Protein AF-A0A7S1G1E9-F1 (afdb_monomer)

Secondary structure (DSSP, 8-state):
-HHHHHHHHHHHHHHHHHHHHHHHHHHHHHHHHHHHHHHHHHHHGGG---------PPPPPPSS--SS--SS--SS-----SPPSSPPSS--SS--SS------EEEEEEEPPPEEEEEEEE--SS-HHHHHHHHHHHHHHHHHHHIIIIIS---TTEEEEEEEEEEEEEEEGGGGTSTT---S-----------EEEEEEEEEEEEEEEE--TT-HHHHHHHHHHHHHHHHHHHHHHH-HHHHHHHHHHHHHH-GGGTT--EEEEEEE--------------------SHHHHHHHHHHHHHHHHHHHHHHHHHHHHHHHHHHHHHHHHHTTTTSPPPHHHHHHHHHHTT-TT-SBTTBSS--HHHHHHHHHHTTS-HHHHTT-HHHHHHHHHTT-----------------------PPPPP-------------HHHHHHHHHHHHHHHHHHHHHHHHHHHHHHHHHHH-HHHHHHHHHHHHHHTT--------------------------------

Structure (mmCIF, N/CA/C/O backbone):
data_AF-A0A7S1G1E9-F1
#
_entry.id   AF-A0A7S1G1E9-F1
#
loop_
_atom_site.group_PDB
_atom_site.id
_atom_site.type_symbol
_atom_site.label_atom_id
_atom_site.label_alt_id
_atom_site.label_comp_id
_atom_site.label_asym_id
_atom_site.label_entity_id
_atom_site.label_seq_id
_atom_site.pdbx_PDB_ins_code
_atom_site.Cartn_x
_atom_site.Cartn_y
_atom_site.Cartn_z
_atom_site.occupancy
_atom_site.B_iso_or_equiv
_atom_site.auth_seq_id
_atom_site.auth_comp_id
_atom_site.auth_asym_id
_atom_site.auth_atom_id
_atom_site.pdbx_PDB_model_num
ATOM 1 N N . MET A 1 1 ? 23.364 53.054 -0.190 1.00 58.62 1 MET A N 1
ATOM 2 C CA . MET A 1 1 ? 22.207 52.315 0.372 1.00 58.62 1 MET A CA 1
ATOM 3 C C . MET A 1 1 ? 22.176 50.849 -0.074 1.00 58.62 1 MET A C 1
ATOM 5 O O . MET A 1 1 ? 22.145 49.985 0.789 1.00 58.62 1 MET A O 1
ATOM 9 N N . ILE A 1 2 ? 22.291 50.548 -1.376 1.00 57.31 2 ILE A N 1
ATOM 10 C CA . ILE A 1 2 ? 22.281 49.167 -1.913 1.00 57.31 2 ILE A CA 1
ATOM 11 C C . ILE A 1 2 ? 23.395 48.285 -1.312 1.00 57.31 2 ILE A C 1
ATOM 13 O O . ILE A 1 2 ? 23.113 47.183 -0.857 1.00 57.31 2 ILE A O 1
ATOM 17 N N . MET A 1 3 ? 24.626 48.797 -1.171 1.00 53.72 3 MET A N 1
ATOM 18 C CA . MET A 1 3 ? 25.727 48.034 -0.549 1.00 53.72 3 MET A CA 1
ATOM 19 C C . MET A 1 3 ? 25.544 47.724 0.946 1.00 53.72 3 MET A C 1
ATOM 21 O O . MET A 1 3 ? 26.109 46.757 1.453 1.00 53.72 3 MET A O 1
ATOM 25 N N . HIS A 1 4 ? 24.773 48.535 1.676 1.00 66.94 4 HIS A N 1
ATOM 26 C CA . HIS A 1 4 ? 24.465 48.237 3.079 1.00 66.94 4 HIS A CA 1
ATOM 27 C C . HIS A 1 4 ? 23.389 47.155 3.188 1.00 66.94 4 HIS A C 1
ATOM 29 O O . HIS A 1 4 ? 23.437 46.337 4.104 1.00 66.94 4 HIS A O 1
ATOM 35 N N . TYR A 1 5 ? 22.468 47.109 2.224 1.00 71.19 5 TYR A N 1
ATOM 36 C CA . TYR A 1 5 ? 21.409 46.107 2.176 1.00 71.19 5 TYR A CA 1
ATOM 37 C C . TYR A 1 5 ? 21.945 44.724 1.777 1.00 71.19 5 TYR A C 1
ATOM 39 O O . TYR A 1 5 ? 21.591 43.725 2.400 1.00 71.19 5 TYR A O 1
ATOM 47 N N . THR A 1 6 ? 22.876 44.655 0.818 1.00 79.88 6 THR A N 1
ATOM 48 C CA . THR A 1 6 ? 23.520 43.387 0.428 1.00 79.88 6 THR A CA 1
ATOM 49 C C . THR A 1 6 ? 24.360 42.801 1.562 1.00 79.88 6 THR A C 1
ATOM 51 O O . THR A 1 6 ? 24.247 41.614 1.857 1.00 79.88 6 THR A O 1
ATOM 54 N N . ASN A 1 7 ? 25.122 43.632 2.279 1.00 72.00 7 ASN A N 1
ATOM 55 C CA . ASN A 1 7 ? 25.879 43.189 3.454 1.00 72.00 7 ASN A CA 1
ATOM 56 C C . ASN A 1 7 ? 24.981 42.685 4.594 1.00 72.00 7 ASN A C 1
ATOM 58 O O . ASN A 1 7 ? 25.356 41.765 5.319 1.00 72.00 7 ASN A O 1
ATOM 62 N N . PHE A 1 8 ? 23.795 43.271 4.765 1.00 85.31 8 PHE A N 1
ATOM 63 C CA . PHE A 1 8 ? 22.830 42.819 5.764 1.00 85.31 8 PHE A CA 1
ATOM 64 C C . PHE A 1 8 ? 22.222 41.456 5.397 1.00 85.31 8 PHE A C 1
ATOM 66 O O . PHE A 1 8 ? 22.170 40.562 6.241 1.00 85.31 8 PHE A O 1
ATOM 73 N N . LEU A 1 9 ? 21.852 41.255 4.128 1.00 84.00 9 LEU A N 1
ATOM 74 C CA . LEU A 1 9 ? 21.311 39.981 3.642 1.00 84.00 9 LEU A CA 1
ATOM 75 C C . LEU A 1 9 ? 22.338 38.841 3.696 1.00 84.00 9 LEU A C 1
ATOM 77 O O . LEU A 1 9 ? 21.990 37.735 4.103 1.00 84.00 9 LEU A O 1
ATOM 81 N N . ILE A 1 10 ? 23.608 39.111 3.377 1.00 87.00 10 ILE A N 1
ATOM 82 C CA . ILE A 1 10 ? 24.689 38.117 3.490 1.00 87.00 10 ILE A CA 1
ATOM 83 C C . ILE A 1 10 ? 24.874 37.679 4.949 1.00 87.00 10 ILE A C 1
ATOM 85 O O . ILE A 1 10 ? 25.005 36.488 5.225 1.00 87.00 10 ILE A O 1
ATOM 89 N N . LYS A 1 11 ? 24.817 38.614 5.906 1.00 86.44 11 LYS A N 1
ATOM 90 C CA . LYS A 1 11 ? 24.911 38.284 7.338 1.00 86.44 11 LYS A CA 1
ATOM 91 C C . LYS A 1 11 ? 23.741 37.426 7.818 1.00 86.44 11 LYS A C 1
ATOM 93 O O . LYS A 1 11 ? 23.955 36.514 8.611 1.00 86.44 11 LYS A O 1
ATOM 98 N N . ILE A 1 12 ? 22.531 37.680 7.320 1.00 86.00 12 ILE A N 1
ATOM 99 C CA . ILE A 1 12 ? 21.357 36.852 7.622 1.00 86.00 12 ILE A CA 1
ATOM 100 C C . ILE A 1 12 ? 21.523 35.448 7.031 1.00 86.00 12 ILE A C 1
ATOM 102 O O . ILE A 1 12 ? 21.325 34.468 7.746 1.00 86.00 12 ILE A O 1
ATOM 106 N N . ALA A 1 13 ? 21.938 35.335 5.767 1.00 81.81 13 ALA A N 1
ATOM 107 C CA . ALA A 1 13 ? 22.146 34.044 5.115 1.00 81.81 13 ALA A CA 1
ATOM 108 C C . ALA A 1 13 ? 23.195 33.189 5.848 1.00 81.81 13 ALA A C 1
ATOM 110 O O . ALA A 1 13 ? 22.950 32.013 6.113 1.00 81.81 13 ALA A O 1
ATOM 111 N N . LEU A 1 14 ? 24.312 33.798 6.264 1.00 83.31 14 LEU A N 1
ATOM 112 C CA . LEU A 1 14 ? 25.355 33.125 7.044 1.00 83.31 14 LEU A CA 1
ATOM 113 C C . LEU A 1 14 ? 24.872 32.708 8.443 1.00 83.31 14 LEU A C 1
ATOM 115 O O . LEU A 1 14 ? 25.243 31.648 8.941 1.00 83.31 14 LEU A O 1
ATOM 119 N N . PHE A 1 15 ? 24.017 33.508 9.082 1.00 85.50 15 PHE A N 1
ATOM 120 C CA . PHE A 1 15 ? 23.448 33.155 10.383 1.00 85.50 15 PHE A CA 1
ATOM 121 C C . PHE A 1 15 ? 22.500 31.948 10.287 1.00 85.50 15 PHE A C 1
ATOM 123 O O . PHE A 1 15 ? 22.544 31.042 11.127 1.00 85.50 15 PHE A O 1
ATOM 130 N N . TYR A 1 16 ? 21.676 31.892 9.236 1.00 80.25 16 TYR A N 1
ATOM 131 C CA . TYR A 1 16 ? 20.784 30.758 8.996 1.00 80.25 16 TYR A CA 1
ATOM 132 C C . TYR A 1 16 ? 21.536 29.497 8.565 1.00 80.25 16 TYR A C 1
ATOM 134 O O . TYR A 1 16 ? 21.176 28.418 9.028 1.00 80.25 16 TYR A O 1
ATOM 142 N N . SER A 1 17 ? 22.606 29.601 7.768 1.00 70.94 17 SER A N 1
ATOM 143 C CA . SER A 1 17 ? 23.393 28.423 7.372 1.00 70.94 17 SER A CA 1
ATOM 144 C C . SER A 1 17 ? 24.101 27.767 8.561 1.00 70.94 17 SER A C 1
ATOM 146 O O . SER A 1 17 ? 24.146 26.542 8.640 1.00 70.94 17 SER A O 1
ATOM 148 N N . VAL A 1 18 ? 24.601 28.562 9.516 1.00 75.75 18 VAL A N 1
ATOM 149 C CA . VAL A 1 18 ? 25.216 28.056 10.761 1.00 75.75 18 VAL A CA 1
ATOM 150 C C . VAL A 1 18 ? 24.169 27.457 11.708 1.00 75.75 18 VAL A C 1
ATOM 152 O O . VAL A 1 18 ? 24.418 26.452 12.368 1.00 75.75 18 VAL A O 1
ATOM 155 N N . SER A 1 19 ? 22.972 28.041 11.763 1.00 75.44 19 SER A N 1
ATOM 156 C CA . SER A 1 19 ? 21.883 27.506 12.590 1.00 75.44 19 SER A CA 1
ATOM 157 C C . SER A 1 19 ? 21.343 26.184 12.033 1.00 75.44 19 SER A C 1
ATOM 159 O O . SER A 1 19 ? 21.053 25.262 12.796 1.00 75.44 19 SER A O 1
ATOM 161 N N . LEU A 1 20 ? 21.251 26.072 10.703 1.00 69.19 20 LEU A N 1
ATOM 162 C CA . LEU A 1 20 ? 20.772 24.873 10.023 1.00 69.19 20 LEU A CA 1
ATOM 163 C C . LEU A 1 20 ? 21.758 23.707 10.175 1.00 69.19 20 LEU A C 1
ATOM 165 O O . LEU A 1 20 ? 21.330 22.601 10.488 1.00 69.19 20 LEU A O 1
ATOM 169 N N . SER A 1 21 ? 23.067 23.963 10.060 1.00 63.56 21 SER A N 1
ATOM 170 C CA . SER A 1 21 ? 24.098 22.935 10.263 1.00 63.56 21 SER A CA 1
ATOM 171 C C . SER A 1 21 ? 24.173 22.433 11.712 1.00 63.56 21 SER A C 1
ATOM 173 O O . SER A 1 21 ? 24.444 21.255 11.953 1.00 63.56 21 SER A O 1
ATOM 175 N N . CYS A 1 22 ? 23.860 23.290 12.689 1.00 63.00 22 CYS A N 1
ATOM 176 C CA . CYS A 1 22 ? 23.781 22.900 14.097 1.00 63.00 22 CYS A CA 1
ATOM 177 C C . CYS A 1 22 ? 22.556 22.005 14.383 1.00 63.00 22 CYS A C 1
ATOM 179 O O . CYS A 1 22 ? 22.661 21.020 15.118 1.00 63.00 22 CYS A O 1
ATOM 181 N N . LEU A 1 23 ? 21.411 22.289 13.744 1.00 61.41 23 LEU A N 1
ATOM 182 C CA . LEU A 1 23 ? 20.214 21.445 13.839 1.00 61.41 23 LEU A CA 1
ATOM 183 C C . LEU A 1 23 ? 20.416 20.071 13.185 1.00 61.41 23 LEU A C 1
ATOM 185 O O . LEU A 1 23 ? 20.037 19.056 13.770 1.00 61.41 23 LEU A O 1
ATOM 189 N N . THR A 1 24 ? 21.044 20.017 12.006 1.00 63.88 24 THR A N 1
ATOM 190 C CA . THR A 1 24 ? 21.320 18.743 11.323 1.00 63.88 24 THR A CA 1
ATOM 191 C C . THR A 1 24 ? 22.338 17.897 12.089 1.00 63.88 24 THR A C 1
ATOM 193 O O . THR A 1 24 ? 22.188 16.680 12.166 1.00 63.88 24 THR A O 1
ATOM 196 N N . GLY A 1 25 ? 23.326 18.527 12.738 1.00 63.38 25 GLY A N 1
ATOM 197 C CA . GLY A 1 25 ? 24.287 17.832 13.601 1.00 63.38 25 GLY A CA 1
ATOM 198 C C . GLY A 1 25 ? 23.644 17.190 14.838 1.00 63.38 25 GLY A C 1
ATOM 199 O O . GLY A 1 25 ? 23.972 16.056 15.188 1.00 63.38 25 GLY A O 1
ATOM 200 N N . GLN A 1 26 ? 22.680 17.865 15.477 1.00 61.09 26 GLN A N 1
ATOM 201 C CA . GLN A 1 26 ? 21.952 17.289 16.616 1.00 61.09 26 GLN A CA 1
ATOM 202 C C . GLN A 1 26 ? 21.038 16.130 16.202 1.00 61.09 26 GLN A C 1
ATOM 204 O O . GLN A 1 26 ? 20.994 15.120 16.910 1.00 61.09 26 GLN A O 1
ATOM 209 N N . ALA A 1 27 ? 20.366 16.236 15.050 1.00 56.25 27 ALA A N 1
ATOM 210 C CA . ALA A 1 27 ? 19.516 15.172 14.516 1.00 56.25 27 ALA A CA 1
ATOM 211 C C . ALA A 1 27 ? 20.317 13.891 14.213 1.00 56.25 27 ALA A C 1
ATOM 213 O O . ALA A 1 27 ? 19.923 12.808 14.643 1.00 56.25 27 ALA A O 1
ATOM 214 N N . LEU A 1 28 ? 21.491 14.018 13.584 1.00 59.66 28 LEU A N 1
ATOM 215 C CA . LEU A 1 28 ? 22.371 12.879 13.294 1.00 59.66 28 LEU A CA 1
ATOM 216 C C . LEU A 1 28 ? 22.933 12.221 14.566 1.00 59.66 28 LEU A C 1
ATOM 218 O O . LEU A 1 28 ? 23.049 10.997 14.632 1.00 59.66 28 LEU A O 1
ATOM 222 N N . SER A 1 29 ? 23.208 13.003 15.618 1.00 59.69 29 SER A N 1
ATOM 223 C CA . SER A 1 29 ? 23.663 12.450 16.905 1.00 59.69 29 SER A CA 1
ATOM 224 C C . SER A 1 29 ? 22.587 11.618 17.618 1.00 59.69 29 SER A C 1
ATOM 226 O O . SER A 1 29 ? 22.907 10.652 18.314 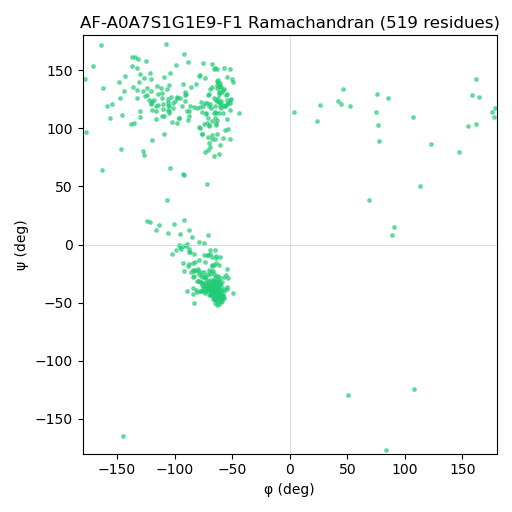1.00 59.69 29 SER A O 1
ATOM 228 N N . ASN A 1 30 ? 21.308 11.956 17.416 1.00 55.91 30 ASN A N 1
ATOM 229 C CA . ASN A 1 30 ? 20.187 11.224 18.000 1.00 55.91 30 ASN A CA 1
ATOM 230 C C . ASN A 1 30 ? 19.922 9.914 17.244 1.00 55.91 30 ASN A C 1
ATOM 232 O O . ASN A 1 30 ? 19.733 8.885 17.887 1.00 55.91 30 ASN A O 1
ATOM 236 N N . VAL A 1 31 ? 20.026 9.919 15.909 1.00 63.69 31 VAL A N 1
ATOM 237 C CA . VAL A 1 31 ? 19.919 8.699 15.084 1.00 63.69 31 VAL A CA 1
ATOM 238 C C . VAL A 1 31 ? 21.043 7.704 15.412 1.00 63.69 31 VAL A C 1
ATOM 240 O O . VAL A 1 31 ? 20.795 6.514 15.592 1.00 63.69 31 VAL A O 1
ATOM 243 N N . SER A 1 32 ? 22.277 8.185 15.608 1.00 57.69 32 SER A N 1
ATOM 244 C CA . SER A 1 32 ? 23.403 7.328 16.012 1.00 57.69 32 SER A CA 1
ATOM 245 C C . SER A 1 32 ? 23.207 6.684 17.396 1.00 57.69 32 SER A C 1
ATOM 247 O O . SER A 1 32 ? 23.655 5.556 17.621 1.00 57.69 32 SER A O 1
ATOM 249 N N . ARG A 1 33 ? 22.535 7.367 18.334 1.00 55.66 33 ARG A N 1
ATOM 250 C CA . ARG A 1 33 ? 22.232 6.820 19.668 1.00 55.66 33 ARG A CA 1
ATOM 251 C C . ARG A 1 33 ? 21.157 5.737 19.630 1.00 55.66 33 ARG A C 1
ATOM 253 O O . ARG A 1 33 ? 21.290 4.755 20.358 1.00 55.66 33 ARG A O 1
ATOM 260 N N . GLU A 1 34 ? 20.145 5.868 18.775 1.00 57.50 34 GLU A N 1
ATOM 261 C CA . GLU A 1 34 ? 19.116 4.830 18.629 1.00 57.50 34 GLU A CA 1
ATOM 262 C C . GLU A 1 34 ? 19.658 3.553 17.976 1.00 57.50 34 GLU A C 1
ATOM 264 O O . GLU A 1 34 ? 19.373 2.456 18.458 1.00 57.50 34 GLU A O 1
ATOM 269 N N . LEU A 1 35 ? 20.549 3.674 16.985 1.00 58.31 35 LEU A N 1
ATOM 270 C CA . LEU A 1 35 ? 21.230 2.520 16.380 1.00 58.31 35 LEU A CA 1
ATOM 271 C C . LEU A 1 35 ? 22.104 1.748 17.384 1.00 58.31 35 LEU A C 1
ATOM 273 O O . LEU A 1 35 ? 22.200 0.523 17.323 1.00 58.31 35 LEU A O 1
ATOM 277 N N . THR A 1 36 ? 22.693 2.441 18.363 1.00 58.31 36 THR A N 1
ATOM 278 C CA . THR A 1 36 ? 23.519 1.792 19.396 1.00 58.31 36 THR A CA 1
ATOM 279 C C . THR A 1 36 ? 22.653 1.034 20.410 1.00 58.31 36 THR A C 1
ATOM 281 O O . THR A 1 36 ? 23.017 -0.057 20.846 1.00 58.31 36 THR A O 1
ATOM 284 N N . LEU A 1 37 ? 21.473 1.565 20.753 1.00 54.38 37 LEU A N 1
ATOM 285 C CA . LEU A 1 37 ? 20.518 0.891 21.639 1.00 54.38 37 LEU A CA 1
ATOM 286 C C . LEU A 1 37 ? 19.873 -0.331 20.977 1.00 54.38 37 LEU A C 1
ATOM 288 O O . LEU A 1 37 ? 19.649 -1.337 21.651 1.00 54.38 37 LEU A O 1
ATOM 292 N N . HIS A 1 38 ? 19.631 -0.283 19.665 1.00 53.56 38 HIS A N 1
ATOM 293 C CA . HIS A 1 38 ? 19.064 -1.419 18.945 1.00 53.56 38 HIS A CA 1
ATOM 294 C C . HIS A 1 38 ? 20.022 -2.625 18.902 1.00 53.56 38 HIS A C 1
ATOM 296 O O . HIS A 1 38 ? 19.571 -3.767 19.040 1.00 53.56 38 HIS A O 1
ATOM 302 N N . ASN A 1 39 ? 21.334 -2.385 18.803 1.00 50.78 39 ASN A N 1
ATOM 303 C CA . ASN A 1 39 ? 22.345 -3.448 18.825 1.00 50.78 39 ASN A CA 1
ATOM 304 C C . ASN A 1 39 ? 22.512 -4.075 20.221 1.00 50.78 39 ASN A C 1
ATOM 306 O O . ASN A 1 39 ? 22.600 -5.294 20.334 1.00 50.78 39 ASN A O 1
ATOM 310 N N . ILE A 1 40 ? 22.415 -3.280 21.294 1.00 57.75 40 ILE A N 1
ATOM 311 C CA . ILE A 1 40 ? 22.459 -3.789 22.679 1.00 57.75 40 ILE A CA 1
ATOM 312 C C . ILE A 1 40 ? 21.263 -4.714 22.986 1.00 57.75 40 ILE A C 1
ATOM 314 O O . ILE A 1 40 ? 21.402 -5.689 23.725 1.00 57.75 40 ILE A O 1
ATOM 318 N N . PHE A 1 41 ? 20.090 -4.459 22.394 1.00 48.31 41 PHE A N 1
ATOM 319 C CA . PHE A 1 41 ? 18.918 -5.330 22.551 1.00 48.31 41 PHE A CA 1
ATOM 320 C C . PHE A 1 41 ? 19.016 -6.649 21.770 1.00 48.31 41 PHE A C 1
ATOM 322 O O . PHE A 1 41 ? 18.450 -7.649 22.212 1.00 48.31 41 PHE A O 1
ATOM 329 N N . LYS A 1 42 ? 19.744 -6.683 20.645 1.00 46.38 42 LYS A N 1
ATOM 330 C CA . LYS A 1 42 ? 19.989 -7.924 19.890 1.00 46.38 42 LYS A CA 1
ATOM 331 C C . LYS A 1 42 ? 20.925 -8.873 20.645 1.00 46.38 42 LYS A C 1
ATOM 333 O O . LYS A 1 42 ? 20.654 -10.070 20.688 1.00 46.38 42 LYS A O 1
ATOM 338 N N . ASP A 1 43 ? 21.939 -8.342 21.324 1.00 43.59 43 ASP A N 1
ATOM 339 C CA . ASP A 1 43 ? 22.897 -9.162 22.079 1.00 43.59 43 ASP A CA 1
ATOM 340 C C . ASP A 1 43 ? 22.318 -9.715 23.395 1.00 43.59 43 ASP A C 1
ATOM 342 O O . ASP A 1 43 ? 22.694 -10.802 23.838 1.00 43.59 43 ASP A O 1
ATOM 346 N N . ALA A 1 44 ? 21.340 -9.030 23.998 1.00 49.28 44 ALA A N 1
ATOM 347 C CA . ALA A 1 44 ? 20.671 -9.500 25.215 1.00 49.28 44 ALA A CA 1
ATOM 348 C C . ALA A 1 44 ? 19.769 -10.734 24.993 1.00 49.28 44 ALA A C 1
ATOM 350 O O . ALA A 1 44 ? 19.516 -11.481 25.940 1.00 49.28 44 ALA A O 1
ATOM 351 N N . ASN A 1 45 ? 19.318 -10.985 23.758 1.00 45.84 45 ASN A N 1
ATOM 352 C CA . ASN A 1 45 ? 18.459 -12.130 23.434 1.00 45.84 45 ASN A CA 1
ATOM 353 C C . ASN A 1 45 ? 19.231 -13.436 23.185 1.00 45.84 45 ASN A C 1
ATOM 355 O O . ASN A 1 45 ? 18.633 -14.507 23.256 1.00 45.84 45 ASN A O 1
ATOM 359 N N . ASN A 1 46 ? 20.547 -13.376 22.964 1.00 46.09 46 ASN A N 1
ATOM 360 C CA . ASN A 1 46 ? 21.361 -14.562 22.671 1.00 46.09 46 ASN A CA 1
ATOM 361 C C . ASN A 1 46 ? 21.950 -15.246 23.923 1.00 46.09 46 ASN A C 1
ATOM 363 O O . ASN A 1 46 ? 22.597 -16.278 23.799 1.00 46.09 46 ASN A O 1
ATOM 367 N N . ASN A 1 47 ? 21.713 -14.715 25.130 1.00 43.53 47 ASN A N 1
ATOM 368 C CA . ASN A 1 47 ? 22.310 -15.216 26.381 1.00 43.53 47 ASN A CA 1
ATOM 369 C C . ASN A 1 47 ? 21.310 -15.836 27.380 1.00 43.53 47 ASN A C 1
ATOM 371 O O . ASN A 1 47 ? 21.641 -16.015 28.552 1.00 43.53 47 ASN A O 1
ATOM 375 N N . PHE A 1 48 ? 20.096 -16.196 26.947 1.00 42.88 48 PHE A N 1
ATOM 376 C CA . PHE A 1 48 ? 19.066 -16.790 27.821 1.00 42.88 48 PHE A CA 1
ATOM 377 C C . PHE A 1 48 ? 18.922 -18.324 27.731 1.00 42.88 48 PHE A C 1
ATOM 379 O O . PHE A 1 48 ? 17.942 -18.879 28.227 1.00 42.88 48 PHE A O 1
ATOM 386 N N . GLU A 1 49 ? 19.914 -19.035 27.187 1.00 43.75 49 GLU A N 1
ATOM 387 C CA . GLU A 1 49 ? 20.002 -20.505 27.240 1.00 43.75 49 GLU A CA 1
ATOM 388 C C . GLU A 1 49 ? 21.040 -20.987 28.267 1.00 43.75 49 GLU A C 1
ATOM 390 O O . GLU A 1 49 ? 22.052 -21.585 27.924 1.00 43.75 49 GLU A O 1
ATOM 395 N N . ALA A 1 50 ? 20.802 -20.743 29.558 1.00 47.88 50 ALA A N 1
ATOM 396 C CA . ALA A 1 50 ? 21.502 -21.464 30.630 1.00 47.88 50 ALA A CA 1
ATOM 397 C C . ALA A 1 50 ? 20.777 -21.322 31.979 1.00 47.88 50 ALA A C 1
ATOM 399 O O . ALA A 1 50 ? 21.312 -20.759 32.931 1.00 47.88 50 ALA A O 1
ATOM 400 N N . ILE A 1 51 ? 19.551 -21.844 32.099 1.00 42.69 51 ILE A N 1
ATOM 401 C CA . ILE A 1 51 ? 18.962 -22.106 33.421 1.00 42.69 51 ILE A CA 1
ATOM 402 C C . ILE A 1 51 ? 18.752 -23.610 33.568 1.00 42.69 51 ILE A C 1
ATOM 404 O O . ILE A 1 51 ? 17.906 -24.230 32.925 1.00 42.69 51 ILE A O 1
ATOM 408 N N . SER A 1 52 ? 19.602 -24.170 34.424 1.00 40.47 52 SER A N 1
ATOM 409 C CA . SER A 1 52 ? 19.680 -25.565 34.835 1.00 40.47 52 SER A CA 1
ATOM 410 C C . SER A 1 52 ? 18.316 -26.091 35.305 1.00 40.47 52 SER A C 1
ATOM 412 O O . SER A 1 52 ? 17.763 -25.619 36.300 1.00 40.47 52 SER A O 1
ATOM 414 N N . ARG A 1 53 ? 17.763 -27.068 34.575 1.00 35.25 53 ARG A N 1
ATOM 415 C CA . ARG A 1 53 ? 16.566 -27.823 34.972 1.00 35.25 53 ARG A CA 1
ATOM 416 C C . ARG A 1 53 ? 16.952 -28.817 36.067 1.00 35.25 53 ARG A C 1
ATOM 418 O O . ARG A 1 53 ? 17.763 -29.712 35.843 1.00 35.25 53 ARG A O 1
ATOM 425 N N . THR A 1 54 ? 16.349 -28.690 37.242 1.00 36.66 54 THR A N 1
ATOM 426 C CA . THR A 1 54 ? 16.404 -29.713 38.287 1.00 36.66 54 THR A CA 1
ATOM 427 C C . THR A 1 54 ? 15.562 -30.919 37.863 1.00 36.66 54 THR A C 1
ATOM 429 O O . THR A 1 54 ? 14.335 -30.872 37.803 1.00 36.66 54 THR A O 1
ATOM 432 N N . ASN A 1 55 ? 16.245 -32.015 37.538 1.00 41.84 55 ASN A N 1
ATOM 433 C CA . ASN A 1 55 ? 15.650 -33.306 37.216 1.00 41.84 55 ASN A CA 1
ATOM 434 C C . ASN A 1 55 ? 15.180 -34.016 38.496 1.00 41.84 55 ASN A C 1
ATOM 436 O O . ASN A 1 55 ? 15.949 -34.741 39.120 1.00 41.84 55 ASN A O 1
ATOM 440 N N . HIS A 1 56 ? 13.906 -33.866 38.852 1.00 42.78 56 HIS A N 1
ATOM 441 C CA . HIS A 1 56 ? 13.190 -34.891 39.613 1.00 42.78 56 HIS A CA 1
ATOM 442 C C . HIS A 1 56 ? 11.857 -35.173 38.911 1.00 42.78 56 HIS A C 1
ATOM 444 O O . HIS A 1 56 ? 10.984 -34.305 38.911 1.00 42.78 56 HIS A O 1
ATOM 450 N N . PRO A 1 57 ? 11.679 -36.350 38.285 1.00 43.31 57 PRO A N 1
ATOM 451 C CA . PRO A 1 57 ? 10.402 -36.705 37.692 1.00 43.31 57 PRO A CA 1
ATOM 452 C C . PRO A 1 57 ? 9.410 -37.007 38.817 1.00 43.31 57 PRO A C 1
ATOM 454 O O . PRO A 1 57 ? 9.635 -37.895 39.642 1.00 43.31 57 PRO A O 1
ATOM 457 N N . SER A 1 58 ? 8.300 -36.273 38.861 1.00 52.06 58 SER A N 1
ATOM 458 C CA . SER A 1 58 ? 7.113 -36.735 39.571 1.00 52.06 58 SER A CA 1
ATOM 459 C C . SER A 1 58 ? 6.613 -38.019 38.903 1.00 52.06 58 SER A C 1
ATOM 461 O O . SER A 1 58 ? 6.618 -38.139 37.677 1.00 52.06 58 SER A O 1
ATOM 463 N N . LEU A 1 59 ? 6.230 -38.997 39.728 1.00 49.06 59 LEU A N 1
ATOM 464 C CA . LEU A 1 59 ? 5.736 -40.305 39.297 1.00 49.06 59 LEU A CA 1
ATOM 465 C C . LEU A 1 59 ? 4.627 -40.167 38.233 1.00 49.06 59 LEU A C 1
ATOM 467 O O . LEU A 1 59 ? 3.794 -39.262 38.344 1.00 49.06 59 LEU A O 1
ATOM 471 N N . PRO A 1 60 ? 4.588 -41.057 37.223 1.00 62.03 60 PRO A N 1
ATOM 472 C CA . PRO A 1 60 ? 3.554 -41.033 36.198 1.00 62.03 60 PRO A CA 1
ATOM 473 C C . PRO A 1 60 ? 2.163 -41.227 36.828 1.00 62.03 60 PRO A C 1
ATOM 475 O O . PRO A 1 60 ? 2.012 -42.054 37.734 1.00 62.03 60 PRO A O 1
ATOM 478 N N . PRO A 1 61 ? 1.136 -40.488 36.372 1.00 55.44 61 PRO A N 1
ATOM 479 C CA . PRO A 1 61 ? -0.227 -40.706 36.832 1.00 55.44 61 PRO A CA 1
ATOM 480 C C . PRO A 1 61 ? -0.696 -42.115 36.444 1.00 55.44 61 PRO A C 1
ATOM 482 O O . PRO A 1 61 ? -0.371 -42.627 35.375 1.00 55.44 61 PRO A O 1
ATOM 485 N N . SER A 1 62 ? -1.453 -42.746 37.342 1.00 59.66 62 SER A N 1
ATOM 486 C CA . SER A 1 62 ? -2.060 -44.067 37.145 1.00 59.66 62 SER A CA 1
ATOM 487 C C . SER A 1 62 ? -2.833 -44.144 35.821 1.00 59.66 62 SER A C 1
ATOM 489 O O . SER A 1 62 ? -3.766 -43.373 35.608 1.00 59.66 62 SER A O 1
ATOM 491 N N . ASN A 1 63 ? -2.499 -45.129 34.979 1.00 56.81 63 ASN A N 1
ATOM 492 C CA . ASN A 1 63 ? -3.209 -45.446 33.729 1.00 56.81 63 ASN A CA 1
ATOM 493 C C . ASN A 1 63 ? -4.563 -46.150 33.943 1.00 56.81 63 ASN A C 1
ATOM 495 O O . ASN A 1 63 ? -5.237 -46.493 32.974 1.00 56.81 63 ASN A O 1
ATOM 499 N N . TYR A 1 64 ? -4.975 -46.370 35.193 1.00 60.28 64 TYR A N 1
ATOM 500 C CA . TYR A 1 64 ? -6.283 -46.927 35.515 1.00 60.28 64 TYR A CA 1
ATOM 501 C C . TYR A 1 64 ? -7.162 -45.848 36.152 1.00 60.28 64 TYR A C 1
ATOM 503 O O . TYR A 1 64 ? -6.818 -45.364 37.239 1.00 60.28 64 TYR A O 1
ATOM 511 N N . PRO A 1 65 ? -8.290 -45.461 35.521 1.00 54.84 65 PRO A N 1
ATOM 512 C CA . PRO A 1 65 ? -9.296 -44.662 36.199 1.00 54.84 65 PRO A CA 1
ATOM 513 C C . PRO A 1 65 ? -9.820 -45.479 37.381 1.00 54.84 65 PRO A C 1
ATOM 515 O O . PRO A 1 65 ? -10.164 -46.655 37.237 1.00 54.84 65 PRO A O 1
ATOM 518 N N . SER A 1 66 ? -9.842 -44.885 38.573 1.00 55.44 66 SER A N 1
ATOM 519 C CA . SER A 1 66 ? -10.378 -45.553 39.756 1.00 55.44 66 SER A CA 1
ATOM 520 C C . SER A 1 66 ? -11.833 -45.952 39.494 1.00 55.44 66 SER A C 1
ATOM 522 O O . SER A 1 66 ? -12.674 -45.089 39.254 1.00 55.44 66 SER A O 1
ATOM 524 N N . GLN A 1 67 ? -12.144 -47.249 39.572 1.00 60.66 67 GLN A N 1
ATOM 525 C CA . GLN A 1 67 ? -13.498 -47.791 39.360 1.00 60.66 67 GLN A CA 1
ATOM 526 C C . GLN A 1 67 ? -14.525 -47.336 40.414 1.00 60.66 67 GLN A C 1
ATOM 528 O O . GLN A 1 67 ? -15.710 -47.631 40.292 1.00 60.66 67 GLN A O 1
ATOM 533 N N . TYR A 1 68 ? -14.087 -46.595 41.433 1.00 61.88 68 TYR A N 1
ATOM 534 C CA . TYR A 1 68 ? -14.940 -46.017 42.459 1.00 61.88 68 TYR A CA 1
ATOM 535 C C . TYR A 1 68 ? -14.755 -44.496 42.475 1.00 61.88 68 TYR A C 1
ATOM 537 O O . TYR A 1 68 ? -13.623 -44.035 42.649 1.00 61.88 68 TYR A O 1
ATOM 545 N N . PRO A 1 69 ? -15.832 -43.703 42.320 1.00 58.16 69 PRO A N 1
ATOM 546 C CA . PRO A 1 69 ? -15.785 -42.270 42.579 1.00 58.16 69 PRO A CA 1
ATOM 547 C C . PRO A 1 69 ? -15.329 -42.050 44.024 1.00 58.16 69 PRO A C 1
ATOM 549 O O . PRO A 1 69 ? -15.830 -42.720 44.936 1.00 58.16 69 PRO A O 1
ATOM 552 N N . SER A 1 70 ? -14.385 -41.138 44.268 1.00 60.44 70 SER A N 1
ATOM 553 C CA . SER A 1 70 ? -14.002 -40.826 45.644 1.00 60.44 70 SER A CA 1
ATOM 554 C C . SER A 1 70 ? -15.228 -40.281 46.385 1.00 60.44 70 SER A C 1
ATOM 556 O O . SER A 1 70 ? -15.831 -39.289 45.985 1.00 60.44 70 SER A O 1
ATOM 558 N N . LYS A 1 71 ? -15.616 -40.933 47.489 1.00 59.47 71 LYS A N 1
ATOM 559 C CA . LYS A 1 71 ? -16.723 -40.476 48.357 1.00 59.47 71 LYS A CA 1
ATOM 560 C C . LYS A 1 71 ? -16.448 -39.131 49.036 1.00 59.47 71 LYS A C 1
ATOM 562 O O . LYS A 1 71 ? -17.349 -38.553 49.634 1.00 59.47 71 LYS A O 1
ATOM 567 N N . TYR A 1 72 ? -15.215 -38.647 48.944 1.00 65.38 72 TYR A N 1
ATOM 568 C CA . TYR A 1 72 ? -14.789 -37.364 49.468 1.00 65.38 72 TYR A CA 1
ATOM 569 C C . TYR A 1 72 ? -14.369 -36.482 48.289 1.00 65.38 72 TYR A C 1
ATOM 571 O O . TYR A 1 72 ? -13.450 -36.871 47.557 1.00 65.38 72 TYR A O 1
ATOM 579 N N . PRO A 1 73 ? -15.028 -35.332 48.065 1.00 54.31 73 PRO A N 1
ATOM 580 C CA . PRO A 1 73 ? -14.520 -34.339 47.135 1.00 54.31 73 PRO A CA 1
ATOM 581 C C . PRO A 1 73 ? -13.172 -33.835 47.656 1.00 54.31 73 PRO A C 1
ATOM 583 O O . PRO A 1 73 ? -13.018 -33.563 48.848 1.00 54.31 73 PRO A O 1
ATOM 586 N N . SER A 1 74 ? -12.186 -33.741 46.767 1.00 58.69 74 SER A N 1
ATOM 587 C CA . SER A 1 74 ? -10.876 -33.173 47.075 1.00 58.69 74 SER A CA 1
ATOM 588 C C . SER A 1 74 ? -11.065 -31.792 47.725 1.00 58.69 74 SER A C 1
ATOM 590 O O . SER A 1 74 ? -11.721 -30.939 47.125 1.00 58.69 74 SER A O 1
ATOM 592 N N . PRO A 1 75 ? -10.514 -31.531 48.926 1.00 54.25 75 PRO A N 1
ATOM 593 C CA . PRO A 1 75 ? -10.729 -30.270 49.643 1.00 54.25 75 PRO A CA 1
ATOM 594 C C . PRO A 1 75 ? -10.061 -29.058 48.974 1.00 54.25 75 PRO A C 1
ATOM 596 O O . PRO A 1 75 ? -10.261 -27.926 49.408 1.00 54.25 75 PRO A O 1
ATOM 599 N N . SER A 1 76 ? -9.291 -29.267 47.904 1.00 51.22 76 SER A N 1
ATOM 600 C CA . SER A 1 76 ? -8.807 -28.198 47.044 1.00 51.22 76 SER A CA 1
ATOM 601 C C . SER A 1 76 ? -9.042 -28.553 45.572 1.00 51.22 76 SER A C 1
ATOM 603 O O . SER A 1 76 ? -8.607 -29.614 45.115 1.00 51.22 76 SER A O 1
ATOM 605 N N . PRO A 1 77 ? -9.713 -27.689 44.788 1.00 52.31 77 PRO A N 1
ATOM 606 C CA . PRO A 1 77 ? -9.599 -27.773 43.345 1.00 52.31 77 PRO A CA 1
ATOM 607 C C . PRO A 1 77 ? -8.132 -27.518 42.998 1.00 52.31 77 PRO A C 1
ATOM 609 O O . PRO A 1 77 ? -7.544 -26.520 43.429 1.00 52.31 77 PRO A O 1
ATOM 612 N N . SER A 1 78 ? -7.524 -28.434 42.251 1.00 48.50 78 SER A N 1
ATOM 613 C CA . SER A 1 78 ? -6.177 -28.272 41.722 1.00 48.50 78 SER A CA 1
ATOM 614 C C . SER A 1 78 ? -6.138 -26.957 40.941 1.00 48.50 78 SER A C 1
ATOM 616 O O . SER A 1 78 ? -6.728 -26.846 39.869 1.00 48.50 78 SER A O 1
ATOM 618 N N . ARG A 1 79 ? -5.461 -25.933 41.474 1.00 45.62 79 ARG A N 1
ATOM 619 C CA . ARG A 1 79 ? -5.179 -24.672 40.769 1.00 45.62 79 ARG A CA 1
ATOM 620 C C . ARG A 1 79 ? -4.118 -24.890 39.683 1.00 45.62 79 ARG A C 1
ATOM 622 O O . ARG A 1 79 ? -3.100 -24.201 39.653 1.00 45.62 79 ARG A O 1
ATOM 629 N N . SER A 1 80 ? -4.301 -25.869 38.800 1.00 48.31 80 SER A N 1
ATOM 630 C CA . SER A 1 80 ? -3.457 -25.962 37.616 1.00 48.31 80 SER A CA 1
ATOM 631 C C . SER A 1 80 ? -3.921 -24.891 36.633 1.00 48.31 80 SER A C 1
ATOM 633 O O . SER A 1 80 ? -4.852 -25.090 35.861 1.00 48.31 80 SER A O 1
ATOM 635 N N . HIS A 1 81 ? -3.263 -23.734 36.672 1.00 51.38 81 HIS A N 1
ATOM 636 C CA . HIS A 1 81 ? -3.416 -22.657 35.688 1.00 51.38 81 HIS A CA 1
ATOM 637 C C . HIS A 1 81 ? -2.801 -23.002 34.317 1.00 51.38 81 HIS A C 1
ATOM 639 O O . HIS A 1 81 ? -2.700 -22.137 33.451 1.00 51.38 81 HIS A O 1
ATOM 645 N N . LEU A 1 82 ? -2.371 -24.250 34.120 1.00 59.00 82 LEU A N 1
ATOM 646 C CA . LEU A 1 82 ? -1.806 -24.735 32.871 1.00 59.00 82 LEU A CA 1
ATOM 647 C C . LEU A 1 82 ? -2.878 -25.531 32.120 1.00 59.00 82 LEU A C 1
ATOM 649 O O . LEU A 1 82 ? -3.390 -26.508 32.674 1.00 59.00 82 LEU A O 1
ATOM 653 N N . PRO A 1 83 ? -3.231 -25.137 30.885 1.00 54.41 83 PRO A N 1
ATOM 654 C CA . PRO A 1 83 ? -4.120 -25.934 30.054 1.00 54.41 83 PRO A CA 1
ATOM 655 C C . PRO A 1 83 ? -3.479 -27.305 29.809 1.00 54.41 83 PRO A C 1
ATOM 657 O O . PRO A 1 83 ? -2.275 -27.399 29.555 1.00 54.41 83 PRO A O 1
ATOM 660 N N . SER A 1 84 ? -4.263 -28.380 29.908 1.00 63.06 84 SER A N 1
ATOM 661 C CA . SER A 1 84 ? -3.766 -29.713 29.579 1.00 63.06 84 SER A CA 1
ATOM 662 C C . SER A 1 84 ? -3.415 -29.761 28.093 1.00 63.06 84 SER A C 1
ATOM 664 O O . SER A 1 84 ? -4.261 -29.500 27.242 1.00 63.06 84 SER A O 1
ATOM 666 N N . TRP A 1 85 ? -2.177 -30.133 27.774 1.00 59.88 85 TRP A N 1
ATOM 667 C CA . TRP A 1 85 ? -1.729 -30.335 26.390 1.00 59.88 85 TRP A CA 1
ATOM 668 C C . TRP A 1 85 ? -2.329 -31.592 25.742 1.00 59.88 85 TRP A C 1
ATOM 670 O O . TRP A 1 85 ? -2.180 -31.803 24.544 1.00 59.88 85 TRP A O 1
ATOM 680 N N . VAL A 1 86 ? -3.014 -32.427 26.529 1.00 70.81 86 VAL A N 1
ATOM 681 C CA . VAL A 1 86 ? -3.722 -33.611 26.046 1.00 70.81 86 VAL A CA 1
ATOM 682 C C . VAL A 1 86 ? -5.179 -33.227 25.768 1.00 70.81 86 VAL A C 1
ATOM 684 O O . VAL A 1 86 ? -5.871 -32.804 26.701 1.00 70.81 86 VAL A O 1
ATOM 687 N N . PRO A 1 87 ? -5.665 -33.359 24.520 1.00 59.91 87 PRO A N 1
ATOM 688 C CA . PRO A 1 87 ? -7.074 -33.172 24.203 1.00 59.91 87 PRO A CA 1
ATOM 689 C C . PRO A 1 87 ? -7.914 -34.184 24.984 1.00 59.91 87 PRO A C 1
ATOM 691 O O . PRO A 1 87 ? -7.613 -35.378 24.985 1.00 59.91 87 PRO A O 1
ATOM 694 N N . SER A 1 88 ? -8.974 -33.725 25.650 1.00 67.31 88 SER A N 1
ATOM 695 C CA . SER A 1 88 ? -9.930 -34.645 26.268 1.00 67.31 88 SER A CA 1
ATOM 696 C C . SER A 1 88 ? -10.593 -35.485 25.177 1.00 67.31 88 SER A C 1
ATOM 698 O O . SER A 1 88 ? -11.206 -34.941 24.261 1.00 67.31 88 SER A O 1
ATOM 700 N N . VAL A 1 89 ? -10.502 -36.810 25.295 1.00 74.75 89 VAL A N 1
ATOM 701 C CA . VAL A 1 89 ? -11.189 -37.765 24.405 1.00 74.75 89 VAL A CA 1
ATOM 702 C C . VAL A 1 89 ? -12.712 -37.703 24.602 1.00 74.75 89 VAL A C 1
ATOM 704 O O . VAL A 1 89 ? -13.475 -38.109 23.731 1.00 74.75 89 VAL A O 1
ATOM 707 N N . VAL A 1 90 ? -13.167 -37.151 25.732 1.00 76.25 90 VAL A N 1
ATOM 708 C CA . VAL A 1 90 ? -14.586 -36.955 26.032 1.00 76.25 90 VAL A CA 1
ATOM 709 C C . VAL A 1 90 ? -14.931 -35.471 25.868 1.00 76.25 90 VAL A C 1
ATOM 711 O O . VAL A 1 90 ? -14.347 -34.639 26.574 1.00 76.25 90 VAL A O 1
ATOM 714 N N . PRO A 1 91 ? -15.858 -35.105 24.965 1.00 67.38 91 PRO A N 1
ATOM 715 C CA . PRO A 1 91 ? -16.315 -33.728 24.845 1.00 67.38 91 PRO A CA 1
ATOM 716 C C . PRO A 1 91 ? -16.933 -33.266 26.169 1.00 67.38 91 PRO A C 1
ATOM 718 O O . PRO A 1 91 ? -17.696 -33.995 26.805 1.00 67.38 91 PRO A O 1
ATOM 721 N N . SER A 1 92 ? -16.585 -32.051 26.598 1.00 69.94 92 SER A N 1
ATOM 722 C CA . SER A 1 92 ? -17.165 -31.441 27.796 1.00 69.94 92 SER A CA 1
ATOM 723 C C . SER A 1 92 ? -18.686 -31.387 27.660 1.00 69.94 92 SER A C 1
ATOM 725 O O . SER A 1 92 ? -19.203 -30.716 26.771 1.00 69.94 92 SER A O 1
ATOM 727 N N . GLN A 1 93 ? -19.405 -32.057 28.562 1.00 73.69 93 GLN A N 1
ATOM 728 C CA . GLN A 1 93 ? -20.861 -31.914 28.680 1.00 73.69 93 GLN A CA 1
ATOM 729 C C . GLN A 1 93 ? -21.264 -30.586 29.337 1.00 73.69 93 GLN A C 1
ATOM 731 O O . GLN A 1 93 ? -22.440 -30.232 29.353 1.00 73.69 93 GLN A O 1
ATOM 736 N N . ILE A 1 94 ? -20.293 -29.842 29.877 1.00 74.50 94 ILE A N 1
ATOM 737 C CA . ILE A 1 94 ? -20.512 -28.509 30.427 1.00 74.50 94 ILE A CA 1
ATOM 738 C C . ILE A 1 94 ? -20.313 -27.510 29.282 1.00 74.50 94 ILE A C 1
ATOM 740 O O . ILE A 1 94 ? -19.191 -27.411 28.764 1.00 74.50 94 ILE A O 1
ATOM 744 N N . PRO A 1 95 ? -21.363 -26.781 28.862 1.00 62.28 95 PRO A N 1
ATOM 745 C CA . PRO A 1 95 ? -21.214 -25.730 27.871 1.00 62.28 95 PRO A CA 1
ATOM 746 C C . PRO A 1 95 ? -20.219 -24.693 28.393 1.00 62.28 95 PRO A C 1
ATOM 748 O O . PRO A 1 95 ? -20.301 -24.250 29.540 1.00 62.28 95 PRO A O 1
ATOM 751 N N . SER A 1 96 ? -19.251 -24.332 27.551 1.00 67.19 96 SER A N 1
ATOM 752 C CA . SER A 1 96 ? -18.284 -23.284 27.864 1.00 67.19 96 SER A CA 1
ATOM 753 C C . SER A 1 96 ? -19.026 -22.009 28.266 1.00 67.19 96 SER A C 1
ATOM 755 O O . SER A 1 96 ? -19.797 -21.458 27.484 1.00 67.19 96 SER A O 1
ATOM 757 N N . SER A 1 97 ? -18.760 -21.503 29.471 1.00 66.06 97 SER A N 1
ATOM 758 C CA . SER A 1 97 ? -19.238 -20.186 29.906 1.00 66.06 97 SER A CA 1
ATOM 759 C C . SER A 1 97 ? -18.545 -19.037 29.167 1.00 66.06 97 SER A C 1
ATOM 761 O O . SER A 1 97 ? -18.934 -17.881 29.325 1.00 66.06 97 SER A O 1
ATOM 763 N N . TYR A 1 98 ? -17.509 -19.337 28.377 1.00 63.59 98 TYR A N 1
ATOM 764 C CA . TYR A 1 98 ? -16.905 -18.390 27.455 1.00 63.59 98 TYR A CA 1
ATOM 765 C C . TYR A 1 98 ? -17.660 -18.445 26.129 1.00 63.59 98 TYR A C 1
ATOM 767 O O . TYR A 1 98 ? -17.548 -19.455 25.425 1.00 63.59 98 TYR A O 1
ATOM 775 N N . PRO A 1 99 ? -18.415 -17.390 25.771 1.00 57.62 99 PRO A N 1
ATOM 776 C CA . PRO A 1 99 ? -19.008 -17.295 24.451 1.00 57.62 99 PRO A CA 1
ATOM 777 C C . PRO A 1 99 ? -17.878 -17.275 23.425 1.00 57.62 99 PRO A C 1
ATOM 779 O O . PRO A 1 99 ? -17.076 -16.340 23.369 1.00 57.62 99 PRO A O 1
ATOM 782 N N . THR A 1 100 ? -17.798 -18.325 22.615 1.00 60.09 100 THR A N 1
ATOM 783 C CA . THR A 1 100 ? -17.016 -18.297 21.386 1.00 60.09 100 THR A CA 1
ATOM 784 C C . THR A 1 100 ? -17.786 -17.390 20.439 1.00 60.09 100 THR A C 1
ATOM 786 O O . THR A 1 100 ? -18.744 -17.820 19.804 1.00 60.09 100 THR A O 1
ATOM 789 N N . PHE A 1 101 ? -17.459 -16.097 20.427 1.00 62.09 101 PHE A N 1
ATOM 790 C CA . PHE A 1 101 ? -18.062 -15.187 19.462 1.00 62.09 101 PHE A CA 1
ATOM 791 C C . PHE A 1 101 ? -17.682 -15.694 18.067 1.00 62.09 101 PHE A C 1
ATOM 793 O O . PHE A 1 101 ? -16.481 -15.789 17.791 1.00 62.09 101 PHE A O 1
ATOM 800 N N . PRO A 1 102 ? -18.649 -16.060 17.204 1.00 70.94 102 PRO A N 1
ATOM 801 C CA . PRO A 1 102 ? -18.338 -16.345 15.816 1.00 70.94 102 PRO A CA 1
ATOM 802 C C . PRO A 1 102 ? -17.702 -15.074 15.263 1.00 70.94 102 PRO A C 1
ATOM 804 O O . PRO A 1 102 ? -18.332 -14.018 15.246 1.00 70.94 102 PRO A O 1
ATOM 807 N N . GLY A 1 103 ? -16.414 -15.144 14.929 1.00 73.94 103 GLY A N 1
ATOM 808 C CA . GLY A 1 103 ? -15.691 -13.982 14.442 1.00 73.94 103 GLY A CA 1
ATOM 809 C C . GLY A 1 103 ? -16.423 -13.426 13.227 1.00 73.94 103 GLY A C 1
ATOM 810 O O . GLY A 1 103 ? -16.617 -14.141 12.241 1.00 73.94 103 GLY A O 1
ATOM 811 N N . HIS A 1 104 ? -16.880 -12.177 13.311 1.00 81.38 104 HIS A N 1
ATOM 812 C CA . HIS A 1 104 ? -17.528 -11.527 12.183 1.00 81.38 104 HIS A CA 1
ATOM 813 C C . HIS A 1 104 ? -16.487 -11.369 11.076 1.00 81.38 104 HIS A C 1
ATOM 815 O O . HIS A 1 104 ? -15.488 -10.663 11.240 1.00 81.38 104 HIS A O 1
ATOM 821 N N . LYS A 1 105 ? -16.702 -12.075 9.966 1.00 87.00 105 LYS A N 1
ATOM 822 C CA . LYS A 1 105 ? -15.921 -11.881 8.749 1.00 87.00 105 LYS A CA 1
ATOM 823 C C . LYS A 1 105 ? -16.370 -10.573 8.119 1.00 87.00 105 LYS A C 1
ATOM 825 O O . LYS A 1 105 ? -17.551 -10.411 7.826 1.00 87.00 105 LYS A O 1
ATOM 830 N N . ILE A 1 106 ? -15.430 -9.662 7.938 1.00 87.12 106 ILE A N 1
ATOM 831 C CA . ILE A 1 106 ? -15.641 -8.390 7.261 1.00 87.12 106 ILE A CA 1
ATOM 832 C C . ILE A 1 106 ? -14.859 -8.447 5.958 1.00 87.12 106 ILE A C 1
ATOM 834 O O . ILE A 1 106 ? -13.713 -8.902 5.933 1.00 87.12 106 ILE A O 1
ATOM 838 N N . SER A 1 107 ? -15.496 -8.013 4.876 1.00 88.38 107 SER A N 1
ATOM 839 C CA . SER A 1 107 ? -14.860 -7.863 3.575 1.00 88.38 107 SER A CA 1
ATOM 840 C C . SER A 1 107 ? -15.066 -6.445 3.075 1.00 88.38 107 SER A C 1
ATOM 842 O O . SER A 1 107 ? -16.209 -5.998 2.991 1.00 88.38 107 SER A O 1
ATOM 844 N N . PHE A 1 108 ? -13.985 -5.781 2.694 1.00 88.62 108 PHE A N 1
ATOM 845 C CA . PHE A 1 108 ? -14.036 -4.482 2.037 1.00 88.62 108 PHE A CA 1
ATOM 846 C C . PHE A 1 108 ? -13.093 -4.466 0.832 1.00 88.62 108 PHE A C 1
ATOM 848 O O . PHE A 1 108 ? -12.210 -5.319 0.685 1.00 88.62 108 PHE A O 1
ATOM 855 N N . GLN A 1 109 ? -13.321 -3.511 -0.063 1.00 91.81 109 GLN A N 1
ATOM 856 C CA . GLN A 1 109 ? -12.560 -3.349 -1.293 1.00 91.81 109 GLN A CA 1
ATOM 857 C C . GLN A 1 109 ? -11.981 -1.939 -1.337 1.00 91.81 109 GLN A C 1
ATOM 859 O O . GLN A 1 109 ? -12.706 -0.964 -1.160 1.00 91.81 109 GLN A O 1
ATOM 864 N N . ILE A 1 110 ? -10.679 -1.852 -1.586 1.00 88.88 110 ILE A N 1
ATOM 865 C CA . ILE A 1 110 ? -9.950 -0.604 -1.785 1.00 88.88 110 ILE A CA 1
ATOM 866 C C . ILE A 1 110 ? -9.434 -0.584 -3.217 1.00 88.88 110 ILE A C 1
ATOM 868 O O . ILE A 1 110 ? -8.906 -1.575 -3.713 1.00 88.88 110 ILE A O 1
ATOM 872 N N . GLU A 1 111 ? -9.564 0.554 -3.879 1.00 91.81 111 GLU A N 1
ATOM 873 C CA . GLU A 1 111 ? -9.003 0.782 -5.203 1.00 91.81 111 GLU A CA 1
ATOM 874 C C . GLU A 1 111 ? -7.915 1.853 -5.112 1.00 91.81 111 GLU A C 1
ATOM 876 O O . GLU A 1 111 ? -8.144 2.905 -4.519 1.00 91.81 111 GLU A O 1
ATOM 881 N N . SER A 1 112 ? -6.735 1.571 -5.667 1.00 89.31 112 SER A N 1
ATOM 882 C CA . SER A 1 112 ? -5.639 2.534 -5.752 1.00 89.31 112 SER A CA 1
ATOM 883 C C . SER A 1 112 ? -5.920 3.553 -6.846 1.00 89.31 112 SER A C 1
ATOM 885 O O . SER A 1 112 ? -6.605 3.276 -7.843 1.00 89.31 112 SER A O 1
ATOM 887 N N . SER A 1 113 ? -5.298 4.717 -6.721 1.00 89.12 113 SER A N 1
ATOM 888 C CA . SER A 1 113 ? -5.117 5.583 -7.872 1.00 89.12 113 SER A CA 1
ATOM 889 C C . SER A 1 113 ? -4.234 4.876 -8.919 1.00 89.12 113 SER A C 1
ATOM 891 O O . SER A 1 113 ? -3.409 4.027 -8.560 1.00 89.12 113 SER A O 1
ATOM 893 N N . PRO A 1 114 ? -4.393 5.172 -10.222 1.00 87.94 114 PRO A N 1
ATOM 894 C CA . PRO A 1 114 ? -3.497 4.638 -11.240 1.00 87.94 114 PRO A CA 1
ATOM 895 C C . PRO A 1 114 ? -2.065 5.126 -11.003 1.00 87.94 114 PRO A C 1
ATOM 897 O O . PRO A 1 114 ? -1.866 6.301 -10.701 1.00 87.94 114 PRO A O 1
ATOM 900 N N . PHE A 1 115 ? -1.076 4.261 -11.174 1.00 88.88 115 PHE A N 1
ATOM 901 C CA . PHE A 1 115 ? 0.341 4.587 -11.029 1.00 88.88 115 PHE A CA 1
ATOM 902 C C . PHE A 1 115 ? 1.170 3.965 -12.151 1.00 88.88 115 PHE A C 1
ATOM 904 O O . PHE A 1 115 ? 0.703 3.062 -12.840 1.00 88.88 115 PHE A O 1
ATOM 911 N N . GLU A 1 116 ? 2.381 4.469 -12.367 1.00 91.31 116 GLU A N 1
ATOM 912 C CA . GLU A 1 116 ? 3.259 4.026 -13.454 1.00 91.31 116 GLU A CA 1
ATOM 913 C C . GLU A 1 116 ? 4.580 3.481 -12.909 1.00 91.31 116 GLU A C 1
ATOM 915 O O . GLU A 1 116 ? 5.230 4.118 -12.077 1.00 91.31 116 GLU A O 1
ATOM 920 N N . ILE A 1 117 ? 4.972 2.310 -13.411 1.00 90.75 117 ILE A N 1
ATOM 921 C CA . ILE A 1 117 ? 6.288 1.706 -13.206 1.00 90.75 117 ILE A CA 1
ATOM 922 C C . ILE A 1 117 ? 7.029 1.743 -14.532 1.00 90.75 117 ILE A C 1
ATOM 924 O O . ILE A 1 117 ? 6.504 1.312 -15.558 1.00 90.75 117 ILE A O 1
ATOM 928 N N . TYR A 1 118 ? 8.257 2.234 -14.504 1.00 91.88 118 TYR A N 1
ATOM 929 C CA . TYR A 1 118 ? 9.127 2.301 -15.661 1.00 91.88 118 TYR A CA 1
ATOM 930 C C . TYR A 1 118 ? 10.284 1.312 -15.504 1.00 91.88 118 TYR A C 1
ATOM 932 O O . TYR A 1 118 ? 11.053 1.393 -14.547 1.00 91.88 118 TYR A O 1
ATOM 940 N N . LEU A 1 119 ? 10.402 0.378 -16.446 1.00 89.81 119 LEU A N 1
ATOM 941 C CA . LEU A 1 119 ? 11.524 -0.548 -16.562 1.00 89.81 119 LEU A CA 1
ATOM 942 C C . LEU A 1 119 ? 12.431 -0.073 -17.691 1.00 89.81 119 LEU A C 1
ATOM 944 O O . LEU A 1 119 ? 11.977 0.125 -18.822 1.00 89.81 119 LEU A O 1
ATOM 948 N N . ARG A 1 120 ? 13.717 0.082 -17.393 1.00 89.00 120 ARG A N 1
ATOM 949 C CA . ARG A 1 120 ? 14.711 0.538 -18.366 1.00 89.00 120 ARG A CA 1
ATOM 950 C C . ARG A 1 120 ? 15.585 -0.614 -18.855 1.00 89.00 120 ARG A C 1
ATOM 952 O O . ARG A 1 120 ? 15.942 -1.476 -18.055 1.00 89.00 120 ARG A O 1
ATOM 959 N N . SER A 1 121 ? 16.026 -0.541 -20.116 1.00 81.88 121 SER A N 1
ATOM 960 C CA . SER A 1 121 ? 17.105 -1.390 -20.650 1.00 81.88 121 SER A CA 1
ATOM 961 C C . SER A 1 121 ? 16.733 -2.876 -20.792 1.00 81.88 121 SER A C 1
ATOM 963 O O . SER A 1 121 ? 17.548 -3.758 -20.548 1.00 81.88 121 SER A O 1
ATOM 965 N N . LEU A 1 122 ? 15.502 -3.188 -21.205 1.00 82.94 122 LEU A N 1
ATOM 966 C CA . LEU A 1 122 ? 15.111 -4.571 -21.489 1.00 82.94 122 LEU A CA 1
ATOM 967 C C . LEU A 1 122 ? 15.791 -5.057 -22.773 1.00 82.94 122 LEU A C 1
ATOM 969 O O . LEU A 1 122 ? 15.714 -4.407 -23.820 1.00 82.94 122 LEU A O 1
ATOM 973 N N . SER A 1 123 ? 16.436 -6.216 -22.682 1.00 83.31 123 SER A N 1
ATOM 974 C CA . SER A 1 123 ? 17.093 -6.884 -23.804 1.00 83.31 123 SER A CA 1
ATOM 975 C C . SER A 1 123 ? 16.144 -7.863 -24.464 1.00 83.31 123 SER A C 1
ATOM 977 O O . SER A 1 123 ? 15.380 -8.571 -23.806 1.00 83.31 123 SER A O 1
ATOM 979 N N . SER A 1 124 ? 16.157 -7.879 -25.789 1.00 77.00 124 SER A N 1
ATOM 980 C CA . SER A 1 124 ? 15.137 -8.559 -26.569 1.00 77.00 124 SER A CA 1
ATOM 981 C C . SER A 1 124 ? 15.777 -9.356 -27.694 1.00 77.00 124 SER A C 1
ATOM 983 O O . SER A 1 124 ? 16.127 -8.794 -28.727 1.00 77.00 124 SER A O 1
ATOM 985 N N . ASN A 1 125 ? 15.829 -10.680 -27.516 1.00 82.50 125 ASN A N 1
ATOM 986 C CA . ASN A 1 125 ? 16.113 -11.658 -28.576 1.00 82.50 125 ASN A CA 1
ATOM 987 C C . ASN A 1 125 ? 14.855 -12.108 -29.336 1.00 82.50 125 ASN A C 1
ATOM 989 O O . ASN A 1 125 ? 14.901 -13.081 -30.085 1.00 82.50 125 ASN A O 1
ATOM 993 N N . GLY A 1 126 ? 13.730 -11.414 -29.147 1.00 83.50 126 GLY A N 1
ATOM 994 C CA . GLY A 1 126 ? 12.429 -11.797 -29.685 1.00 83.50 126 GLY A CA 1
ATOM 995 C C . GLY A 1 126 ? 11.575 -10.604 -30.099 1.00 83.50 126 GLY A C 1
ATOM 996 O O . GLY A 1 126 ? 12.056 -9.486 -30.263 1.00 83.50 126 GLY A O 1
ATOM 997 N N . ASN A 1 127 ? 10.286 -10.858 -30.300 1.00 88.00 127 ASN A N 1
ATOM 998 C CA . ASN A 1 127 ? 9.316 -9.810 -30.580 1.00 88.00 127 ASN A CA 1
ATOM 999 C C . ASN A 1 127 ? 9.124 -8.942 -29.326 1.00 88.00 127 ASN A C 1
ATOM 1001 O O . ASN A 1 127 ? 8.666 -9.434 -28.296 1.00 88.00 127 ASN A O 1
ATOM 1005 N N . ILE A 1 128 ? 9.458 -7.653 -29.426 1.00 85.25 128 ILE A N 1
ATOM 1006 C CA . ILE A 1 128 ? 9.387 -6.693 -28.313 1.00 85.25 128 ILE A CA 1
ATOM 1007 C C . ILE A 1 128 ? 7.988 -6.670 -27.688 1.00 85.25 128 ILE A C 1
ATOM 1009 O O . ILE A 1 128 ? 7.881 -6.575 -26.471 1.00 85.25 128 ILE A O 1
ATOM 1013 N N . SER A 1 129 ? 6.925 -6.811 -28.490 1.00 86.56 129 SER A N 1
ATOM 1014 C CA . SER A 1 129 ? 5.548 -6.833 -27.981 1.00 86.56 129 SER A CA 1
ATOM 1015 C C . SER A 1 129 ? 5.309 -8.002 -27.024 1.00 86.56 129 SER A C 1
ATOM 1017 O O . SER A 1 129 ? 4.766 -7.804 -25.941 1.00 86.56 129 SER A O 1
ATOM 1019 N N . ASP A 1 130 ? 5.756 -9.203 -27.397 1.00 87.69 130 ASP A N 1
ATOM 1020 C CA . ASP A 1 130 ? 5.550 -10.418 -26.601 1.00 87.69 130 ASP A CA 1
ATOM 1021 C C . ASP A 1 130 ? 6.380 -10.358 -25.307 1.00 87.69 130 ASP A C 1
ATOM 1023 O O . ASP A 1 130 ? 5.925 -10.757 -24.235 1.00 87.69 130 ASP A O 1
ATOM 1027 N N . ILE A 1 131 ? 7.593 -9.798 -25.393 1.00 87.00 131 ILE A N 1
ATOM 1028 C CA . ILE A 1 131 ? 8.483 -9.595 -24.244 1.00 87.00 131 ILE A CA 1
ATOM 1029 C C . ILE A 1 131 ? 7.918 -8.528 -23.301 1.00 87.00 131 ILE A C 1
ATOM 1031 O O . ILE A 1 131 ? 7.944 -8.721 -22.089 1.00 87.00 131 ILE A O 1
ATOM 1035 N N . ALA A 1 132 ? 7.387 -7.425 -23.832 1.00 86.88 132 ALA A N 1
ATOM 1036 C CA . ALA A 1 132 ? 6.751 -6.366 -23.055 1.00 86.88 132 ALA A CA 1
ATOM 1037 C C . ALA A 1 132 ? 5.505 -6.873 -22.318 1.00 86.88 132 ALA A C 1
ATOM 1039 O O . ALA A 1 132 ? 5.347 -6.600 -21.129 1.00 86.88 132 ALA A O 1
ATOM 1040 N N . GLU A 1 133 ? 4.653 -7.644 -23.000 1.00 90.62 133 GLU A N 1
ATOM 1041 C CA . GLU A 1 133 ? 3.468 -8.255 -22.400 1.00 90.62 133 GLU A CA 1
ATOM 1042 C C . GLU A 1 133 ? 3.860 -9.221 -21.276 1.00 90.62 133 GLU A C 1
ATOM 1044 O O . GLU A 1 133 ? 3.385 -9.082 -20.145 1.00 90.62 133 GLU A O 1
ATOM 1049 N N . TYR A 1 134 ? 4.790 -10.143 -21.551 1.00 91.31 134 TYR A N 1
ATOM 1050 C CA . TYR A 1 134 ? 5.316 -11.065 -20.546 1.00 91.31 134 TYR A CA 1
ATOM 1051 C C . TYR A 1 134 ? 5.922 -10.319 -19.350 1.00 91.31 134 TYR A C 1
ATOM 1053 O O . TYR A 1 134 ? 5.613 -10.635 -18.199 1.00 91.31 134 TYR A O 1
ATOM 1061 N N . ALA A 1 135 ? 6.737 -9.294 -19.614 1.00 88.12 135 ALA A N 1
ATOM 1062 C CA . ALA A 1 135 ? 7.391 -8.511 -18.579 1.00 88.12 135 ALA A CA 1
ATOM 1063 C C . ALA A 1 135 ? 6.381 -7.805 -17.669 1.00 88.12 135 ALA A C 1
ATOM 1065 O O . ALA A 1 135 ? 6.509 -7.827 -16.445 1.00 88.12 135 ALA A O 1
ATOM 1066 N N . ALA A 1 136 ? 5.341 -7.225 -18.264 1.00 90.25 136 ALA A N 1
ATOM 1067 C CA . ALA A 1 136 ? 4.294 -6.532 -17.539 1.00 90.25 136 ALA A CA 1
ATOM 1068 C C . ALA A 1 136 ? 3.478 -7.502 -16.655 1.00 90.25 136 ALA A C 1
ATOM 1070 O O . ALA A 1 136 ? 3.268 -7.223 -15.472 1.00 90.25 136 ALA A O 1
ATOM 1071 N N . PHE A 1 137 ? 3.099 -8.681 -17.170 1.00 92.38 137 PHE A N 1
ATOM 1072 C CA . PHE A 1 137 ? 2.425 -9.721 -16.375 1.00 92.38 137 PHE A CA 1
ATOM 1073 C C . PHE A 1 137 ? 3.277 -10.227 -15.210 1.00 92.38 137 PHE A C 1
ATOM 1075 O O . PHE A 1 137 ? 2.775 -10.423 -14.097 1.00 92.38 137 PHE A O 1
ATOM 1082 N N . PHE A 1 138 ? 4.566 -10.424 -15.462 1.00 91.69 138 PHE A N 1
ATOM 1083 C CA . PHE A 1 138 ? 5.511 -10.905 -14.469 1.00 91.69 138 PHE A CA 1
ATOM 1084 C C . PHE A 1 138 ? 5.695 -9.890 -13.326 1.00 91.69 138 PHE A C 1
ATOM 1086 O O . PHE A 1 138 ? 5.584 -10.254 -12.153 1.00 91.69 138 PHE A O 1
ATOM 1093 N N . VAL A 1 139 ? 5.890 -8.605 -13.651 1.00 89.44 139 VAL A N 1
ATOM 1094 C CA . VAL A 1 139 ? 6.000 -7.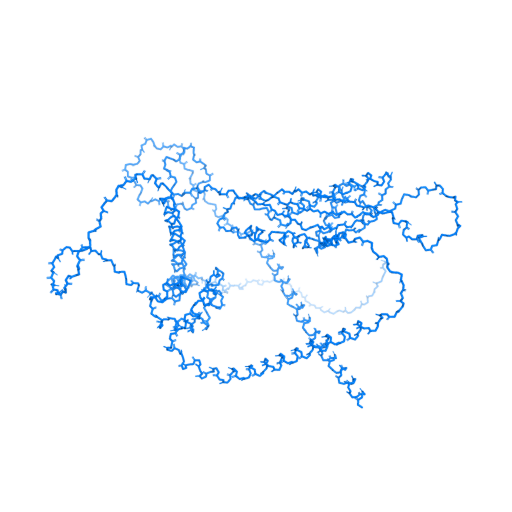523 -12.654 1.00 89.44 139 VAL A CA 1
ATOM 1095 C C . VAL A 1 139 ? 4.728 -7.413 -11.821 1.00 89.44 139 VAL A C 1
ATOM 1097 O O . VAL A 1 139 ? 4.790 -7.290 -10.600 1.00 89.44 139 VAL A O 1
ATOM 1100 N N . VAL A 1 140 ? 3.558 -7.500 -12.458 1.00 90.44 140 VAL A N 1
ATOM 1101 C CA . VAL A 1 140 ? 2.273 -7.425 -11.754 1.00 90.44 140 VAL A CA 1
ATOM 1102 C C . VAL A 1 140 ? 2.100 -8.546 -10.738 1.00 90.44 140 VAL A C 1
ATOM 1104 O O . VAL A 1 140 ? 1.625 -8.267 -9.634 1.00 90.44 140 VAL A O 1
ATOM 1107 N N . SER A 1 141 ? 2.479 -9.770 -11.108 1.00 90.44 141 SER A N 1
ATOM 1108 C CA . SER A 1 141 ? 2.324 -10.958 -10.263 1.00 90.44 141 SER A CA 1
ATOM 1109 C C . SER A 1 141 ? 3.222 -10.876 -9.028 1.00 90.44 141 SER A C 1
ATOM 1111 O O . SER A 1 141 ? 2.741 -11.033 -7.908 1.00 90.44 141 SER A O 1
ATOM 1113 N N . ASN A 1 142 ? 4.491 -10.511 -9.220 1.00 90.88 142 ASN A N 1
ATOM 1114 C CA . ASN A 1 142 ? 5.450 -10.371 -8.124 1.00 90.88 142 ASN A CA 1
ATOM 1115 C C . ASN A 1 142 ? 5.122 -9.197 -7.191 1.00 90.88 142 ASN A C 1
ATOM 1117 O O . ASN A 1 142 ? 5.242 -9.318 -5.973 1.00 90.88 142 ASN A O 1
ATOM 1121 N N . LEU A 1 143 ? 4.609 -8.086 -7.729 1.00 89.38 143 LEU A N 1
ATOM 1122 C CA . LEU A 1 143 ? 4.114 -6.978 -6.907 1.00 89.38 143 LEU A CA 1
ATOM 1123 C C . LEU A 1 143 ? 2.929 -7.374 -6.027 1.00 89.38 143 LEU A C 1
ATOM 1125 O O . LEU A 1 143 ? 2.818 -6.883 -4.907 1.00 89.38 143 LEU A O 1
ATOM 1129 N N . ASP A 1 144 ? 2.030 -8.234 -6.514 1.00 91.00 144 ASP A N 1
ATOM 1130 C CA . ASP A 1 144 ? 0.897 -8.687 -5.704 1.00 91.00 144 ASP A CA 1
ATOM 1131 C C . ASP A 1 144 ? 1.366 -9.501 -4.496 1.00 91.00 144 ASP A C 1
ATOM 1133 O O . ASP A 1 144 ? 0.818 -9.339 -3.405 1.00 91.00 144 ASP A O 1
ATOM 1137 N N . ASP A 1 145 ? 2.385 -10.340 -4.658 1.00 90.00 145 ASP A N 1
ATOM 1138 C CA . ASP A 1 145 ? 2.922 -11.140 -3.558 1.00 90.00 145 ASP A CA 1
ATOM 1139 C C . ASP A 1 145 ? 3.756 -10.301 -2.583 1.00 90.00 145 ASP A C 1
ATOM 1141 O O . ASP A 1 145 ? 3.560 -10.410 -1.368 1.00 90.00 145 ASP A O 1
ATOM 1145 N N . LEU A 1 146 ? 4.563 -9.365 -3.089 1.00 88.56 146 LEU A N 1
ATOM 1146 C CA . LEU A 1 146 ? 5.301 -8.416 -2.252 1.00 88.56 146 LEU A CA 1
ATOM 1147 C C . LEU A 1 146 ? 4.368 -7.485 -1.471 1.00 88.56 146 LEU A C 1
ATOM 1149 O O . LEU A 1 146 ? 4.573 -7.279 -0.275 1.00 88.56 146 LEU A O 1
ATOM 1153 N N . PHE A 1 147 ? 3.285 -6.977 -2.069 1.00 88.56 147 PHE A N 1
ATOM 1154 C CA . PHE A 1 147 ? 2.303 -6.182 -1.324 1.00 88.56 147 PHE A CA 1
ATOM 1155 C C . PHE A 1 147 ? 1.586 -7.004 -0.252 1.00 88.56 147 PHE A C 1
ATOM 1157 O O . PHE A 1 147 ? 1.388 -6.508 0.861 1.00 88.56 147 PHE A O 1
ATOM 1164 N N . LYS A 1 148 ? 1.230 -8.266 -0.532 1.00 89.31 148 LYS A N 1
ATOM 1165 C CA . LYS A 1 148 ? 0.668 -9.160 0.497 1.00 89.31 148 LYS A CA 1
ATOM 1166 C C . LYS A 1 148 ? 1.633 -9.381 1.654 1.00 89.31 148 LYS A C 1
ATOM 1168 O O . LYS A 1 148 ? 1.166 -9.580 2.767 1.00 89.31 148 LYS A O 1
ATOM 1173 N N . GLU A 1 149 ? 2.937 -9.407 1.403 1.00 89.38 149 GLU A N 1
ATOM 1174 C CA . GLU A 1 149 ? 3.937 -9.658 2.438 1.00 89.38 149 GLU A CA 1
ATOM 1175 C C . GLU A 1 149 ? 4.300 -8.403 3.236 1.00 89.38 149 GLU A C 1
ATOM 1177 O O . GLU A 1 149 ? 4.269 -8.427 4.468 1.00 89.38 149 GLU A O 1
ATOM 1182 N N . LYS A 1 150 ? 4.630 -7.312 2.539 1.00 87.56 150 LYS A N 1
ATOM 1183 C CA . LYS A 1 150 ? 5.234 -6.111 3.129 1.00 87.56 150 LYS A CA 1
ATOM 1184 C C . LYS A 1 150 ? 4.200 -5.107 3.618 1.00 87.56 150 LYS A C 1
ATOM 1186 O O . LYS A 1 150 ? 4.374 -4.510 4.676 1.00 87.56 150 LYS A O 1
ATOM 1191 N N . VAL A 1 151 ? 3.112 -4.919 2.869 1.00 82.25 151 VAL A N 1
ATOM 1192 C CA . VAL A 1 151 ? 2.091 -3.919 3.216 1.00 82.25 151 VAL A CA 1
ATOM 1193 C C . VAL A 1 151 ? 1.100 -4.489 4.221 1.00 82.25 151 VAL A C 1
ATOM 1195 O O . VAL A 1 151 ? 0.737 -3.807 5.180 1.00 82.25 151 VAL A O 1
ATOM 1198 N N . PHE A 1 152 ? 0.676 -5.739 4.024 1.00 79.75 152 PHE A N 1
ATOM 1199 C CA . PHE A 1 152 ? -0.361 -6.375 4.832 1.00 79.75 152 PHE A CA 1
ATOM 1200 C C . PHE A 1 152 ? 0.249 -7.447 5.727 1.00 79.75 152 PHE A C 1
ATOM 1202 O O . PHE A 1 152 ? 0.389 -8.589 5.294 1.00 79.75 152 PHE A O 1
ATOM 1209 N N . PRO A 1 153 ? 0.592 -7.134 6.991 1.00 73.06 153 PRO A N 1
ATOM 1210 C CA . PRO A 1 153 ? 1.201 -8.121 7.867 1.00 73.06 153 PRO A CA 1
ATOM 1211 C C . PRO A 1 153 ? 0.308 -9.361 7.925 1.00 73.06 153 PRO A C 1
ATOM 1213 O O . PRO A 1 153 ? -0.898 -9.238 8.166 1.00 73.06 153 PRO A O 1
ATOM 1216 N N . ARG A 1 154 ? 0.902 -10.545 7.708 1.00 72.88 154 ARG A N 1
ATOM 1217 C CA . ARG A 1 154 ? 0.234 -11.853 7.802 1.00 72.88 154 ARG A CA 1
ATOM 1218 C C . ARG A 1 154 ? -0.283 -12.068 9.227 1.00 72.88 154 ARG A C 1
ATOM 1220 O O . ARG A 1 154 ? 0.322 -12.761 10.039 1.00 72.88 154 ARG A O 1
ATOM 1227 N N . LYS A 1 155 ? -1.402 -11.435 9.565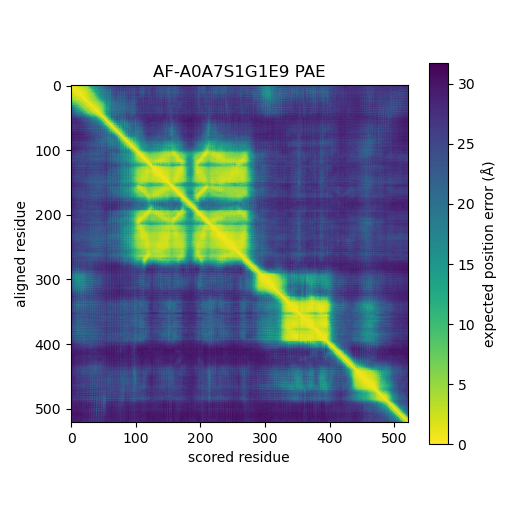 1.00 76.19 155 LYS A N 1
ATOM 1228 C CA . LYS A 1 155 ? -2.144 -11.690 10.793 1.00 76.19 155 LYS A CA 1
ATOM 1229 C C . LYS A 1 155 ? -3.084 -12.858 10.539 1.00 76.19 155 LYS A C 1
ATOM 1231 O O . LYS A 1 155 ? -3.751 -12.929 9.507 1.00 76.19 155 LYS A O 1
ATOM 1236 N N . ASN A 1 156 ? -3.135 -13.777 11.498 1.00 74.31 156 ASN A N 1
ATOM 1237 C CA . ASN A 1 156 ? -3.979 -14.965 11.423 1.00 74.31 156 ASN A CA 1
ATOM 1238 C C . ASN A 1 156 ? -5.430 -14.583 11.091 1.00 74.31 156 ASN A C 1
ATOM 1240 O O . ASN A 1 156 ? -6.059 -13.826 11.827 1.00 74.31 156 ASN A O 1
ATOM 1244 N N . GLY A 1 157 ? -5.957 -15.128 9.991 1.00 80.06 157 GLY A N 1
ATOM 1245 C CA . GLY A 1 157 ? -7.344 -14.916 9.568 1.00 80.06 157 GLY A CA 1
ATOM 1246 C C . GLY A 1 157 ? -7.585 -13.705 8.662 1.00 80.06 157 GLY A C 1
ATOM 1247 O O . GLY A 1 157 ? -8.750 -13.402 8.395 1.00 80.06 157 GLY A O 1
ATOM 1248 N N . VAL A 1 158 ? -6.528 -13.039 8.187 1.00 83.25 158 VAL A N 1
ATOM 1249 C CA . VAL A 1 158 ? -6.594 -12.032 7.118 1.00 83.25 158 VAL A CA 1
ATOM 1250 C C . VAL A 1 158 ? -6.267 -12.705 5.789 1.00 83.25 158 VAL A C 1
ATOM 1252 O O . VAL A 1 158 ? -5.227 -13.341 5.643 1.00 83.25 158 VAL A O 1
ATOM 1255 N N . VAL A 1 159 ? -7.1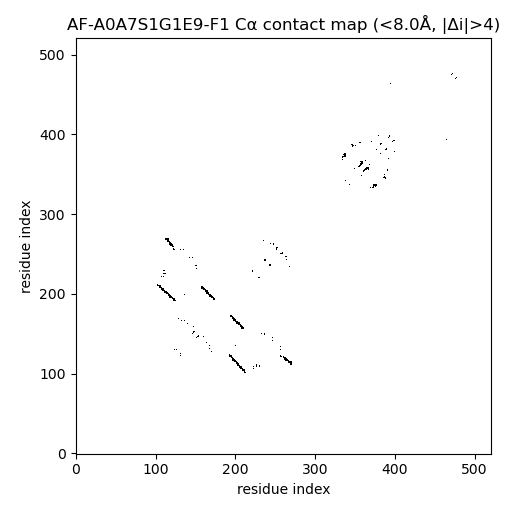59 -12.557 4.818 1.00 86.06 159 VAL A N 1
ATOM 1256 C CA . VAL A 1 159 ? -6.972 -12.990 3.435 1.00 86.06 159 VAL A CA 1
ATOM 1257 C C . VAL A 1 159 ? -7.078 -11.753 2.554 1.00 86.06 159 VAL A C 1
ATOM 1259 O O . VAL A 1 159 ? -8.132 -11.119 2.481 1.00 86.06 159 VAL A O 1
ATOM 1262 N N . THR A 1 160 ? -5.983 -11.403 1.891 1.00 86.69 160 THR A N 1
ATOM 1263 C CA . THR A 1 160 ? -5.932 -10.317 0.912 1.00 86.69 160 THR A CA 1
ATOM 1264 C C . THR A 1 160 ? -5.831 -10.900 -0.490 1.00 86.69 160 THR A C 1
ATOM 1266 O O . THR A 1 160 ? -5.062 -11.822 -0.762 1.00 86.69 160 THR A O 1
ATOM 1269 N N . THR A 1 161 ? -6.645 -10.370 -1.395 1.00 88.62 161 THR A N 1
ATOM 1270 C CA . THR A 1 161 ? -6.610 -10.715 -2.818 1.00 88.62 161 THR A CA 1
ATOM 1271 C C . THR A 1 161 ? -6.500 -9.434 -3.621 1.00 88.62 161 THR A C 1
ATOM 1273 O O . THR A 1 161 ? -7.235 -8.481 -3.369 1.00 88.62 161 THR A O 1
ATOM 1276 N N . PHE A 1 162 ? -5.580 -9.406 -4.576 1.00 87.25 162 PHE A N 1
ATOM 1277 C CA . PHE A 1 162 ? -5.398 -8.276 -5.474 1.00 87.25 162 PHE A CA 1
ATOM 1278 C C . PHE A 1 162 ? -5.974 -8.623 -6.843 1.00 87.25 162 PHE A C 1
ATOM 1280 O O . PHE A 1 162 ? -5.814 -9.731 -7.350 1.00 87.25 162 PHE A O 1
ATOM 1287 N N . LYS A 1 163 ? -6.685 -7.664 -7.426 1.00 90.19 163 LYS A N 1
ATOM 1288 C CA . LYS A 1 163 ? -7.079 -7.635 -8.828 1.00 90.19 163 LYS A CA 1
ATOM 1289 C C . LYS A 1 163 ? -6.361 -6.455 -9.453 1.00 90.19 163 LYS A C 1
ATOM 1291 O O . LYS A 1 163 ? -6.556 -5.318 -9.034 1.00 90.19 163 LYS A O 1
ATOM 1296 N N . THR A 1 164 ? -5.543 -6.716 -10.457 1.00 88.50 164 THR A N 1
ATOM 1297 C CA . THR A 1 164 ? -4.760 -5.671 -11.115 1.00 88.50 164 THR A CA 1
ATOM 1298 C C . THR A 1 164 ? -5.361 -5.365 -12.474 1.00 88.50 164 THR A C 1
ATOM 1300 O O . THR A 1 164 ? -5.491 -6.259 -13.305 1.00 88.50 164 THR A O 1
ATOM 1303 N N . GLN A 1 165 ? -5.728 -4.108 -12.710 1.00 89.00 165 GLN A N 1
ATOM 1304 C CA . GLN A 1 165 ? -5.940 -3.594 -14.058 1.00 89.00 165 GLN A CA 1
ATOM 1305 C C . GLN A 1 165 ? -4.612 -3.018 -14.548 1.00 89.00 165 GLN A C 1
ATOM 1307 O O . GLN A 1 165 ? -3.982 -2.226 -13.849 1.00 89.00 165 GLN A O 1
ATOM 1312 N N . MET A 1 166 ? -4.176 -3.436 -15.730 1.00 91.50 166 MET A N 1
ATOM 1313 C CA . MET A 1 166 ? -2.889 -3.051 -16.297 1.00 91.50 166 MET A CA 1
ATOM 1314 C C . MET A 1 166 ? -3.068 -2.579 -17.734 1.00 91.50 166 MET A C 1
ATOM 1316 O O . MET A 1 166 ? -3.805 -3.183 -18.510 1.00 91.50 166 MET A O 1
ATOM 1320 N N . THR A 1 167 ? -2.347 -1.521 -18.081 1.00 87.88 167 THR A N 1
ATOM 1321 C CA . THR A 1 167 ? -2.108 -1.069 -19.453 1.00 87.88 167 THR A CA 1
ATOM 1322 C C . THR A 1 167 ? -0.619 -0.788 -19.579 1.00 87.88 167 THR A C 1
ATOM 1324 O O . THR A 1 167 ? -0.063 -0.137 -18.698 1.00 87.88 167 THR A O 1
ATOM 1327 N N . PHE A 1 168 ? 0.038 -1.260 -20.630 1.00 88.25 168 PHE A N 1
ATOM 1328 C CA . PHE A 1 168 ? 1.475 -1.070 -20.809 1.00 88.25 168 PHE A CA 1
ATOM 1329 C C . PHE A 1 168 ? 1.770 -0.456 -22.175 1.00 88.25 168 PHE A C 1
ATOM 1331 O O . PHE A 1 168 ? 1.112 -0.780 -23.161 1.00 88.25 168 PHE A O 1
ATOM 1338 N N . ASP A 1 169 ? 2.764 0.424 -22.200 1.00 86.50 169 ASP A N 1
ATOM 1339 C CA . ASP A 1 169 ? 3.303 1.080 -23.383 1.00 86.50 169 ASP A CA 1
ATOM 1340 C C . ASP A 1 169 ? 4.812 0.785 -23.424 1.00 86.50 169 ASP A C 1
ATOM 1342 O O . ASP A 1 169 ? 5.494 0.894 -22.403 1.00 86.50 169 ASP A O 1
ATOM 1346 N N . TYR A 1 170 ? 5.366 0.420 -24.579 1.00 87.44 170 TYR A N 1
ATOM 1347 C CA . TYR A 1 170 ? 6.809 0.204 -24.735 1.00 87.44 170 TYR A CA 1
ATOM 1348 C C . TYR A 1 170 ? 7.383 1.118 -25.814 1.00 87.44 170 TYR A C 1
ATOM 1350 O O . TYR A 1 170 ? 6.716 1.445 -26.796 1.00 87.44 170 TYR A O 1
ATOM 1358 N N . PHE A 1 171 ? 8.639 1.528 -25.634 1.00 85.12 171 PHE A N 1
ATOM 1359 C CA . PHE A 1 171 ? 9.330 2.434 -26.548 1.00 85.12 171 PHE A CA 1
ATOM 1360 C C . PHE A 1 171 ? 10.752 1.936 -26.798 1.00 85.12 171 PHE A C 1
ATOM 1362 O O . PHE A 1 171 ? 11.463 1.547 -25.869 1.00 85.12 171 PHE A O 1
ATOM 1369 N N . ASN A 1 172 ? 11.175 1.957 -28.060 1.00 81.94 172 ASN A N 1
ATOM 1370 C CA . ASN A 1 172 ? 12.535 1.599 -28.435 1.00 81.94 172 ASN A CA 1
ATOM 1371 C C . ASN A 1 172 ? 13.479 2.764 -28.090 1.00 81.94 172 ASN A C 1
ATOM 1373 O O . ASN A 1 172 ? 13.292 3.885 -28.563 1.00 81.94 172 ASN A O 1
ATOM 1377 N N . GLU A 1 173 ? 14.500 2.521 -27.263 1.00 79.00 173 GLU A N 1
ATOM 1378 C CA . GLU A 1 173 ? 15.404 3.589 -26.808 1.00 79.00 173 GLU A CA 1
ATOM 1379 C C . GLU A 1 173 ? 16.248 4.165 -27.955 1.00 79.00 173 GLU A C 1
ATOM 1381 O O . GLU A 1 173 ? 16.712 5.308 -27.887 1.00 79.00 173 GLU A O 1
ATOM 1386 N N . THR A 1 174 ? 16.427 3.394 -29.031 1.00 74.19 174 THR A N 1
ATOM 1387 C CA . THR A 1 174 ? 17.211 3.815 -30.200 1.00 74.19 174 THR A CA 1
ATOM 1388 C C . THR A 1 174 ? 16.539 4.928 -31.011 1.00 74.19 174 THR A C 1
ATOM 1390 O O . THR A 1 174 ? 17.242 5.747 -31.607 1.00 74.19 174 THR A O 1
ATOM 1393 N N . ASP A 1 175 ? 15.211 5.053 -30.950 1.00 65.69 175 ASP A N 1
ATOM 1394 C CA . ASP A 1 175 ? 14.467 6.051 -31.728 1.00 65.69 175 ASP A CA 1
ATOM 1395 C C . ASP A 1 175 ? 14.630 7.478 -31.174 1.00 65.69 175 ASP A C 1
ATOM 1397 O O . ASP A 1 175 ? 14.541 8.458 -31.918 1.00 65.69 175 ASP A O 1
ATOM 1401 N N . HIS A 1 176 ? 14.954 7.629 -29.885 1.00 57.81 176 HIS A N 1
ATOM 1402 C CA . HIS A 1 176 ? 15.074 8.949 -29.260 1.00 57.81 176 HIS A CA 1
ATOM 1403 C C . HIS A 1 176 ? 16.395 9.672 -29.543 1.00 57.81 176 HIS A C 1
ATOM 1405 O O . HIS A 1 176 ? 16.434 10.900 -29.458 1.00 57.81 176 HIS A O 1
ATOM 1411 N N . LYS A 1 177 ? 17.471 8.957 -29.900 1.00 58.78 177 LYS A N 1
ATOM 1412 C CA . LYS A 1 177 ? 18.780 9.587 -30.166 1.00 58.78 177 LYS A CA 1
ATOM 1413 C C . LYS A 1 177 ? 18.927 10.127 -31.589 1.00 58.78 177 LYS A C 1
ATOM 1415 O O . LYS A 1 177 ? 19.725 11.033 -31.797 1.00 58.78 177 LYS A O 1
ATOM 1420 N N . ASN A 1 178 ? 18.143 9.629 -32.544 1.00 54.50 178 ASN A N 1
ATOM 1421 C CA . ASN A 1 178 ? 18.319 9.972 -33.958 1.00 54.50 178 ASN A CA 1
ATOM 1422 C C . ASN A 1 178 ? 17.360 11.060 -34.466 1.00 54.50 178 ASN A C 1
ATOM 1424 O O . ASN A 1 178 ? 17.519 11.521 -35.591 1.00 54.50 178 ASN A O 1
ATOM 1428 N N . ALA A 1 179 ? 16.405 11.538 -33.660 1.00 53.41 179 ALA A N 1
ATOM 1429 C CA . ALA A 1 179 ? 15.474 12.592 -34.083 1.00 53.41 179 ALA A CA 1
ATOM 1430 C C . ALA A 1 179 ? 16.135 13.972 -34.307 1.00 53.41 179 ALA A C 1
ATOM 1432 O O . ALA A 1 179 ? 15.502 14.861 -34.874 1.00 53.41 179 ALA A O 1
ATOM 1433 N N . THR A 1 180 ? 17.395 14.163 -33.899 1.00 54.66 180 THR A N 1
ATOM 1434 C CA . THR A 1 180 ? 18.148 15.411 -34.122 1.00 54.66 180 THR A CA 1
ATOM 1435 C C . THR A 1 180 ? 19.165 15.357 -35.262 1.00 54.66 180 THR A C 1
ATOM 1437 O O . THR A 1 180 ? 19.655 16.414 -35.636 1.00 54.66 180 THR A O 1
ATOM 1440 N N . ASP A 1 181 ? 19.438 14.193 -35.863 1.00 53.75 181 ASP A N 1
ATOM 1441 C CA . ASP A 1 181 ? 20.417 14.057 -36.955 1.00 53.75 181 ASP A CA 1
ATOM 1442 C C . ASP A 1 181 ? 19.978 12.977 -37.961 1.00 53.75 181 ASP A C 1
ATOM 1444 O O . ASP A 1 181 ? 20.422 11.831 -37.921 1.00 53.75 181 ASP A O 1
ATOM 1448 N N . VAL A 1 182 ? 19.095 13.330 -38.903 1.00 47.88 182 VAL A N 1
ATOM 1449 C CA . VAL A 1 182 ? 18.789 12.470 -40.060 1.00 47.88 182 VAL A CA 1
ATOM 1450 C C . VAL A 1 182 ? 19.136 13.196 -41.352 1.00 47.88 182 VAL A C 1
ATOM 1452 O O . VAL A 1 182 ? 18.303 13.858 -41.963 1.00 47.88 182 VAL A O 1
ATOM 1455 N N . ASN A 1 183 ? 20.377 13.010 -41.799 1.00 49.00 183 ASN A N 1
ATOM 1456 C CA . ASN A 1 183 ? 20.711 12.921 -43.216 1.00 49.00 183 ASN A CA 1
ATOM 1457 C C . ASN A 1 183 ? 21.895 11.956 -43.392 1.00 49.00 183 ASN A C 1
ATOM 1459 O O . ASN A 1 183 ? 22.943 12.141 -42.791 1.00 49.00 183 ASN A O 1
ATOM 1463 N N . HIS A 1 184 ? 21.703 10.960 -44.264 1.00 50.50 184 HIS A N 1
ATOM 1464 C CA . HIS A 1 184 ? 22.687 9.980 -44.760 1.00 50.50 184 HIS A CA 1
ATOM 1465 C C . HIS A 1 184 ? 23.075 8.799 -43.851 1.00 50.50 184 HIS A C 1
ATOM 1467 O O . HIS A 1 184 ? 24.111 8.805 -43.208 1.00 50.50 184 HIS A O 1
ATOM 1473 N N . HIS A 1 185 ? 22.338 7.689 -43.945 1.00 46.47 185 HIS A N 1
ATOM 1474 C CA . HIS A 1 185 ? 22.755 6.537 -44.765 1.00 46.47 185 HIS A CA 1
ATOM 1475 C C . HIS A 1 185 ? 21.735 5.395 -44.637 1.00 46.47 185 HIS A C 1
ATOM 1477 O O . HIS A 1 185 ? 21.534 4.824 -43.572 1.00 46.47 185 HIS A O 1
ATOM 1483 N N . LYS A 1 186 ? 21.097 5.041 -45.758 1.00 55.03 186 LYS A N 1
ATOM 1484 C CA . LYS A 1 186 ? 20.380 3.772 -45.918 1.00 55.03 186 LYS A CA 1
ATOM 1485 C C . LYS A 1 186 ? 21.411 2.711 -46.289 1.00 55.03 186 LYS A C 1
ATOM 1487 O O . LYS A 1 186 ? 22.053 2.886 -47.322 1.00 55.03 186 LYS A O 1
ATOM 1492 N N . ASN A 1 187 ? 21.566 1.693 -45.442 1.00 57.00 187 ASN A N 1
ATOM 1493 C CA . ASN A 1 187 ? 21.974 0.306 -45.735 1.00 57.00 187 ASN A CA 1
ATOM 1494 C C . ASN A 1 187 ? 22.794 -0.267 -44.568 1.00 57.00 187 ASN A C 1
ATOM 1496 O O . ASN A 1 187 ? 24.015 -0.346 -44.640 1.00 57.00 187 ASN A O 1
ATOM 1500 N N . ALA A 1 188 ? 22.113 -0.694 -43.507 1.00 47.31 188 ALA A N 1
ATOM 1501 C CA . ALA A 1 188 ? 22.656 -1.663 -42.561 1.00 47.31 188 ALA A CA 1
ATOM 1502 C C . ALA A 1 188 ? 21.496 -2.540 -42.074 1.00 47.31 188 ALA A C 1
ATOM 1504 O O . ALA A 1 188 ? 20.572 -2.058 -41.427 1.00 47.31 188 ALA A O 1
ATOM 1505 N N . THR A 1 189 ? 21.516 -3.811 -42.471 1.00 50.34 189 THR A N 1
ATOM 1506 C CA . THR A 1 189 ? 20.557 -4.863 -42.093 1.00 50.34 189 THR A CA 1
ATOM 1507 C C . THR A 1 189 ? 21.011 -5.640 -40.857 1.00 50.34 189 THR A C 1
ATOM 1509 O O . THR A 1 189 ? 20.553 -6.758 -40.639 1.00 50.34 189 THR A O 1
ATOM 1512 N N . ASP A 1 190 ? 21.890 -5.065 -40.038 1.00 47.72 190 ASP A N 1
ATOM 1513 C CA . ASP A 1 190 ? 22.185 -5.627 -38.727 1.00 47.72 190 ASP A CA 1
ATOM 1514 C C . ASP A 1 190 ? 21.048 -5.237 -37.791 1.00 47.72 190 ASP A C 1
ATOM 1516 O O . ASP A 1 190 ? 20.943 -4.098 -37.330 1.00 47.72 190 ASP A O 1
ATOM 1520 N N . VAL A 1 191 ? 20.154 -6.201 -37.569 1.00 56.25 191 VAL A N 1
ATOM 1521 C CA . VAL A 1 191 ? 19.104 -6.164 -36.551 1.00 56.25 191 VAL A CA 1
ATOM 1522 C C . VAL A 1 191 ? 19.808 -6.182 -35.197 1.00 56.25 191 VAL A C 1
ATOM 1524 O O . VAL A 1 191 ? 19.929 -7.215 -34.545 1.00 56.25 191 VAL A O 1
ATOM 1527 N N . ASN A 1 192 ? 20.361 -5.034 -34.811 1.00 57.16 192 ASN A N 1
ATOM 1528 C CA . ASN A 1 192 ? 20.840 -4.821 -33.462 1.00 57.16 192 ASN A CA 1
ATOM 1529 C C . ASN A 1 192 ? 19.636 -5.012 -32.549 1.00 57.16 192 ASN A C 1
ATOM 1531 O O . ASN A 1 192 ? 18.633 -4.306 -32.671 1.00 57.16 192 ASN A O 1
ATOM 1535 N N . LEU A 1 193 ? 19.750 -6.018 -31.690 1.00 60.59 193 LEU A N 1
ATOM 1536 C CA . LEU A 1 193 ? 18.809 -6.382 -30.645 1.00 60.59 193 LEU A CA 1
ATOM 1537 C C . LEU A 1 193 ? 18.649 -5.158 -29.741 1.00 60.59 193 LEU A C 1
ATOM 1539 O O . LEU A 1 193 ? 19.488 -4.870 -28.889 1.00 60.59 193 LEU A O 1
ATOM 1543 N N . GLY A 1 194 ? 17.653 -4.338 -30.063 1.00 75.44 194 GLY A N 1
ATOM 1544 C CA . GLY A 1 194 ? 17.498 -3.017 -29.483 1.00 75.44 194 GLY A CA 1
ATOM 1545 C C . GLY A 1 194 ? 17.092 -3.132 -28.025 1.00 75.44 194 GLY A C 1
ATOM 1546 O O . GLY A 1 194 ? 16.120 -3.815 -27.703 1.00 75.44 194 GLY A O 1
ATOM 1547 N N . LYS A 1 195 ? 17.814 -2.430 -27.151 1.00 83.94 195 LYS A N 1
ATOM 1548 C CA . LYS A 1 195 ? 17.334 -2.151 -25.800 1.00 83.94 195 LYS A CA 1
ATOM 1549 C C . LYS A 1 195 ? 16.046 -1.340 -25.897 1.00 83.94 195 LYS A C 1
ATOM 1551 O O . LYS A 1 195 ? 15.988 -0.343 -26.625 1.00 83.94 195 LYS A O 1
ATOM 1556 N N . PHE A 1 196 ? 15.023 -1.753 -25.165 1.00 85.94 196 PHE A N 1
ATOM 1557 C CA . PHE A 1 196 ? 13.768 -1.017 -25.081 1.00 85.94 196 PHE A CA 1
ATOM 1558 C C . PHE A 1 196 ? 13.422 -0.702 -23.629 1.00 85.94 196 PHE A C 1
ATOM 1560 O O . PHE A 1 196 ? 13.895 -1.340 -22.690 1.00 85.94 196 PHE A O 1
ATOM 1567 N N . SER A 1 197 ? 12.594 0.316 -23.453 1.00 88.38 197 SER A N 1
ATOM 1568 C CA . SER A 1 197 ? 12.038 0.693 -22.163 1.00 88.38 197 SER A CA 1
ATOM 1569 C C . SER A 1 197 ? 10.550 0.352 -22.131 1.00 88.38 197 SER A C 1
ATOM 1571 O O . SER A 1 197 ? 9.849 0.486 -23.139 1.00 88.38 197 SER A O 1
ATOM 1573 N N . LEU A 1 198 ? 10.062 -0.065 -20.966 1.00 90.06 198 LEU A N 1
ATOM 1574 C CA . LEU A 1 198 ? 8.670 -0.443 -20.740 1.00 90.06 198 LEU A CA 1
ATOM 1575 C C . LEU A 1 198 ? 8.053 0.463 -19.675 1.00 90.06 198 LEU A C 1
ATOM 1577 O O . LEU A 1 198 ? 8.545 0.539 -18.554 1.00 90.06 198 LEU A O 1
ATOM 1581 N N . SER A 1 199 ? 6.953 1.122 -20.019 1.00 90.31 199 SER A N 1
ATOM 1582 C CA . SER A 1 199 ? 6.091 1.837 -19.083 1.00 90.31 199 SER A CA 1
ATOM 1583 C C . SER A 1 199 ? 4.861 0.980 -18.801 1.00 90.31 199 SER A C 1
ATOM 1585 O O . SER A 1 199 ? 4.078 0.668 -19.697 1.00 90.31 199 SER A O 1
ATOM 1587 N N . VAL A 1 200 ? 4.682 0.579 -17.547 1.00 87.19 200 VAL A N 1
ATOM 1588 C CA . VAL A 1 200 ? 3.537 -0.211 -17.098 1.00 87.19 200 VAL A CA 1
ATOM 1589 C C . VAL A 1 200 ? 2.669 0.666 -16.208 1.00 87.19 200 VAL A C 1
ATOM 1591 O O . VAL A 1 200 ? 3.041 1.003 -15.085 1.00 87.19 200 VAL A O 1
ATOM 1594 N N . LYS A 1 201 ? 1.486 1.030 -16.700 1.00 88.31 201 LYS A N 1
ATOM 1595 C CA . LYS A 1 201 ? 0.470 1.747 -15.929 1.00 88.31 201 LYS A CA 1
ATOM 1596 C C . LYS A 1 201 ? -0.445 0.736 -15.255 1.00 88.31 201 LYS A C 1
ATOM 1598 O O . LYS A 1 201 ? -1.065 -0.110 -15.902 1.00 88.31 201 LYS A O 1
ATOM 1603 N N . LEU A 1 202 ? -0.536 0.838 -13.941 1.00 85.06 202 LEU A N 1
ATOM 1604 C CA . LEU A 1 202 ? -1.227 -0.098 -13.075 1.00 85.06 202 LEU A CA 1
ATOM 1605 C C . LEU A 1 202 ? -2.330 0.613 -12.305 1.00 85.06 202 LEU A C 1
ATOM 1607 O O . LEU A 1 202 ? -2.171 1.740 -11.849 1.00 85.06 202 LEU A O 1
ATOM 1611 N N . LYS A 1 203 ? -3.447 -0.080 -12.116 1.00 88.12 203 LYS A N 1
ATOM 1612 C CA . LYS A 1 203 ? -4.491 0.277 -11.161 1.00 88.12 203 LYS A CA 1
ATOM 1613 C C . LYS A 1 203 ? -4.803 -0.969 -10.340 1.00 88.12 203 LYS A C 1
ATOM 1615 O O . LYS A 1 203 ? -5.241 -1.986 -10.882 1.00 88.12 203 LYS A O 1
ATOM 1620 N N . LYS A 1 204 ? -4.524 -0.922 -9.038 1.00 85.69 204 LYS A N 1
ATOM 1621 C CA . LYS A 1 204 ? -4.662 -2.073 -8.140 1.00 85.69 204 LYS A CA 1
ATOM 1622 C C . LYS A 1 204 ? -5.988 -1.977 -7.399 1.00 85.69 204 LYS A C 1
ATOM 1624 O O . LYS A 1 204 ? -6.291 -0.980 -6.754 1.00 85.69 204 LYS A O 1
ATOM 1629 N N . ILE A 1 205 ? -6.775 -3.037 -7.471 1.00 85.50 205 ILE A N 1
ATOM 1630 C CA . ILE A 1 205 ? -7.994 -3.214 -6.693 1.00 85.50 205 ILE A CA 1
ATOM 1631 C C . ILE A 1 205 ? -7.711 -4.304 -5.672 1.00 85.50 205 ILE A C 1
ATOM 1633 O O . ILE A 1 205 ? -7.566 -5.474 -6.014 1.00 85.50 205 ILE A O 1
ATOM 1637 N N . MET A 1 206 ? -7.642 -3.931 -4.407 1.00 85.94 206 MET A N 1
ATOM 1638 C CA . MET A 1 206 ? -7.438 -4.864 -3.318 1.00 85.94 206 MET A CA 1
ATOM 1639 C C . MET A 1 206 ? -8.771 -5.214 -2.665 1.00 85.94 206 MET A C 1
ATOM 1641 O O . MET A 1 206 ? -9.501 -4.344 -2.200 1.00 85.94 206 MET A O 1
ATOM 1645 N N . GLN A 1 207 ? -9.062 -6.505 -2.570 1.00 88.69 207 GLN A N 1
ATOM 1646 C CA . GLN A 1 207 ? -10.154 -7.033 -1.769 1.00 88.69 207 GLN A CA 1
ATOM 1647 C C . GLN A 1 207 ? -9.572 -7.684 -0.510 1.00 88.69 207 GLN A C 1
ATOM 1649 O O . GLN A 1 207 ? -8.842 -8.678 -0.587 1.00 88.69 207 GLN A O 1
ATOM 1654 N N . VAL A 1 208 ? -9.898 -7.113 0.649 1.00 83.69 208 VAL A N 1
ATOM 1655 C CA . VAL A 1 208 ? -9.443 -7.573 1.966 1.00 83.69 208 VAL A CA 1
ATOM 1656 C C . VAL A 1 208 ? -10.603 -8.267 2.655 1.00 83.69 208 VAL A C 1
ATOM 1658 O O . VAL A 1 208 ? -11.677 -7.690 2.807 1.00 83.69 208 VAL A O 1
ATOM 1661 N N . THR A 1 209 ? -10.395 -9.508 3.084 1.00 85.00 209 THR A N 1
ATOM 1662 C CA . THR A 1 209 ? -11.334 -10.240 3.936 1.00 85.00 209 THR A CA 1
ATOM 1663 C C . THR A 1 209 ? -10.629 -10.612 5.227 1.00 85.00 209 THR A C 1
ATOM 1665 O O . THR A 1 209 ? -9.626 -11.318 5.200 1.00 85.00 209 THR A O 1
ATOM 1668 N N . TYR A 1 210 ? -11.142 -10.168 6.370 1.00 84.38 210 TYR A N 1
ATOM 1669 C CA . TYR A 1 210 ? -10.546 -10.486 7.663 1.00 84.38 210 TYR A CA 1
ATOM 1670 C C . TYR A 1 210 ? -11.601 -10.843 8.703 1.00 84.38 210 TYR A C 1
ATOM 1672 O O . TYR A 1 210 ? -12.763 -10.444 8.625 1.00 84.38 210 TYR A O 1
ATOM 1680 N N . THR A 1 211 ? -11.194 -11.636 9.688 1.00 82.06 211 THR A N 1
ATOM 1681 C CA . THR A 1 211 ? -12.031 -11.920 10.854 1.00 82.06 211 THR A CA 1
ATOM 1682 C C . THR A 1 211 ? -11.761 -10.846 11.897 1.00 82.06 211 THR A C 1
ATOM 1684 O O . THR A 1 211 ? -10.686 -10.846 12.492 1.00 82.06 211 THR A O 1
ATOM 1687 N N . LYS A 1 212 ? -12.707 -9.923 12.110 1.00 79.00 212 LYS A N 1
ATOM 1688 C CA . LYS A 1 212 ? -12.499 -8.789 13.019 1.00 79.00 212 LYS A CA 1
ATOM 1689 C C . LYS A 1 212 ? -12.301 -9.285 14.446 1.00 79.00 212 LYS A C 1
ATOM 1691 O O . LYS A 1 212 ? -13.233 -9.797 15.071 1.00 79.00 212 LYS A O 1
ATOM 1696 N N . THR A 1 213 ? -11.098 -9.105 14.979 1.00 78.88 213 THR A N 1
ATOM 1697 C CA . THR A 1 213 ? -10.843 -9.258 16.409 1.00 78.88 213 THR A CA 1
ATOM 1698 C C . THR A 1 213 ? -11.010 -7.910 17.110 1.00 78.88 213 THR A C 1
ATOM 1700 O O . THR A 1 213 ? -11.050 -6.848 16.489 1.00 78.88 213 THR A O 1
ATOM 1703 N N . ARG A 1 214 ? -11.146 -7.925 18.440 1.00 71.88 214 ARG A N 1
ATOM 1704 C CA . ARG A 1 214 ? -11.466 -6.728 19.240 1.00 71.88 214 ARG A CA 1
ATOM 1705 C C . ARG A 1 214 ? -10.382 -5.630 19.192 1.00 71.88 214 ARG A C 1
ATOM 1707 O O . ARG A 1 214 ? -10.661 -4.524 19.639 1.00 71.88 214 ARG A O 1
ATOM 1714 N N . ASN A 1 215 ? -9.195 -5.928 18.655 1.00 71.38 215 ASN A N 1
ATOM 1715 C CA . ASN A 1 215 ? -8.020 -5.049 18.659 1.00 71.38 215 ASN A CA 1
ATOM 1716 C C . ASN A 1 215 ? -7.492 -4.707 17.249 1.00 71.38 215 ASN A C 1
ATOM 1718 O O . ASN A 1 215 ? -6.340 -4.299 17.110 1.00 71.38 215 ASN A O 1
ATOM 1722 N N . ASP A 1 216 ? -8.299 -4.867 16.200 1.00 76.31 216 ASP A N 1
ATOM 1723 C CA . ASP A 1 216 ? -7.848 -4.675 14.816 1.00 76.31 216 ASP A CA 1
ATOM 1724 C C . ASP A 1 216 ? -8.076 -3.247 14.288 1.00 76.31 216 ASP A C 1
ATOM 1726 O O . ASP A 1 216 ? -8.763 -3.056 13.287 1.00 76.31 216 ASP A O 1
ATOM 1730 N N . SER A 1 217 ? -7.469 -2.240 14.934 1.00 84.56 217 SER A N 1
ATOM 1731 C CA . SER A 1 217 ? -7.558 -0.833 14.483 1.00 84.56 217 SER A CA 1
ATOM 1732 C C . SER A 1 217 ? -6.950 -0.610 13.095 1.00 84.56 217 SER A C 1
ATOM 1734 O O . SER A 1 217 ? -7.439 0.208 12.333 1.00 84.56 217 SER A O 1
ATOM 1736 N N . TYR A 1 218 ? -5.931 -1.392 12.727 1.00 86.50 218 TYR A N 1
ATOM 1737 C CA . TYR A 1 218 ? -5.255 -1.286 11.429 1.00 86.50 218 TYR A CA 1
ATOM 1738 C C . TYR A 1 218 ? -6.207 -1.454 10.233 1.00 86.50 218 TYR A C 1
ATOM 1740 O O . TYR A 1 218 ? -6.083 -0.745 9.241 1.00 86.50 218 TYR A O 1
ATOM 1748 N N . PHE A 1 219 ? -7.161 -2.388 10.313 1.00 85.00 219 PHE A N 1
ATOM 1749 C CA . PHE A 1 219 ? -8.107 -2.608 9.215 1.00 85.00 219 PHE A CA 1
ATOM 1750 C C . PHE A 1 219 ? -9.223 -1.564 9.191 1.00 85.00 219 PHE A C 1
ATOM 1752 O O . PHE A 1 219 ? -9.758 -1.304 8.121 1.00 85.00 219 PHE A O 1
ATOM 1759 N N . GLU A 1 220 ? -9.535 -0.950 10.336 1.00 86.38 220 GLU A N 1
ATOM 1760 C CA . GLU A 1 220 ? -10.431 0.210 10.386 1.00 86.38 220 GLU A CA 1
ATOM 1761 C C . GLU A 1 220 ? -9.766 1.420 9.717 1.00 86.38 220 GLU A C 1
ATOM 1763 O O . GLU A 1 220 ? -10.392 2.059 8.880 1.00 86.38 220 GLU A O 1
ATOM 1768 N N . ASP A 1 221 ? -8.477 1.662 9.987 1.00 86.50 221 ASP A N 1
ATOM 1769 C CA . ASP A 1 221 ? -7.703 2.722 9.327 1.00 86.50 221 ASP A CA 1
ATOM 1770 C C . ASP A 1 221 ? -7.572 2.472 7.812 1.00 86.50 221 ASP A C 1
ATOM 1772 O O . ASP A 1 221 ? -7.644 3.408 7.015 1.00 86.50 221 ASP A O 1
ATOM 1776 N N . ALA A 1 222 ? -7.404 1.211 7.395 1.00 86.50 222 ALA A N 1
ATOM 1777 C CA . ALA A 1 222 ? -7.364 0.844 5.980 1.00 86.50 222 ALA A CA 1
ATOM 1778 C C . ALA A 1 222 ? -8.717 1.078 5.289 1.00 86.50 222 ALA A C 1
ATOM 1780 O O . ALA A 1 222 ? -8.763 1.661 4.205 1.00 86.50 222 ALA A O 1
ATOM 1781 N N . GLU A 1 223 ? -9.816 0.656 5.920 1.00 88.06 223 GLU A N 1
ATOM 1782 C CA . GLU A 1 223 ? -11.178 0.857 5.415 1.00 88.06 223 GLU A CA 1
ATOM 1783 C C . GLU A 1 223 ? -11.542 2.351 5.344 1.00 88.06 223 GLU A C 1
ATOM 1785 O O . GLU A 1 223 ? -12.047 2.807 4.318 1.00 88.06 223 GLU A O 1
ATOM 1790 N N . GLU A 1 224 ? -11.231 3.131 6.386 1.00 90.50 224 GLU A N 1
ATOM 1791 C CA . GLU A 1 224 ? -11.485 4.578 6.437 1.00 90.50 224 GLU A CA 1
ATOM 1792 C C . GLU A 1 224 ? -10.586 5.356 5.461 1.00 90.50 224 GLU A C 1
ATOM 1794 O O . GLU A 1 224 ? -11.037 6.300 4.808 1.00 90.50 224 GLU A O 1
ATOM 1799 N N . GLY A 1 225 ? -9.322 4.947 5.319 1.00 87.50 225 GLY A N 1
ATOM 1800 C CA . GLY A 1 225 ? -8.360 5.576 4.417 1.00 87.50 225 GLY A CA 1
ATOM 1801 C C . GLY A 1 225 ? -8.640 5.313 2.936 1.00 87.50 225 GLY A C 1
ATOM 1802 O O . GLY A 1 225 ? -8.250 6.123 2.085 1.00 87.50 225 GLY A O 1
ATOM 1803 N N . GLY A 1 226 ? -9.320 4.210 2.607 1.00 90.62 226 GLY A N 1
ATOM 1804 C CA . GLY A 1 226 ? -9.699 3.857 1.240 1.00 90.62 226 GLY A CA 1
ATOM 1805 C C . GLY A 1 226 ? -8.509 3.926 0.277 1.00 90.62 226 GLY A C 1
ATOM 1806 O O . GLY A 1 226 ? -7.438 3.388 0.552 1.00 90.62 226 GLY A O 1
ATOM 1807 N N . ALA A 1 227 ? -8.672 4.628 -0.8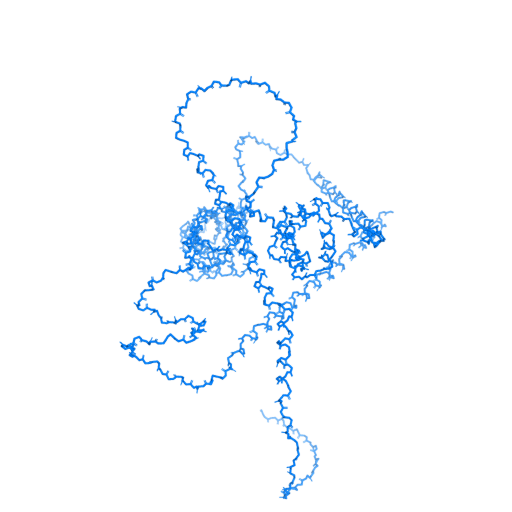49 1.00 86.62 227 ALA A N 1
ATOM 1808 C CA . ALA A 1 227 ? -7.618 4.784 -1.857 1.00 86.62 227 ALA A CA 1
ATOM 1809 C C . ALA A 1 227 ? -6.323 5.394 -1.292 1.00 86.62 227 ALA A C 1
ATOM 1811 O O . ALA A 1 227 ? -5.235 4.940 -1.629 1.00 86.62 227 ALA A O 1
ATOM 1812 N N . SER A 1 228 ? -6.428 6.368 -0.380 1.00 88.44 228 SER A N 1
ATOM 1813 C CA . SER A 1 228 ? -5.252 7.048 0.183 1.00 88.44 228 SER A CA 1
ATOM 1814 C C . SER A 1 228 ? -4.364 6.114 1.002 1.00 88.44 228 SER A C 1
ATOM 1816 O O . SER A 1 228 ? -3.144 6.273 1.005 1.00 88.44 228 SER A O 1
ATOM 1818 N N . PHE A 1 229 ? -4.963 5.110 1.649 1.00 90.31 229 PHE A N 1
ATOM 1819 C CA . PHE A 1 229 ? -4.228 4.083 2.371 1.00 90.31 229 PHE A CA 1
ATOM 1820 C C . PHE A 1 229 ? -3.387 3.242 1.404 1.00 90.31 229 PHE A C 1
ATOM 1822 O O . PHE A 1 229 ? -2.182 3.090 1.603 1.00 90.31 229 PHE A O 1
ATOM 1829 N N . LEU A 1 230 ? -4.005 2.748 0.325 1.00 87.88 230 LEU A N 1
ATOM 1830 C CA . LEU A 1 230 ? -3.315 1.912 -0.657 1.00 87.88 230 LEU A CA 1
ATOM 1831 C C . LEU A 1 230 ? -2.276 2.712 -1.458 1.00 87.88 230 LEU A C 1
ATOM 1833 O O . LEU A 1 230 ? -1.180 2.214 -1.681 1.00 87.88 230 LEU A O 1
ATOM 1837 N N . ASP A 1 231 ? -2.565 3.965 -1.808 1.00 89.25 231 ASP A N 1
ATOM 1838 C CA . ASP A 1 231 ? -1.618 4.858 -2.486 1.00 89.25 231 ASP A CA 1
ATOM 1839 C C . ASP A 1 231 ? -0.397 5.165 -1.606 1.00 89.25 231 ASP A C 1
ATOM 1841 O O . ASP A 1 231 ? 0.738 5.164 -2.088 1.00 89.25 231 ASP A O 1
ATOM 1845 N N . THR A 1 232 ? -0.611 5.388 -0.303 1.00 91.56 232 THR A N 1
ATOM 1846 C CA . THR A 1 232 ? 0.480 5.597 0.663 1.00 91.56 232 THR A CA 1
ATOM 1847 C C . THR A 1 232 ? 1.327 4.339 0.796 1.00 91.56 232 THR A C 1
ATOM 1849 O O . THR A 1 232 ? 2.550 4.433 0.800 1.00 91.56 232 THR A O 1
ATOM 1852 N N . ALA A 1 233 ? 0.696 3.166 0.862 1.00 89.25 233 ALA A N 1
ATOM 1853 C CA . ALA A 1 233 ? 1.398 1.892 0.926 1.00 89.25 233 ALA A CA 1
ATOM 1854 C C . ALA A 1 233 ? 2.226 1.605 -0.334 1.00 89.25 233 ALA A C 1
ATOM 1856 O O . ALA A 1 233 ? 3.385 1.219 -0.217 1.00 89.25 233 ALA A O 1
ATOM 1857 N N . ILE A 1 234 ? 1.661 1.836 -1.524 1.00 89.88 234 ILE A N 1
ATOM 1858 C CA . ILE A 1 234 ? 2.372 1.699 -2.803 1.00 89.88 234 ILE A CA 1
ATOM 1859 C C . ILE A 1 234 ? 3.567 2.653 -2.838 1.00 89.88 234 ILE A C 1
ATOM 1861 O O . ILE A 1 234 ? 4.673 2.245 -3.167 1.00 89.88 234 ILE A O 1
ATOM 1865 N N . THR A 1 235 ? 3.358 3.911 -2.452 1.00 91.00 235 THR A N 1
ATOM 1866 C CA . THR A 1 235 ? 4.426 4.917 -2.444 1.00 91.00 235 THR A CA 1
ATOM 1867 C C . THR A 1 235 ? 5.517 4.550 -1.440 1.00 91.00 235 THR A C 1
ATOM 1869 O O . THR A 1 235 ? 6.681 4.536 -1.797 1.00 91.00 235 THR A O 1
ATOM 1872 N N . THR A 1 236 ? 5.147 4.130 -0.227 1.00 92.12 236 THR A N 1
ATOM 1873 C CA . THR A 1 236 ? 6.108 3.702 0.804 1.00 92.12 236 THR A CA 1
ATOM 1874 C C . THR A 1 236 ? 6.905 2.475 0.362 1.00 92.12 236 THR A C 1
ATOM 1876 O O . THR A 1 236 ? 8.087 2.381 0.661 1.00 92.12 236 THR A O 1
ATOM 1879 N N . PHE A 1 237 ? 6.281 1.545 -0.368 1.00 92.81 237 PHE A N 1
ATOM 1880 C CA . PHE A 1 237 ? 6.972 0.387 -0.930 1.00 92.81 237 PHE A CA 1
ATOM 1881 C C . PHE A 1 237 ? 8.045 0.801 -1.945 1.00 92.81 237 PHE A C 1
ATOM 1883 O O . PHE A 1 237 ? 9.154 0.287 -1.882 1.00 92.81 237 PHE A O 1
ATOM 1890 N N . PHE A 1 238 ? 7.732 1.733 -2.852 1.00 92.69 238 PHE A N 1
ATOM 1891 C CA . PHE A 1 238 ? 8.681 2.217 -3.862 1.00 92.69 238 PHE A CA 1
ATOM 1892 C C . PHE A 1 238 ? 9.651 3.297 -3.352 1.00 92.69 238 PHE A C 1
ATOM 1894 O O . PHE A 1 238 ? 10.649 3.561 -4.009 1.00 92.69 238 PHE A O 1
ATOM 1901 N N . ASP A 1 239 ? 9.391 3.917 -2.204 1.00 92.56 239 ASP A N 1
ATOM 1902 C CA . ASP A 1 239 ? 10.342 4.825 -1.548 1.00 92.56 239 ASP A CA 1
ATOM 1903 C C . ASP A 1 239 ? 11.438 4.057 -0.781 1.00 92.56 239 ASP A C 1
ATOM 1905 O O . ASP A 1 239 ? 12.437 4.645 -0.364 1.00 92.56 239 ASP A O 1
ATOM 1909 N N . ASP A 1 240 ? 11.252 2.751 -0.576 1.00 94.12 240 ASP A N 1
ATOM 1910 C CA . ASP A 1 240 ? 12.180 1.870 0.126 1.00 94.12 240 ASP A CA 1
ATOM 1911 C C . ASP A 1 240 ? 13.089 1.132 -0.873 1.00 94.12 240 ASP A C 1
ATOM 1913 O O . ASP A 1 240 ? 12.651 0.246 -1.615 1.00 94.12 240 ASP A O 1
ATOM 1917 N N . GLU A 1 241 ? 14.371 1.511 -0.891 1.00 93.31 241 GLU A N 1
ATOM 1918 C CA . GLU A 1 241 ? 15.384 0.944 -1.790 1.00 93.31 241 GLU A CA 1
ATOM 1919 C C . GLU A 1 241 ? 15.540 -0.575 -1.617 1.00 93.31 241 GLU A C 1
ATOM 1921 O O . GLU A 1 241 ? 15.772 -1.269 -2.609 1.00 93.31 241 GLU A O 1
ATOM 1926 N N . ASP A 1 242 ? 15.345 -1.108 -0.403 1.00 94.00 242 ASP A N 1
ATOM 1927 C CA . ASP A 1 242 ? 15.467 -2.546 -0.135 1.00 94.00 242 ASP A CA 1
ATOM 1928 C C . ASP A 1 242 ? 14.336 -3.330 -0.821 1.00 94.00 242 ASP A C 1
ATOM 1930 O O . ASP A 1 242 ? 14.571 -4.388 -1.404 1.00 94.00 242 ASP A O 1
ATOM 1934 N N . ASN A 1 243 ? 13.112 -2.788 -0.829 1.00 92.19 243 ASN A N 1
ATOM 1935 C CA . ASN A 1 243 ? 11.974 -3.414 -1.512 1.00 92.19 243 ASN A CA 1
ATOM 1936 C C . ASN A 1 243 ? 12.132 -3.370 -3.040 1.00 92.19 243 ASN A C 1
ATOM 1938 O O . ASN A 1 243 ? 11.742 -4.316 -3.729 1.00 92.19 243 ASN A O 1
ATOM 1942 N N . ILE A 1 244 ? 12.705 -2.289 -3.586 1.00 92.62 244 ILE A N 1
ATOM 1943 C CA . ILE A 1 244 ? 13.017 -2.204 -5.022 1.00 92.62 244 ILE A CA 1
ATOM 1944 C C . ILE A 1 244 ? 14.115 -3.204 -5.391 1.00 92.62 244 ILE A C 1
ATOM 1946 O O . ILE A 1 244 ? 14.000 -3.875 -6.419 1.00 92.62 244 ILE A O 1
ATOM 1950 N N . ALA A 1 245 ? 15.160 -3.318 -4.569 1.00 92.94 245 ALA A N 1
ATOM 1951 C CA . ALA A 1 245 ? 16.236 -4.278 -4.777 1.00 92.94 245 ALA A CA 1
ATOM 1952 C C . ALA A 1 245 ? 15.715 -5.723 -4.735 1.00 92.94 245 ALA A C 1
ATOM 1954 O O . ALA A 1 245 ? 16.050 -6.507 -5.617 1.00 92.94 245 ALA A O 1
ATOM 1955 N N . GLU A 1 246 ? 14.835 -6.048 -3.783 1.00 94.00 246 GLU A N 1
ATOM 1956 C CA . GLU A 1 246 ? 14.178 -7.358 -3.689 1.00 94.00 246 GLU A CA 1
ATOM 1957 C C . GLU A 1 246 ? 13.307 -7.645 -4.923 1.00 94.00 246 GLU A C 1
ATOM 1959 O O . GLU A 1 246 ? 13.394 -8.724 -5.507 1.00 94.00 246 GLU A O 1
ATOM 1964 N N . LEU A 1 247 ? 12.517 -6.669 -5.387 1.00 92.31 247 LEU A N 1
ATOM 1965 C CA . LEU A 1 247 ? 11.729 -6.812 -6.614 1.00 92.31 247 LEU A CA 1
ATOM 1966 C C . LEU A 1 247 ? 12.626 -7.066 -7.838 1.00 92.31 247 LEU A C 1
ATOM 1968 O O . LEU A 1 247 ? 12.324 -7.944 -8.647 1.00 92.31 247 LEU A O 1
ATOM 1972 N N . LEU A 1 248 ? 13.728 -6.324 -7.969 1.00 92.81 248 LEU A N 1
ATOM 1973 C CA . LEU A 1 248 ? 14.721 -6.517 -9.029 1.00 92.81 248 LEU A CA 1
ATOM 1974 C C . LEU A 1 248 ? 15.370 -7.903 -8.960 1.00 92.81 248 LEU A C 1
ATOM 1976 O O . LEU A 1 248 ? 15.487 -8.566 -9.989 1.00 92.81 248 LEU A O 1
ATOM 1980 N N . GLU A 1 249 ? 15.760 -8.354 -7.768 1.00 94.00 249 GLU A N 1
ATOM 1981 C CA . GLU A 1 249 ? 16.376 -9.665 -7.550 1.00 94.00 249 GLU A CA 1
ATOM 1982 C C . GLU A 1 249 ? 15.421 -10.798 -7.938 1.00 94.00 249 GLU A C 1
ATOM 1984 O O . GLU A 1 249 ? 15.813 -11.711 -8.670 1.00 94.00 249 GLU A O 1
ATOM 1989 N N . VAL A 1 250 ? 14.152 -10.717 -7.524 1.00 92.50 250 VAL A N 1
ATOM 1990 C CA . VAL A 1 250 ? 13.116 -11.688 -7.905 1.00 92.50 250 VAL A CA 1
ATOM 1991 C C . VAL A 1 250 ? 12.922 -11.697 -9.423 1.00 92.50 250 VAL A C 1
ATOM 1993 O O . VAL A 1 250 ? 12.937 -12.763 -10.040 1.00 92.50 250 VAL A O 1
ATOM 1996 N N . MET A 1 251 ? 12.831 -10.521 -10.054 1.00 90.56 251 MET A N 1
ATOM 1997 C CA . MET A 1 251 ? 12.715 -10.412 -11.511 1.00 90.56 251 MET A CA 1
ATOM 1998 C C . MET A 1 251 ? 13.891 -11.060 -12.243 1.00 90.56 251 MET A C 1
ATOM 2000 O O . MET A 1 251 ? 13.682 -11.859 -13.155 1.00 90.56 251 MET A O 1
ATOM 2004 N N . GLN A 1 252 ? 15.119 -10.753 -11.831 1.00 92.62 252 GLN A N 1
ATOM 2005 C CA . GLN A 1 252 ? 16.335 -11.282 -12.448 1.00 92.62 252 GLN A CA 1
ATOM 2006 C C . GLN A 1 252 ? 16.509 -12.787 -12.209 1.00 92.62 252 GLN A C 1
ATOM 2008 O O . GLN A 1 252 ? 17.044 -13.490 -13.064 1.00 92.62 252 GLN A O 1
ATOM 2013 N N . THR A 1 253 ? 16.054 -13.301 -11.066 1.00 93.56 253 THR A N 1
ATOM 2014 C CA . THR A 1 253 ? 16.213 -14.717 -10.709 1.00 93.56 253 THR A CA 1
ATOM 2015 C C . THR A 1 253 ? 15.216 -15.612 -11.439 1.00 93.56 253 THR A C 1
ATOM 2017 O O . THR A 1 253 ? 15.575 -16.708 -11.873 1.00 93.56 253 THR A O 1
ATOM 2020 N N . GLU A 1 254 ? 13.969 -15.169 -11.592 1.00 92.31 254 GLU A N 1
ATOM 2021 C CA . GLU A 1 254 ? 12.903 -16.009 -12.146 1.00 92.31 254 GLU A CA 1
ATOM 2022 C C . GLU A 1 254 ? 12.832 -15.993 -13.677 1.00 92.31 254 GLU A C 1
ATOM 2024 O O . GLU A 1 254 ? 12.315 -16.946 -14.267 1.00 92.31 254 GLU A O 1
ATOM 2029 N N . SER A 1 255 ? 13.334 -14.946 -14.346 1.00 88.75 255 SER A N 1
ATOM 2030 C CA . SER A 1 255 ? 13.296 -14.881 -15.808 1.00 88.75 255 SER A CA 1
ATOM 2031 C C . SER A 1 255 ? 14.530 -14.216 -16.432 1.00 88.75 255 SER A C 1
ATOM 2033 O O . SER A 1 255 ? 14.889 -13.089 -16.083 1.00 88.75 255 SER A O 1
ATOM 2035 N N . PRO A 1 256 ? 15.131 -14.851 -17.460 1.00 87.69 256 PRO A N 1
ATOM 2036 C CA . PRO A 1 256 ? 16.337 -14.349 -18.106 1.00 87.69 256 PRO A CA 1
ATOM 2037 C C . PRO A 1 256 ? 16.132 -13.050 -18.893 1.00 87.69 256 PRO A C 1
ATOM 2039 O O . PRO A 1 256 ? 17.099 -12.350 -19.179 1.00 87.69 256 PRO A O 1
ATOM 2042 N N . ILE A 1 257 ? 14.886 -12.703 -19.228 1.00 86.50 257 ILE A N 1
ATOM 2043 C CA . ILE A 1 257 ? 14.541 -11.443 -19.906 1.00 86.50 257 ILE A CA 1
ATOM 2044 C C . ILE A 1 257 ? 14.915 -10.234 -19.034 1.00 86.50 257 ILE A C 1
ATOM 2046 O O . ILE A 1 257 ? 15.202 -9.155 -19.552 1.00 86.50 257 ILE A O 1
ATOM 2050 N N . PHE A 1 258 ? 14.938 -10.411 -17.710 1.00 88.69 258 PHE A N 1
ATOM 2051 C CA . PHE A 1 258 ? 15.165 -9.322 -16.770 1.00 88.69 258 PHE A CA 1
ATOM 2052 C C . PHE A 1 258 ? 16.619 -9.145 -16.339 1.00 88.69 258 PHE A C 1
ATOM 2054 O O . PHE A 1 258 ? 16.899 -8.177 -15.639 1.00 88.69 258 PHE A O 1
ATOM 2061 N N . TYR A 1 259 ? 17.551 -10.006 -16.770 1.00 89.00 259 TYR A N 1
ATOM 2062 C CA . TYR A 1 259 ? 18.967 -9.890 -16.385 1.00 89.00 259 TYR A CA 1
ATOM 2063 C C . TYR A 1 259 ? 19.588 -8.536 -16.742 1.00 89.00 259 TYR A C 1
ATOM 2065 O O . TYR A 1 259 ? 20.518 -8.096 -16.074 1.00 89.00 259 TYR A O 1
ATOM 2073 N N . GLU A 1 260 ? 19.077 -7.877 -17.783 1.00 86.88 260 GLU A N 1
ATOM 2074 C CA . GLU A 1 260 ? 19.563 -6.569 -18.229 1.00 86.88 260 GLU A CA 1
ATOM 2075 C C . GLU A 1 260 ? 18.750 -5.382 -17.691 1.00 86.88 260 GLU A C 1
ATOM 2077 O O . GLU A 1 260 ? 19.099 -4.240 -17.983 1.00 86.88 260 GLU A O 1
ATOM 2082 N N . VAL A 1 261 ? 17.698 -5.608 -16.890 1.00 89.06 261 VAL A N 1
ATOM 2083 C CA . VAL A 1 261 ? 16.947 -4.495 -16.293 1.00 89.06 261 VAL A CA 1
ATOM 2084 C C . VAL A 1 261 ? 17.847 -3.750 -15.317 1.00 89.06 261 VAL A C 1
ATOM 2086 O O . VAL A 1 261 ? 18.225 -4.271 -14.269 1.00 89.06 261 VAL A O 1
ATOM 2089 N N . GLU A 1 262 ? 18.168 -2.509 -15.675 1.00 87.56 262 GLU A N 1
ATOM 2090 C CA . GLU A 1 262 ? 19.064 -1.648 -14.900 1.00 87.56 262 GLU A CA 1
ATOM 2091 C C . GLU A 1 262 ? 18.339 -0.993 -13.724 1.00 87.56 262 GLU A C 1
ATOM 2093 O O . GLU A 1 262 ? 18.896 -0.863 -12.637 1.00 87.56 262 GLU A O 1
ATOM 2098 N N . THR A 1 263 ? 17.102 -0.541 -13.948 1.00 88.88 263 THR A N 1
ATOM 2099 C CA . THR A 1 263 ? 16.350 0.247 -12.968 1.00 88.88 263 THR A CA 1
ATOM 2100 C C . THR A 1 263 ? 14.853 -0.011 -13.071 1.00 88.88 263 THR A C 1
ATOM 2102 O O . THR A 1 263 ? 14.301 -0.026 -14.177 1.00 88.88 263 THR A O 1
ATOM 2105 N N . VAL A 1 264 ? 14.203 -0.101 -11.911 1.00 90.69 264 VAL A N 1
ATOM 2106 C CA . VAL A 1 264 ? 12.750 0.008 -11.744 1.00 90.69 264 VAL A CA 1
ATOM 2107 C C . VAL A 1 264 ? 12.467 1.383 -11.145 1.00 90.69 264 VAL A C 1
ATOM 2109 O O . VAL A 1 264 ? 12.888 1.667 -10.028 1.00 90.69 264 VAL A O 1
ATOM 2112 N N . GLU A 1 265 ? 11.790 2.254 -11.888 1.00 91.12 265 GLU A N 1
ATOM 2113 C CA . GLU A 1 265 ? 11.441 3.606 -11.437 1.00 91.12 265 GLU A CA 1
ATOM 2114 C C . GLU A 1 265 ? 9.927 3.715 -11.221 1.00 91.12 265 GLU A C 1
ATOM 2116 O O . GLU A 1 265 ? 9.130 3.448 -12.122 1.00 91.12 265 GLU A O 1
ATOM 2121 N N . TYR A 1 266 ? 9.519 4.152 -10.031 1.00 91.81 266 TYR A N 1
ATOM 2122 C CA . TYR A 1 266 ? 8.136 4.523 -9.744 1.00 91.81 266 TYR A CA 1
ATOM 2123 C C . TYR A 1 266 ? 7.897 5.987 -10.120 1.00 91.81 266 TYR A C 1
ATOM 2125 O O . TYR A 1 266 ? 8.506 6.893 -9.556 1.00 91.81 266 TYR A O 1
ATOM 2133 N N . ARG A 1 267 ? 6.980 6.239 -11.060 1.00 88.88 267 ARG A N 1
ATOM 2134 C CA . ARG A 1 267 ? 6.669 7.598 -11.551 1.00 88.88 267 ARG A CA 1
ATOM 2135 C C . ARG A 1 267 ? 5.479 8.256 -10.855 1.00 88.88 267 ARG A C 1
ATOM 2137 O O . ARG A 1 267 ? 5.042 9.339 -11.248 1.00 88.88 267 ARG A O 1
ATOM 2144 N N . GLY A 1 268 ? 4.979 7.636 -9.790 1.00 86.31 268 GLY A N 1
ATOM 2145 C CA . GLY A 1 268 ? 3.920 8.192 -8.962 1.00 86.31 268 GLY A CA 1
ATOM 2146 C C . GLY A 1 268 ? 2.508 7.945 -9.486 1.00 86.31 268 GLY A C 1
ATOM 2147 O O . GLY A 1 268 ? 2.271 7.277 -10.496 1.00 86.31 268 GLY A O 1
ATOM 2148 N N . VAL A 1 269 ? 1.551 8.520 -8.757 1.00 81.69 269 VAL A N 1
ATOM 2149 C CA . VAL A 1 269 ? 0.128 8.476 -9.087 1.00 81.69 269 VAL A CA 1
ATOM 2150 C C . VAL A 1 269 ? -0.152 9.338 -10.318 1.00 81.69 269 VAL A C 1
ATOM 2152 O O . VAL A 1 269 ? 0.015 10.564 -10.303 1.00 81.69 269 VAL A O 1
ATOM 2155 N N . ILE A 1 270 ? -0.651 8.704 -11.375 1.00 82.00 270 ILE A N 1
ATOM 2156 C CA . ILE A 1 270 ? -1.110 9.371 -12.586 1.00 82.00 270 ILE A CA 1
ATOM 2157 C C . ILE A 1 270 ? -2.392 10.115 -12.227 1.00 82.00 270 ILE A C 1
ATOM 2159 O O . ILE A 1 270 ? -3.478 9.539 -12.131 1.00 82.00 270 ILE A O 1
ATOM 2163 N N . LYS A 1 271 ? -2.289 11.435 -12.060 1.00 77.06 271 LYS A N 1
ATOM 2164 C CA . LYS A 1 271 ? -3.478 12.286 -12.022 1.00 77.06 271 LYS A CA 1
ATOM 2165 C C . LYS A 1 271 ? -4.130 12.176 -13.390 1.00 77.06 271 LYS A C 1
ATOM 2167 O O . LYS A 1 271 ? -3.626 12.756 -14.350 1.00 77.06 271 LYS A O 1
ATOM 2172 N N . SER A 1 272 ? -5.230 11.429 -13.482 1.00 58.44 272 SER A N 1
ATOM 2173 C CA . SER A 1 272 ? -6.058 11.391 -14.681 1.00 58.44 272 SER A CA 1
ATOM 2174 C C . SER A 1 272 ? -6.473 12.825 -14.977 1.00 58.44 272 SER A C 1
ATOM 2176 O O . SER A 1 272 ? -7.368 13.381 -14.333 1.00 58.44 272 SER A O 1
ATOM 2178 N N . ARG A 1 273 ? -5.767 13.477 -15.901 1.00 47.97 273 ARG A N 1
ATOM 2179 C CA . ARG A 1 273 ? -6.172 14.776 -16.407 1.00 47.97 273 ARG A CA 1
ATOM 2180 C C . ARG A 1 273 ? -7.487 14.490 -17.107 1.00 47.97 273 ARG A C 1
ATOM 2182 O O . ARG A 1 273 ? -7.472 13.871 -18.161 1.00 47.97 273 ARG A O 1
ATOM 2189 N N . SER A 1 274 ? -8.603 14.833 -16.465 1.00 43.44 274 SER A N 1
ATOM 2190 C CA . SER A 1 274 ? -9.932 14.729 -17.058 1.00 43.44 274 SER A CA 1
ATOM 2191 C C . SER A 1 274 ? -9.873 15.485 -18.375 1.00 43.44 274 SER A C 1
ATOM 2193 O O . SER A 1 274 ? -9.869 16.718 -18.381 1.00 43.44 274 SER A O 1
ATOM 2195 N N . VAL A 1 275 ? -9.713 14.757 -19.481 1.00 44.12 275 VAL A N 1
ATOM 2196 C CA . VAL A 1 275 ? -9.775 15.319 -20.824 1.00 44.12 275 VAL A CA 1
ATOM 2197 C C . VAL A 1 275 ? -11.249 15.604 -21.047 1.00 44.12 275 VAL A C 1
ATOM 2199 O O . VAL A 1 275 ? -11.991 14.816 -21.623 1.00 44.12 275 VAL A O 1
ATOM 2202 N N . ASN A 1 276 ? -11.704 16.724 -20.492 1.00 40.69 276 ASN A N 1
ATOM 2203 C CA . ASN A 1 276 ? -12.953 17.317 -20.911 1.00 40.69 276 ASN A CA 1
ATOM 2204 C C . ASN A 1 276 ? -12.713 17.726 -22.359 1.00 40.69 276 ASN A C 1
ATOM 2206 O O . ASN A 1 276 ? -11.912 18.624 -22.618 1.00 40.69 276 ASN A O 1
ATOM 2210 N N . ASN A 1 277 ? -13.350 17.005 -23.278 1.00 45.94 277 ASN A N 1
ATOM 2211 C CA . ASN A 1 277 ? -13.381 17.294 -24.703 1.00 45.94 277 ASN A CA 1
ATOM 2212 C C . ASN A 1 277 ? -13.825 18.749 -24.925 1.00 45.94 277 ASN A C 1
ATOM 2214 O O . ASN A 1 277 ? -15.015 19.039 -25.027 1.00 45.94 277 ASN A O 1
ATOM 2218 N N . ALA A 1 278 ? -12.866 19.667 -24.979 1.00 42.22 278 ALA A N 1
ATOM 2219 C CA . ALA A 1 278 ? -13.034 20.986 -25.552 1.00 42.22 278 ALA A CA 1
ATOM 2220 C C . ALA A 1 278 ? -12.375 20.929 -26.929 1.00 42.22 278 ALA A C 1
ATOM 2222 O O . ALA A 1 278 ? -11.154 20.835 -27.049 1.00 42.22 278 ALA A O 1
ATOM 2223 N N . SER A 1 279 ? -13.232 20.891 -27.944 1.00 48.88 279 SER A N 1
ATOM 2224 C CA . SER A 1 279 ? -12.887 20.960 -29.356 1.00 48.88 279 SER A CA 1
ATOM 2225 C C . SER A 1 279 ? -11.946 22.124 -29.654 1.00 48.88 279 SER A C 1
ATOM 2227 O O . SER A 1 279 ? -12.157 23.222 -29.139 1.00 48.88 279 SER A O 1
ATOM 2229 N N . ASP A 1 280 ? -10.978 21.860 -30.531 1.00 51.69 280 ASP A N 1
ATOM 2230 C CA . ASP A 1 280 ? -10.393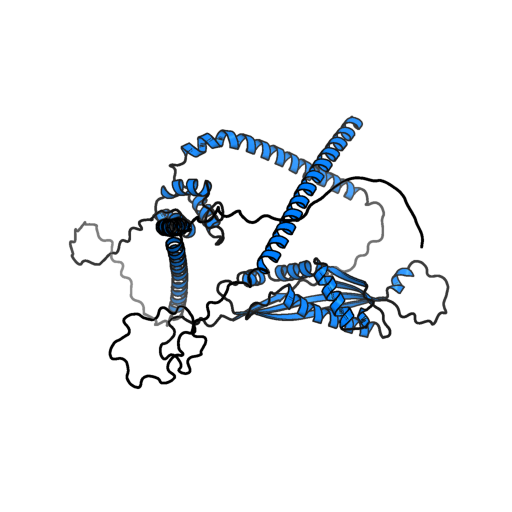 22.775 -31.512 1.00 51.69 280 ASP A CA 1
ATOM 2231 C C . ASP A 1 280 ? -10.500 24.269 -31.204 1.00 51.69 280 ASP A C 1
ATOM 2233 O O . ASP A 1 280 ? -11.540 24.865 -31.460 1.00 51.69 280 ASP A O 1
ATOM 2237 N N . GLN A 1 281 ? -9.385 24.891 -30.808 1.00 37.09 281 GLN A N 1
ATOM 2238 C CA . GLN A 1 281 ? -8.808 26.010 -31.563 1.00 37.09 281 GLN A CA 1
ATOM 2239 C C . GLN A 1 281 ? -7.302 26.099 -31.296 1.00 37.09 281 GLN A C 1
ATOM 2241 O O . GLN A 1 281 ? -6.847 26.278 -30.169 1.00 37.09 281 GLN A O 1
ATOM 2246 N N . VAL A 1 282 ? -6.533 25.998 -32.378 1.00 55.09 282 VAL A N 1
ATOM 2247 C CA . VAL A 1 282 ? -5.114 26.352 -32.460 1.00 55.09 282 VAL A CA 1
ATOM 2248 C C . VAL A 1 282 ? -4.970 27.874 -32.359 1.00 55.09 282 VAL A C 1
ATOM 2250 O O . VAL A 1 282 ? -5.612 28.576 -33.143 1.00 55.09 282 VAL A O 1
ATOM 2253 N N . PRO A 1 283 ? -4.037 28.405 -31.546 1.00 47.69 283 PRO A N 1
ATOM 2254 C CA . PRO A 1 283 ? -3.419 29.676 -31.872 1.00 47.69 283 PRO A CA 1
ATOM 2255 C C . PRO A 1 283 ? -1.914 29.522 -32.086 1.00 47.69 283 PRO A C 1
ATOM 2257 O O . PRO A 1 283 ? -1.152 29.067 -31.234 1.00 47.69 283 PRO A O 1
ATOM 2260 N N . ARG A 1 284 ? -1.509 29.966 -33.275 1.00 46.12 284 ARG A N 1
ATOM 2261 C CA . ARG A 1 284 ? -0.138 30.280 -33.663 1.00 46.12 284 ARG A CA 1
ATOM 2262 C C . ARG A 1 284 ? 0.466 31.349 -32.741 1.00 46.12 284 ARG A C 1
ATOM 2264 O O . ARG A 1 284 ? -0.146 32.389 -32.522 1.00 46.12 284 ARG A O 1
ATOM 2271 N N . THR A 1 285 ? 1.689 31.065 -32.293 1.00 60.12 285 THR A N 1
ATOM 2272 C CA . THR A 1 285 ? 2.846 31.958 -32.071 1.00 60.12 285 THR A CA 1
ATOM 2273 C C . THR A 1 285 ? 2.587 33.443 -31.782 1.00 60.12 285 THR A C 1
ATOM 2275 O O . THR A 1 285 ? 2.186 34.180 -32.686 1.00 60.12 285 THR A O 1
ATOM 2278 N N . ARG A 1 286 ? 3.038 33.930 -30.614 1.00 38.56 286 ARG A N 1
ATOM 2279 C CA . ARG A 1 286 ? 3.791 35.196 -30.547 1.00 38.56 286 ARG A CA 1
ATOM 2280 C C . ARG A 1 286 ? 4.575 35.363 -29.243 1.00 38.56 286 ARG A C 1
ATOM 2282 O O . ARG A 1 286 ? 4.052 35.118 -28.162 1.00 38.56 286 ARG A O 1
ATOM 2289 N N . ASP A 1 287 ? 5.815 35.800 -29.419 1.00 50.47 287 ASP A N 1
ATOM 2290 C CA . ASP A 1 287 ? 6.845 36.099 -28.428 1.00 50.47 287 ASP A CA 1
ATOM 2291 C C . ASP A 1 287 ? 6.409 37.037 -27.290 1.00 50.47 287 ASP A C 1
ATOM 2293 O O . ASP A 1 287 ? 5.608 37.953 -27.490 1.00 50.47 287 ASP A O 1
ATOM 2297 N N . GLY A 1 288 ? 7.040 36.860 -26.120 1.00 55.66 288 GLY A N 1
ATOM 2298 C CA . GLY A 1 288 ? 7.164 37.904 -25.093 1.00 55.66 288 GLY A CA 1
ATOM 2299 C C . GLY A 1 288 ? 6.419 37.672 -23.775 1.00 55.66 288 GLY A C 1
ATOM 2300 O O . GLY A 1 288 ? 5.708 38.568 -23.322 1.00 55.66 288 GLY A O 1
ATOM 2301 N N . PHE A 1 289 ? 6.572 36.504 -23.135 1.00 47.41 289 PHE A N 1
ATOM 2302 C CA . PHE A 1 289 ? 5.876 36.190 -21.872 1.00 47.41 289 PHE A CA 1
ATOM 2303 C C . PHE A 1 289 ? 6.775 35.794 -20.684 1.00 47.41 289 PHE A C 1
ATOM 2305 O O . PHE A 1 289 ? 6.277 35.217 -19.720 1.00 47.41 289 PHE A O 1
ATOM 2312 N N . GLU A 1 290 ? 8.071 36.124 -20.692 1.00 54.66 290 GLU A N 1
ATOM 2313 C CA . GLU A 1 290 ? 8.987 35.663 -19.629 1.00 54.66 290 GLU A CA 1
ATOM 2314 C C . GLU A 1 290 ? 9.071 36.555 -18.371 1.00 54.66 290 GLU A C 1
ATOM 2316 O O . GLU A 1 290 ? 9.422 36.054 -17.307 1.00 54.66 290 GLU A O 1
ATOM 2321 N N . ASP A 1 291 ? 8.634 37.821 -18.381 1.00 56.97 291 ASP A N 1
ATOM 2322 C CA . ASP A 1 291 ? 8.877 38.702 -17.214 1.00 56.97 291 ASP A CA 1
ATOM 2323 C C . ASP A 1 291 ? 7.762 38.750 -16.152 1.00 56.97 291 ASP A C 1
ATOM 2325 O O . ASP A 1 291 ? 7.983 39.188 -15.019 1.00 56.97 291 ASP A O 1
ATOM 2329 N N . LYS A 1 292 ? 6.545 38.283 -16.453 1.00 64.75 292 LYS A N 1
ATOM 2330 C CA . LYS A 1 292 ? 5.416 38.416 -15.507 1.00 64.75 292 LYS A CA 1
ATOM 2331 C C . LYS A 1 292 ? 5.423 37.359 -14.403 1.00 64.75 292 LYS A C 1
ATOM 2333 O O . LYS A 1 292 ? 5.005 37.646 -13.280 1.00 64.75 292 LYS A O 1
ATOM 2338 N N . HIS A 1 293 ? 5.925 36.161 -14.692 1.00 69.12 293 HIS A N 1
ATOM 2339 C CA . HIS A 1 293 ? 5.991 35.079 -13.709 1.00 69.12 293 HIS A CA 1
ATOM 2340 C C . HIS A 1 293 ? 7.071 35.333 -12.656 1.00 69.12 293 HIS A C 1
ATOM 2342 O O . HIS A 1 293 ? 6.838 35.098 -11.472 1.00 69.12 293 HIS A O 1
ATOM 2348 N N . THR A 1 294 ? 8.196 35.922 -13.053 1.00 74.62 294 THR A N 1
ATOM 2349 C CA . THR A 1 294 ? 9.288 36.279 -12.142 1.00 74.62 294 THR A CA 1
ATOM 2350 C C . THR A 1 294 ? 8.852 37.347 -11.140 1.00 74.62 294 THR A C 1
ATOM 2352 O O . THR A 1 294 ? 9.070 37.195 -9.939 1.00 74.62 294 THR A O 1
ATOM 2355 N N . ILE A 1 295 ? 8.135 38.383 -11.598 1.00 79.62 295 ILE A N 1
ATOM 2356 C CA . ILE A 1 295 ? 7.575 39.417 -10.712 1.00 79.62 295 ILE A CA 1
ATOM 2357 C C . ILE A 1 295 ? 6.556 38.807 -9.741 1.00 79.62 295 ILE A C 1
ATOM 2359 O O . ILE A 1 295 ? 6.581 39.125 -8.552 1.00 79.62 295 ILE A O 1
ATOM 2363 N N . PHE A 1 296 ? 5.698 37.896 -10.209 1.00 84.12 296 PHE A N 1
ATOM 2364 C CA . PHE A 1 296 ? 4.708 37.237 -9.357 1.00 84.12 296 PHE A CA 1
ATOM 2365 C C . PHE A 1 296 ? 5.356 36.360 -8.273 1.00 84.12 296 PHE A C 1
ATOM 2367 O O . PHE A 1 296 ? 4.952 36.420 -7.112 1.00 84.12 296 PHE A O 1
ATOM 2374 N N . ILE A 1 297 ? 6.400 35.600 -8.620 1.00 85.31 297 ILE A N 1
ATOM 2375 C CA . ILE A 1 297 ? 7.145 34.761 -7.670 1.00 85.31 297 ILE A CA 1
ATOM 2376 C C . ILE A 1 297 ? 7.840 35.627 -6.611 1.00 85.31 297 ILE A C 1
ATOM 2378 O O . ILE A 1 297 ? 7.746 35.329 -5.420 1.00 85.31 297 ILE A O 1
ATOM 2382 N N . ILE A 1 298 ? 8.470 36.738 -7.008 1.00 89.25 298 ILE A N 1
ATOM 2383 C CA . ILE A 1 298 ? 9.119 37.666 -6.067 1.00 89.25 298 ILE A CA 1
ATOM 2384 C C . ILE A 1 298 ? 8.095 38.261 -5.087 1.00 89.25 298 ILE A C 1
ATOM 2386 O O . ILE A 1 298 ? 8.353 38.335 -3.883 1.00 89.25 298 ILE A O 1
ATOM 2390 N N . LEU A 1 299 ? 6.910 38.635 -5.576 1.00 91.62 299 LEU A N 1
ATOM 2391 C CA . LEU A 1 299 ? 5.841 39.209 -4.754 1.00 91.62 299 LEU A CA 1
ATOM 2392 C C . LEU A 1 299 ? 5.262 38.178 -3.770 1.00 91.62 299 LEU A C 1
ATOM 2394 O O . LEU A 1 299 ? 5.001 38.504 -2.611 1.00 91.62 299 LEU A O 1
ATOM 2398 N N . LEU A 1 300 ? 5.143 36.916 -4.194 1.00 92.56 300 LEU A N 1
ATOM 2399 C CA . LEU A 1 300 ? 4.707 35.812 -3.338 1.00 92.56 300 LEU A CA 1
ATOM 2400 C C . LEU A 1 300 ? 5.699 35.560 -2.190 1.00 92.56 300 LEU A C 1
ATOM 2402 O O . LEU A 1 300 ? 5.298 35.472 -1.028 1.00 92.56 300 LEU A O 1
ATOM 2406 N N . VAL A 1 301 ? 7.000 35.506 -2.492 1.00 92.88 301 VAL A N 1
ATOM 2407 C CA . VAL A 1 301 ? 8.058 35.317 -1.483 1.00 92.88 301 VAL A CA 1
ATOM 2408 C C . VAL A 1 301 ? 8.076 36.481 -0.484 1.00 92.88 301 VAL A C 1
ATOM 2410 O O . VAL A 1 301 ? 8.229 36.268 0.723 1.00 92.88 301 VAL A O 1
ATOM 2413 N N . PHE A 1 302 ? 7.843 37.711 -0.948 1.00 93.81 302 PHE A N 1
ATOM 2414 C CA . PHE A 1 302 ? 7.741 38.877 -0.071 1.00 93.81 302 PHE A CA 1
ATOM 2415 C C . PHE A 1 302 ? 6.545 38.785 0.895 1.00 93.81 302 PHE A C 1
ATOM 2417 O O . PHE A 1 302 ? 6.692 39.017 2.094 1.00 93.81 302 PHE A O 1
ATOM 2424 N N . LEU A 1 303 ? 5.369 38.367 0.421 1.00 92.94 303 LEU A N 1
ATOM 2425 C CA . LEU A 1 303 ? 4.187 38.214 1.279 1.00 92.94 303 LEU A CA 1
ATOM 2426 C C . LEU A 1 303 ? 4.357 37.110 2.332 1.00 92.94 303 LEU A C 1
ATOM 2428 O O . LEU A 1 303 ? 3.955 37.284 3.487 1.00 92.94 303 LEU A O 1
ATOM 2432 N N . VAL A 1 304 ? 4.990 35.993 1.965 1.00 92.19 304 VAL A N 1
ATOM 2433 C CA . VAL A 1 304 ? 5.272 34.890 2.897 1.00 92.19 304 VAL A CA 1
ATOM 2434 C C . VAL A 1 304 ? 6.261 35.331 3.976 1.00 92.19 304 VAL A C 1
ATOM 2436 O O . VAL A 1 304 ? 6.023 35.105 5.163 1.00 92.19 304 VAL A O 1
ATOM 2439 N N . THR A 1 305 ? 7.337 36.022 3.597 1.00 91.81 305 THR A N 1
ATOM 2440 C CA . THR A 1 305 ? 8.346 36.501 4.558 1.00 91.81 305 THR A CA 1
ATOM 2441 C C . THR A 1 305 ? 7.778 37.538 5.525 1.00 91.81 305 THR A C 1
ATOM 2443 O O . THR A 1 305 ? 7.977 37.405 6.734 1.00 91.81 305 THR A O 1
ATOM 2446 N N . VAL A 1 306 ? 6.989 38.504 5.042 1.00 93.81 306 VAL A N 1
ATOM 2447 C CA . VAL A 1 306 ? 6.281 39.465 5.907 1.00 93.81 306 VAL A CA 1
ATOM 2448 C C . VAL A 1 306 ? 5.330 38.741 6.859 1.00 93.81 306 VAL A C 1
ATOM 2450 O O . VAL A 1 306 ? 5.309 39.049 8.050 1.00 93.81 306 VAL A O 1
ATOM 2453 N N . SER A 1 307 ? 4.596 37.733 6.385 1.00 89.62 307 SER A N 1
ATOM 2454 C CA . SER A 1 307 ? 3.677 36.958 7.229 1.00 89.62 307 SER A CA 1
ATOM 2455 C C . SER A 1 307 ? 4.412 36.210 8.346 1.00 89.62 307 SER A C 1
ATOM 2457 O O . SER A 1 307 ? 3.974 36.244 9.495 1.00 89.62 307 SER A O 1
ATOM 2459 N N . ILE A 1 308 ? 5.569 35.606 8.052 1.00 89.50 308 ILE A N 1
ATOM 2460 C CA . ILE A 1 308 ? 6.403 34.905 9.044 1.00 89.50 308 ILE A CA 1
ATOM 2461 C C . ILE A 1 308 ? 6.985 35.883 10.076 1.00 89.50 308 ILE A C 1
ATOM 2463 O O . ILE A 1 308 ? 6.962 35.604 11.279 1.00 89.50 308 ILE A O 1
ATOM 2467 N N . VAL A 1 309 ? 7.479 37.046 9.643 1.00 91.38 309 VAL A N 1
ATOM 2468 C CA . VAL A 1 309 ? 8.006 38.081 10.551 1.00 91.38 309 VAL A CA 1
ATOM 2469 C C . VAL A 1 309 ? 6.894 38.639 11.442 1.00 91.38 309 VAL A C 1
ATOM 2471 O O . VAL A 1 309 ? 7.063 38.745 12.653 1.00 91.38 309 VAL 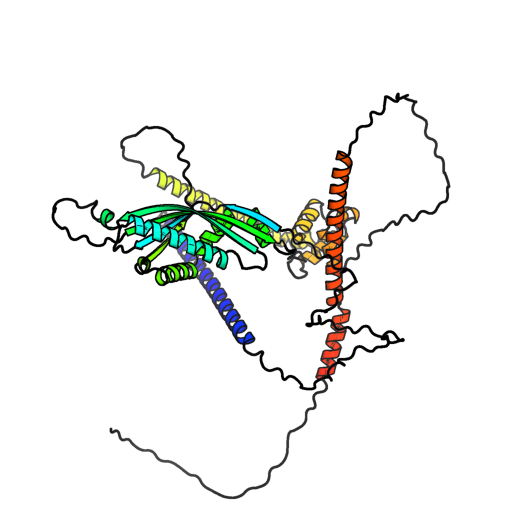A O 1
ATOM 2474 N N . THR A 1 310 ? 5.719 38.915 10.878 1.00 89.44 310 THR A N 1
ATOM 2475 C CA . THR A 1 310 ? 4.571 39.420 11.648 1.00 89.44 310 THR A CA 1
ATOM 2476 C C . THR A 1 310 ? 4.069 38.368 12.642 1.00 89.44 310 THR A C 1
ATOM 2478 O O . THR A 1 310 ? 3.777 38.679 13.798 1.00 89.44 310 THR A O 1
ATOM 2481 N N . TYR A 1 311 ? 4.036 37.098 12.230 1.00 89.75 311 TYR A N 1
ATOM 2482 C CA . TYR A 1 311 ? 3.656 35.978 13.087 1.00 89.75 311 TYR A CA 1
ATOM 2483 C C . TYR A 1 311 ? 4.652 35.762 14.234 1.00 89.75 311 TYR A C 1
ATOM 2485 O O . TYR A 1 311 ? 4.247 35.628 15.388 1.00 89.75 311 TYR A O 1
ATOM 2493 N N . SER A 1 312 ? 5.955 35.767 13.943 1.00 80.19 312 SER A N 1
ATOM 2494 C CA . SER A 1 312 ? 7.003 35.621 14.963 1.00 80.19 312 SER A CA 1
ATOM 2495 C C . SER A 1 312 ? 7.022 36.794 15.946 1.00 80.19 312 SER A C 1
ATOM 2497 O O . SER A 1 312 ? 7.149 36.572 17.153 1.00 80.19 312 SER A O 1
ATOM 2499 N N . HIS A 1 313 ? 6.802 38.022 15.468 1.00 80.81 313 HIS A N 1
ATOM 2500 C CA . HIS A 1 313 ? 6.690 39.199 16.325 1.00 80.81 313 HIS A CA 1
ATOM 2501 C C . HIS A 1 313 ? 5.480 39.101 17.267 1.00 80.81 313 HIS A C 1
ATOM 2503 O O . HIS A 1 313 ? 5.625 39.282 18.478 1.00 80.81 313 HIS A O 1
ATOM 2509 N N . ASN A 1 314 ? 4.304 38.729 16.748 1.00 78.06 314 ASN A N 1
ATOM 2510 C CA . ASN A 1 314 ? 3.115 38.514 17.578 1.00 78.06 314 ASN A CA 1
ATOM 2511 C C . ASN A 1 314 ? 3.312 37.372 18.582 1.00 78.06 314 ASN A C 1
ATOM 2513 O O . ASN A 1 314 ? 2.938 37.503 19.745 1.00 78.06 314 ASN A O 1
ATOM 2517 N N . ARG A 1 315 ? 3.949 36.268 18.179 1.00 74.62 315 ARG A N 1
ATOM 2518 C CA . ARG A 1 315 ? 4.211 35.133 19.073 1.00 74.62 315 ARG A CA 1
ATOM 2519 C C . ARG A 1 315 ? 5.133 35.508 20.236 1.00 74.62 315 ARG A C 1
ATOM 2521 O O . ARG A 1 315 ? 4.863 35.111 21.367 1.00 74.62 315 ARG A O 1
ATOM 2528 N N . ASN A 1 316 ? 6.181 36.293 19.985 1.00 69.62 316 ASN A N 1
ATOM 2529 C CA . ASN A 1 316 ? 7.087 36.759 21.040 1.00 69.62 316 ASN A CA 1
ATOM 2530 C C . ASN A 1 316 ? 6.421 37.762 21.988 1.00 69.62 316 ASN A C 1
ATOM 2532 O O . ASN A 1 316 ? 6.695 37.735 23.189 1.00 69.62 316 ASN A O 1
ATOM 2536 N N . TRP A 1 317 ? 5.521 38.603 21.474 1.00 69.88 317 TRP A N 1
ATOM 2537 C CA . TRP A 1 317 ? 4.734 39.518 22.298 1.00 69.88 317 TRP A CA 1
ATOM 2538 C C . TRP A 1 317 ? 3.786 38.751 23.241 1.00 69.88 317 TRP A C 1
ATOM 2540 O O . TRP A 1 317 ? 3.825 38.960 24.453 1.00 69.88 317 TRP A O 1
ATOM 2550 N N . PHE A 1 318 ? 3.066 37.744 22.729 1.00 53.84 318 PHE A N 1
ATOM 2551 C CA . PHE A 1 318 ? 2.220 36.871 23.555 1.00 53.84 318 PHE A CA 1
ATOM 2552 C C . PHE A 1 318 ? 3.011 35.998 24.545 1.00 53.84 318 PHE A C 1
ATOM 2554 O O . PHE A 1 318 ? 2.514 35.703 25.633 1.00 53.84 318 PHE A O 1
ATOM 2561 N N . SER A 1 319 ? 4.237 35.584 24.213 1.00 54.25 319 SER A N 1
ATOM 2562 C CA . SER A 1 319 ? 5.069 34.777 25.118 1.00 54.25 319 SER A CA 1
ATOM 2563 C C . SER A 1 319 ? 5.520 35.558 26.354 1.00 54.25 319 SER A C 1
ATOM 2565 O O . SER A 1 319 ? 5.547 34.996 27.443 1.00 54.25 319 SER A O 1
ATOM 2567 N N . LYS A 1 320 ? 5.857 36.846 26.211 1.00 50.81 320 LYS A N 1
ATOM 2568 C CA . LYS A 1 320 ? 6.313 37.662 27.350 1.00 50.81 320 LYS A CA 1
ATOM 2569 C C . LYS A 1 320 ? 5.167 38.082 28.266 1.00 50.81 320 LYS A C 1
ATOM 2571 O O . LYS A 1 320 ? 5.332 38.104 29.480 1.00 50.81 320 LYS A O 1
ATOM 2576 N N . GLU A 1 321 ? 3.986 38.339 27.710 1.00 47.38 321 GLU A N 1
ATOM 2577 C CA . GLU A 1 321 ? 2.827 38.757 28.505 1.00 47.38 321 GLU A CA 1
ATOM 2578 C C . GLU A 1 321 ? 2.167 37.585 29.261 1.00 47.38 321 GLU A C 1
ATOM 2580 O O . GLU A 1 321 ? 1.540 37.772 30.304 1.00 47.38 321 GLU A O 1
ATOM 2585 N N . THR A 1 322 ? 2.344 36.345 28.789 1.00 50.53 322 THR A N 1
ATOM 2586 C CA . THR A 1 322 ? 1.788 35.149 29.444 1.00 50.53 322 THR A CA 1
ATOM 2587 C C . THR A 1 322 ? 2.632 34.632 30.611 1.00 50.53 322 THR A C 1
ATOM 2589 O O . THR A 1 322 ? 2.084 33.976 31.499 1.00 50.53 322 THR A O 1
ATOM 2592 N N . GLU A 1 323 ? 3.926 34.944 30.689 1.00 47.28 323 GLU A N 1
ATOM 2593 C CA . GLU A 1 323 ? 4.802 34.379 31.725 1.00 47.28 323 GLU A CA 1
ATOM 2594 C C . GLU A 1 323 ? 4.739 35.142 33.064 1.00 47.28 323 GLU A C 1
ATOM 2596 O O . GLU A 1 323 ? 4.684 34.513 34.123 1.00 47.28 323 GLU A O 1
ATOM 2601 N N . GLU A 1 324 ? 4.617 36.475 33.047 1.00 46.84 324 GLU A N 1
ATOM 2602 C CA . GLU A 1 324 ? 4.506 37.279 34.281 1.00 46.84 324 GLU A CA 1
ATOM 2603 C C . GLU A 1 324 ? 3.072 37.370 34.824 1.00 46.84 324 GLU A C 1
ATOM 2605 O O . GLU A 1 324 ? 2.852 37.441 36.032 1.00 46.84 324 GLU A O 1
ATOM 2610 N N . VAL A 1 325 ? 2.066 37.265 33.954 1.00 48.38 325 VAL A N 1
ATOM 2611 C CA . VAL A 1 325 ? 0.650 37.356 34.341 1.00 48.38 325 VAL A CA 1
ATOM 2612 C C . VAL A 1 325 ? 0.058 35.994 34.749 1.00 48.38 325 VAL A C 1
ATOM 2614 O O . VAL A 1 325 ? -0.966 35.936 35.440 1.00 48.38 325 VAL A O 1
ATOM 2617 N N . SER A 1 326 ? 0.687 34.875 34.367 1.00 52.00 326 SER A N 1
ATOM 2618 C CA . SER A 1 326 ? 0.183 33.530 34.685 1.00 52.00 326 SER A CA 1
ATOM 2619 C C . SER A 1 326 ? 0.420 33.126 36.140 1.00 52.00 326 SER A C 1
ATOM 2621 O O . SER A 1 326 ? -0.492 32.582 36.762 1.00 52.00 326 SER A O 1
ATOM 2623 N N . LYS A 1 327 ? 1.566 33.433 36.754 1.00 51.91 327 LYS A N 1
ATOM 2624 C CA . LYS A 1 327 ? 1.837 32.947 38.121 1.00 51.91 327 LYS A CA 1
ATOM 2625 C C . LYS A 1 327 ? 0.822 33.444 39.162 1.00 51.91 327 LYS A C 1
ATOM 2627 O O . LYS A 1 327 ? 0.437 32.659 40.026 1.00 51.91 327 LYS A O 1
ATOM 2632 N N . ASP A 1 328 ? 0.300 34.666 39.024 1.00 51.97 328 ASP A N 1
ATOM 2633 C CA . ASP A 1 328 ? -0.655 35.234 39.993 1.00 51.97 328 ASP A CA 1
ATOM 2634 C C . ASP A 1 328 ? -2.143 34.973 39.649 1.00 51.97 328 ASP A C 1
ATOM 2636 O O . ASP A 1 328 ? -3.006 34.942 40.529 1.00 51.97 328 ASP A O 1
ATOM 2640 N N . ARG A 1 329 ? -2.480 34.703 38.373 1.00 54.72 329 ARG A N 1
ATOM 2641 C CA . ARG A 1 329 ? -3.847 34.298 37.969 1.00 54.72 329 ARG A CA 1
ATOM 2642 C C . ARG A 1 329 ? -4.133 32.809 38.149 1.00 54.72 329 ARG A C 1
ATOM 2644 O O . ARG A 1 329 ? -5.303 32.443 38.307 1.00 54.72 329 ARG A O 1
ATOM 2651 N N . PHE A 1 330 ? -3.112 31.952 38.099 1.00 56.88 330 PHE A N 1
ATOM 2652 C CA . PHE A 1 330 ? -3.298 30.503 38.221 1.00 56.88 330 PHE A CA 1
ATOM 2653 C C . PHE A 1 330 ? -3.646 30.066 39.650 1.00 56.88 330 PHE A C 1
ATOM 2655 O O . PHE A 1 330 ? -4.374 29.088 39.811 1.00 56.88 330 PHE A O 1
ATOM 2662 N N . THR A 1 331 ? -3.218 30.807 40.675 1.00 61.34 331 THR A N 1
ATOM 2663 C CA . THR A 1 331 ? -3.551 30.521 42.082 1.00 61.34 331 THR A CA 1
ATOM 2664 C C . THR A 1 331 ? -4.935 31.051 42.471 1.00 61.34 331 THR A C 1
ATOM 2666 O O . THR A 1 331 ? -5.694 30.340 43.125 1.00 61.34 331 THR A O 1
ATOM 2669 N N . LYS A 1 332 ? -5.333 32.239 41.988 1.00 70.25 332 LYS A N 1
ATOM 2670 C CA . LYS A 1 332 ? -6.620 32.889 42.331 1.00 70.25 332 LYS A CA 1
ATOM 2671 C C . LYS A 1 332 ? -7.879 32.249 41.717 1.00 70.25 332 LYS A C 1
ATOM 2673 O O . LYS A 1 332 ? -8.985 32.642 42.069 1.00 70.25 332 LYS A O 1
ATOM 2678 N N . ASN A 1 333 ? -7.755 31.289 40.796 1.00 77.31 333 ASN A N 1
ATOM 2679 C CA . ASN A 1 333 ? -8.906 30.659 40.119 1.00 77.31 333 ASN A CA 1
ATOM 2680 C C . ASN A 1 333 ? -9.072 29.155 40.403 1.00 77.31 333 ASN A C 1
ATOM 2682 O O . ASN A 1 333 ? -9.852 28.494 39.712 1.00 77.31 333 ASN A O 1
ATOM 2686 N N . LEU A 1 334 ? -8.364 28.603 41.393 1.00 83.44 334 LEU A N 1
ATOM 2687 C CA . LEU A 1 334 ? -8.465 27.177 41.730 1.00 83.44 334 LEU A CA 1
ATOM 2688 C C . LEU A 1 334 ? -9.854 26.785 42.256 1.00 83.44 334 LEU A C 1
ATOM 2690 O O . LEU A 1 334 ? -10.298 25.675 41.984 1.00 83.44 334 LEU A O 1
ATOM 2694 N N . ASP A 1 335 ? -10.568 27.714 42.892 1.00 89.12 335 ASP A N 1
ATOM 2695 C CA . ASP A 1 335 ? -11.862 27.429 43.529 1.00 89.12 335 ASP A CA 1
ATOM 2696 C C . ASP A 1 335 ? -13.061 27.577 42.575 1.00 89.12 335 ASP A C 1
ATOM 2698 O O . ASP A 1 335 ? -14.203 27.311 42.947 1.00 89.12 335 ASP A O 1
ATOM 2702 N N . LYS A 1 336 ? -12.835 28.009 41.324 1.00 91.25 336 LYS A N 1
ATOM 2703 C CA . LYS A 1 336 ? -13.921 28.167 40.347 1.00 91.25 336 LYS A CA 1
ATOM 2704 C C . LYS A 1 336 ? -14.138 26.883 39.543 1.00 91.25 336 LYS A C 1
ATOM 2706 O O . LYS A 1 336 ? -13.173 26.413 38.914 1.00 91.25 336 LYS A O 1
ATOM 2711 N N . PRO A 1 337 ? -15.393 26.388 39.454 1.00 93.69 337 PRO A N 1
ATOM 2712 C CA . PRO A 1 337 ? -15.729 25.231 38.633 1.00 93.69 337 PRO A CA 1
ATOM 2713 C C . PRO A 1 337 ? -15.330 25.461 37.171 1.00 93.69 337 PRO A C 1
ATOM 2715 O O . PRO A 1 337 ? -15.247 26.597 36.687 1.00 93.69 337 PRO A O 1
ATOM 2718 N N . LEU A 1 338 ? -15.043 24.372 36.459 1.00 96.00 338 LEU A N 1
ATOM 2719 C CA . LEU A 1 338 ? -14.674 24.451 35.046 1.00 96.00 338 LEU A CA 1
ATOM 2720 C C . LEU A 1 338 ? -15.902 24.768 34.190 1.00 96.00 338 LEU A C 1
ATOM 2722 O O . LEU A 1 338 ? -17.003 24.277 34.427 1.00 96.00 338 LEU A O 1
ATOM 2726 N N . SER A 1 339 ? -15.705 25.565 33.139 1.00 96.44 339 SER A N 1
ATOM 2727 C CA . SER A 1 339 ? -16.772 25.818 32.173 1.00 96.44 339 SER A CA 1
ATOM 2728 C C . SER A 1 339 ? -17.134 24.534 31.416 1.00 96.44 339 SER A C 1
ATOM 2730 O O . SER A 1 339 ? -16.285 23.672 31.175 1.00 96.44 339 SER A O 1
ATOM 2732 N N . ARG A 1 340 ? -18.394 24.421 30.972 1.00 95.81 340 ARG A N 1
ATOM 2733 C CA . ARG A 1 340 ? -18.868 23.270 30.176 1.00 95.81 340 ARG A CA 1
ATOM 2734 C C . ARG A 1 340 ? -18.012 23.025 28.931 1.00 95.81 340 ARG A C 1
ATOM 2736 O O . ARG A 1 340 ? -17.741 21.881 28.585 1.00 95.81 340 ARG A O 1
ATOM 2743 N N . TRP A 1 341 ? -17.566 24.097 28.277 1.00 96.62 341 TRP A N 1
ATOM 2744 C CA . TRP A 1 341 ? -16.688 24.010 27.111 1.00 96.62 341 TRP A CA 1
ATOM 2745 C C . TRP A 1 341 ? -15.349 23.346 27.451 1.00 96.62 341 TRP A C 1
ATOM 2747 O O . TRP A 1 341 ? -14.897 22.458 26.728 1.00 96.62 341 TRP A O 1
ATOM 2757 N N . LEU A 1 342 ? -14.746 23.727 28.579 1.00 96.56 342 LEU A N 1
ATOM 2758 C CA . LEU A 1 342 ? -13.473 23.164 29.009 1.00 96.56 342 LEU A CA 1
ATOM 2759 C C . LEU A 1 342 ? -13.629 21.703 29.449 1.00 96.56 342 LEU A C 1
ATOM 2761 O O . LEU A 1 342 ? -12.801 20.882 29.075 1.00 96.56 342 LEU A O 1
ATOM 2765 N N . LEU A 1 343 ? -14.725 21.354 30.133 1.00 97.62 343 LEU A N 1
ATOM 2766 C CA . LEU A 1 343 ? -15.060 19.958 30.450 1.00 97.62 343 LEU A CA 1
ATOM 2767 C C . LEU A 1 343 ? -15.178 19.099 29.182 1.00 97.62 343 LEU A C 1
ATOM 2769 O O . LEU A 1 343 ? -14.558 18.042 29.102 1.00 97.62 343 LEU A O 1
ATOM 2773 N N . LYS A 1 344 ? -15.883 19.580 28.148 1.00 97.62 344 LYS A N 1
ATOM 2774 C CA . LYS A 1 344 ? -15.984 18.881 26.856 1.00 97.62 344 LYS A CA 1
ATOM 2775 C C . LYS A 1 344 ? -14.613 18.687 26.200 1.00 97.62 344 LYS A C 1
ATOM 2777 O O . LYS A 1 344 ? -14.320 17.602 25.704 1.00 97.62 344 LYS A O 1
ATOM 2782 N N . LYS A 1 345 ? -13.763 19.718 26.220 1.00 96.94 345 LYS A N 1
ATOM 2783 C CA . LYS A 1 345 ? -12.407 19.661 25.651 1.00 96.94 345 LYS A CA 1
ATOM 2784 C C . LYS A 1 345 ? -11.508 18.669 26.396 1.00 96.94 345 LYS A C 1
ATOM 2786 O O . LYS A 1 345 ? -10.771 17.926 25.755 1.00 96.94 345 LYS A O 1
ATOM 2791 N N . LEU A 1 346 ? -11.573 18.648 27.727 1.00 97.00 346 LEU A N 1
ATOM 2792 C CA . LEU A 1 346 ? -10.802 17.720 28.554 1.00 97.00 346 LEU A CA 1
ATOM 2793 C C . LEU A 1 346 ? -11.283 16.275 28.382 1.00 97.00 346 LEU A C 1
ATOM 2795 O O . LEU A 1 346 ? -10.454 15.390 28.204 1.00 97.00 346 LEU A O 1
ATOM 2799 N N . ASN A 1 347 ? -12.598 16.041 28.332 1.00 97.06 347 ASN A N 1
ATOM 2800 C CA . ASN A 1 347 ? -13.145 14.712 28.055 1.00 97.06 347 ASN A CA 1
ATOM 2801 C C . ASN A 1 347 ? -12.648 14.168 26.711 1.00 97.06 347 ASN A C 1
ATOM 2803 O O . ASN A 1 347 ? -12.188 13.036 26.660 1.00 97.06 347 ASN A O 1
ATOM 2807 N N . LYS A 1 348 ? -12.641 15.002 25.661 1.00 96.62 348 LYS A N 1
ATOM 2808 C CA . LYS A 1 348 ? -12.115 14.624 24.342 1.00 96.62 348 LYS A CA 1
ATOM 2809 C C . LYS A 1 348 ? -10.616 14.295 24.362 1.00 96.62 348 LYS A C 1
ATOM 2811 O O . LYS A 1 348 ? -10.171 13.411 23.644 1.00 96.62 348 LYS A O 1
ATOM 2816 N N . ARG A 1 349 ? -9.814 14.974 25.193 1.00 96.12 349 ARG A N 1
ATOM 2817 C CA . ARG A 1 349 ? -8.384 14.630 25.355 1.00 96.12 349 ARG A CA 1
ATOM 2818 C C . ARG A 1 349 ? -8.183 13.249 25.987 1.00 96.12 349 ARG A C 1
ATOM 2820 O O . ARG A 1 349 ? -7.208 12.589 25.648 1.00 96.12 349 ARG A O 1
ATOM 2827 N N . LEU A 1 350 ? -9.093 12.834 26.867 1.00 96.19 350 LEU A N 1
ATOM 2828 C CA . LEU A 1 350 ? -9.075 11.537 27.554 1.00 96.19 350 LEU A CA 1
ATOM 2829 C C . LEU A 1 350 ? -9.808 10.423 26.784 1.00 96.19 350 LEU A C 1
ATOM 2831 O O . LEU A 1 350 ? -9.882 9.297 27.268 1.00 96.19 350 LEU A O 1
ATOM 2835 N N . GLU A 1 351 ? -10.363 10.708 25.601 1.00 95.56 351 GLU A N 1
ATOM 2836 C CA . GLU A 1 351 ? -10.938 9.675 24.723 1.00 95.56 351 GLU A CA 1
ATOM 2837 C C . GLU A 1 351 ? -9.855 8.752 24.146 1.00 95.56 351 GLU A C 1
ATOM 2839 O O . GLU A 1 351 ? -10.146 7.615 23.788 1.00 95.56 351 GLU A O 1
ATOM 2844 N N . SER A 1 352 ? -8.598 9.212 24.087 1.00 89.19 352 SER A N 1
ATOM 2845 C CA . SER A 1 352 ? -7.485 8.396 23.605 1.00 89.19 352 SER A CA 1
ATOM 2846 C C . SER A 1 352 ? -7.164 7.266 24.596 1.00 89.19 352 SER A C 1
ATOM 2848 O O . SER A 1 352 ? -6.777 7.556 25.731 1.00 89.19 352 SER A O 1
ATOM 2850 N N . PRO A 1 353 ? -7.226 5.986 24.180 1.00 76.50 353 PRO A N 1
ATOM 2851 C CA . PRO A 1 353 ? -6.946 4.851 25.066 1.00 76.50 353 PRO A CA 1
ATOM 2852 C C . PRO A 1 353 ? -5.483 4.800 25.533 1.00 76.50 353 PRO A C 1
ATOM 2854 O O . PRO A 1 353 ? -5.171 4.149 26.524 1.00 76.50 353 PRO A O 1
ATOM 2857 N N . PHE A 1 354 ? -4.585 5.513 24.848 1.00 82.69 354 PHE A N 1
ATOM 2858 C CA . PHE A 1 354 ? -3.149 5.521 25.126 1.00 82.69 354 PHE A CA 1
ATOM 2859 C C . PHE A 1 354 ? -2.708 6.631 26.083 1.00 82.69 354 PHE A C 1
ATOM 2861 O O . PHE A 1 354 ? -1.521 6.747 26.359 1.00 82.69 354 PHE A O 1
ATOM 2868 N N . LYS A 1 355 ? -3.621 7.487 26.560 1.00 89.69 355 LYS A N 1
ATOM 2869 C CA . LYS A 1 355 ? -3.286 8.605 27.455 1.00 89.69 355 LYS A CA 1
ATOM 2870 C C . LYS A 1 355 ? -4.178 8.561 28.692 1.00 89.69 355 LYS A C 1
ATOM 2872 O O . LYS A 1 355 ? -5.167 9.291 28.750 1.00 89.69 355 LYS A O 1
ATOM 2877 N N . PRO A 1 356 ? -3.842 7.711 29.682 1.00 91.06 356 PRO A N 1
ATOM 2878 C CA . PRO A 1 356 ? -4.620 7.611 30.914 1.00 91.06 356 PRO A CA 1
ATOM 2879 C C . PRO A 1 356 ? -4.606 8.909 31.734 1.00 91.06 356 PRO A C 1
ATOM 2881 O O . PRO A 1 356 ? -5.454 9.069 32.602 1.00 91.06 356 PRO A O 1
ATOM 2884 N N . TYR A 1 357 ? -3.682 9.835 31.458 1.00 96.75 357 TYR A N 1
ATOM 2885 C CA . TYR A 1 357 ? -3.549 11.134 32.115 1.00 96.75 357 TYR A CA 1
ATOM 2886 C C . TYR A 1 357 ? -3.407 12.259 31.078 1.00 96.75 357 TYR A C 1
ATOM 2888 O O . TYR A 1 357 ? -3.005 12.031 29.933 1.00 96.75 357 TYR A O 1
ATOM 2896 N N . PHE A 1 358 ? -3.680 13.509 31.461 1.00 95.56 358 PHE A N 1
ATOM 2897 C CA . PHE A 1 358 ? -3.553 14.661 30.559 1.00 95.56 358 PHE A CA 1
ATOM 2898 C C . PHE A 1 358 ? -2.120 14.870 30.053 1.00 95.56 358 PHE A C 1
ATOM 2900 O O . PHE A 1 358 ? -1.941 15.303 28.909 1.00 95.56 358 PHE A O 1
ATOM 2907 N N . GLY A 1 359 ? -1.128 14.510 30.875 1.00 91.44 359 GLY A N 1
ATOM 2908 C CA . GLY A 1 359 ? 0.294 14.509 30.529 1.00 91.44 359 GLY A CA 1
ATOM 2909 C C . GLY A 1 359 ? 0.801 13.243 29.825 1.00 91.44 359 GLY A C 1
ATOM 2910 O O . GLY A 1 359 ? 2.006 13.122 29.622 1.00 91.44 359 GLY A O 1
ATOM 2911 N N . GLY A 1 360 ? -0.074 12.299 29.452 1.00 93.06 360 GLY A N 1
ATOM 2912 C CA . GLY A 1 360 ? 0.293 11.039 28.796 1.00 93.06 360 GLY A CA 1
ATOM 2913 C C . GLY A 1 360 ? 0.155 9.827 29.719 1.00 93.06 360 GLY A C 1
ATOM 2914 O O . GLY A 1 360 ? -0.921 9.577 30.257 1.00 93.06 360 GLY A O 1
ATOM 2915 N N . ASN A 1 361 ? 1.235 9.059 29.884 1.00 92.62 361 ASN A N 1
ATOM 2916 C CA . ASN A 1 361 ? 1.214 7.771 30.599 1.00 92.62 361 ASN A CA 1
ATOM 2917 C C . ASN A 1 361 ? 1.417 7.889 32.116 1.00 92.62 361 ASN A C 1
ATOM 2919 O O . ASN A 1 361 ? 1.316 6.893 32.827 1.00 92.62 361 ASN A O 1
ATOM 2923 N N . GLN A 1 362 ? 1.719 9.085 32.623 1.00 93.38 362 GLN A N 1
ATOM 2924 C CA . GLN A 1 362 ? 1.964 9.335 34.042 1.00 93.38 362 GLN A CA 1
ATOM 2925 C C . GLN A 1 362 ? 1.191 10.567 34.514 1.00 93.38 362 GLN A C 1
ATOM 2927 O O . GLN A 1 362 ? 0.943 11.488 33.733 1.00 93.38 362 GLN A O 1
ATOM 2932 N N . VAL A 1 363 ? 0.849 10.590 35.805 1.00 95.50 363 VAL A N 1
ATOM 2933 C CA . VAL A 1 363 ? 0.208 11.740 36.455 1.00 95.50 363 VAL A CA 1
ATOM 2934 C C . VAL A 1 363 ? 1.128 12.954 36.346 1.00 95.50 363 VAL A C 1
ATOM 2936 O O . VAL A 1 363 ? 2.262 12.934 36.825 1.00 95.50 363 VAL A O 1
ATOM 2939 N N . SER A 1 364 ? 0.635 14.027 35.737 1.00 95.88 364 SER A N 1
ATOM 2940 C CA . SER A 1 364 ? 1.381 15.270 35.555 1.00 95.88 364 SER A CA 1
ATOM 2941 C C . SER A 1 364 ? 0.865 16.393 36.464 1.00 95.88 364 SER A C 1
ATOM 2943 O O . SER A 1 364 ? -0.183 16.288 37.100 1.00 95.88 364 SER A O 1
ATOM 2945 N N . LYS A 1 365 ? 1.568 17.533 36.491 1.00 95.19 365 LYS A N 1
ATOM 2946 C CA . LYS A 1 365 ? 1.068 18.749 37.165 1.00 95.19 365 LYS A CA 1
ATOM 2947 C C . LYS A 1 365 ? -0.258 19.241 36.565 1.00 95.19 365 LYS A C 1
ATOM 2949 O O . LYS A 1 365 ? -1.053 19.849 37.279 1.00 95.19 365 LYS A O 1
ATOM 2954 N N . GLU A 1 366 ? -0.494 18.972 35.277 1.00 95.81 366 GLU A N 1
ATOM 2955 C CA . GLU A 1 366 ? -1.747 19.295 34.586 1.00 95.81 366 GLU A CA 1
ATOM 2956 C C . GLU A 1 366 ? -2.911 18.471 35.162 1.00 95.81 366 GLU A C 1
ATOM 2958 O O . GLU A 1 366 ? -3.985 19.019 35.417 1.00 95.81 366 GLU A O 1
ATOM 2963 N N . ASP A 1 367 ? -2.673 17.193 35.468 1.00 96.62 367 ASP A N 1
ATOM 2964 C CA . ASP A 1 367 ? -3.659 16.310 36.094 1.00 96.62 367 ASP A CA 1
ATOM 2965 C C . ASP A 1 367 ? -4.054 16.796 37.484 1.00 96.62 367 ASP A C 1
ATOM 2967 O O . ASP A 1 367 ? -5.240 16.973 37.756 1.00 96.62 367 ASP A O 1
ATOM 2971 N N . THR A 1 368 ? -3.079 17.106 38.340 1.00 94.81 368 THR A N 1
ATOM 2972 C CA . THR A 1 368 ? -3.349 17.637 39.685 1.00 94.81 368 THR A CA 1
ATOM 2973 C C . THR A 1 368 ? -4.113 18.964 39.630 1.00 94.81 368 THR A C 1
ATOM 2975 O O . THR A 1 368 ? -5.030 19.190 40.424 1.00 94.81 368 THR A O 1
ATOM 2978 N N . TYR A 1 369 ? -3.771 19.837 38.674 1.00 95.12 369 TYR A N 1
ATOM 2979 C CA . TYR A 1 369 ? -4.451 21.117 38.477 1.00 95.12 369 TYR A CA 1
ATOM 2980 C C . TYR A 1 369 ? -5.921 20.930 38.090 1.00 95.12 369 TYR A C 1
ATOM 2982 O O . TYR A 1 369 ? -6.810 21.501 38.729 1.00 95.12 369 TYR A O 1
ATOM 2990 N N . TYR A 1 370 ? -6.198 20.122 37.063 1.00 96.44 370 TYR A N 1
ATOM 2991 C CA . TYR A 1 370 ? -7.574 19.906 36.628 1.00 96.44 370 TYR A CA 1
ATOM 2992 C C . TYR A 1 370 ? -8.368 19.075 37.621 1.00 96.44 370 TYR A C 1
ATOM 2994 O O . TYR A 1 370 ? -9.554 19.341 37.779 1.00 96.44 370 TYR A O 1
ATOM 3002 N N . PHE A 1 371 ? -7.740 18.145 38.338 1.00 96.00 371 PHE A N 1
ATOM 3003 C CA . PHE A 1 371 ? -8.423 17.298 39.311 1.00 96.00 371 PHE A CA 1
ATOM 3004 C C . PHE A 1 371 ? -9.064 18.149 40.405 1.00 96.00 371 PHE A C 1
ATOM 3006 O O . PHE A 1 371 ? -10.273 18.067 40.619 1.00 96.00 371 PHE A O 1
ATOM 3013 N N . LYS A 1 372 ? -8.283 19.070 40.987 1.00 94.38 372 LYS A N 1
ATOM 3014 C CA . LYS A 1 372 ? -8.768 20.010 42.005 1.00 94.38 372 LYS A CA 1
ATOM 3015 C C . LYS A 1 372 ? -9.906 20.896 41.489 1.00 94.38 372 LYS A C 1
ATOM 3017 O O . LYS A 1 372 ? -10.865 21.157 42.202 1.00 94.38 372 LYS A O 1
ATOM 3022 N N . ARG A 1 373 ? -9.839 21.357 40.237 1.00 95.00 373 ARG A N 1
ATOM 3023 C CA . ARG A 1 373 ? -10.905 22.198 39.663 1.00 95.00 373 ARG A CA 1
ATOM 3024 C C . ARG A 1 373 ? -12.152 21.405 39.287 1.00 95.00 373 ARG A C 1
ATOM 3026 O O . ARG A 1 373 ? -13.261 21.931 39.360 1.00 95.00 373 ARG A O 1
ATOM 3033 N N . ILE A 1 374 ? -11.982 20.156 38.862 1.00 95.62 374 ILE A N 1
ATOM 3034 C CA . ILE A 1 374 ? -13.085 19.288 38.462 1.00 95.62 374 ILE A CA 1
ATOM 3035 C C . ILE A 1 374 ? -13.898 18.859 39.678 1.00 95.62 374 ILE A C 1
ATOM 3037 O O . ILE A 1 374 ? -15.124 18.864 39.577 1.00 95.62 374 ILE A O 1
ATOM 3041 N N . SER A 1 375 ? -13.254 18.589 40.819 1.00 92.25 375 SER A N 1
ATOM 3042 C CA . SER A 1 375 ? -13.936 18.229 42.071 1.00 92.25 375 SER A CA 1
ATOM 3043 C C . SER A 1 375 ? -14.873 19.317 42.604 1.00 92.25 375 SER A C 1
ATOM 3045 O O . SER A 1 375 ? -15.752 19.020 43.404 1.00 92.25 375 SER A O 1
ATOM 3047 N N . HIS A 1 376 ? -14.731 20.566 42.147 1.00 92.38 376 HIS A N 1
ATOM 3048 C CA . HIS A 1 376 ? -15.663 21.652 42.469 1.00 92.38 376 HIS A CA 1
ATOM 3049 C C . HIS A 1 376 ? -16.913 21.691 41.568 1.00 92.38 376 HIS A C 1
ATOM 3051 O O . HIS A 1 376 ? -17.828 22.471 41.831 1.00 92.38 376 HIS A O 1
ATOM 3057 N N . ASN A 1 377 ? -16.988 20.890 40.497 1.00 93.19 377 ASN A N 1
ATOM 3058 C CA . ASN A 1 377 ? -18.203 20.801 39.685 1.00 93.19 377 ASN A CA 1
ATOM 3059 C C . ASN A 1 377 ? -19.259 19.926 40.367 1.00 93.19 377 ASN A C 1
ATOM 3061 O O . ASN A 1 377 ? -18.949 18.905 40.972 1.00 93.19 377 ASN A O 1
ATOM 3065 N N . LEU A 1 378 ? -20.535 20.280 40.187 1.00 88.25 378 LEU A N 1
ATOM 3066 C CA . LEU A 1 378 ? -21.648 19.449 40.646 1.00 88.25 378 LEU A CA 1
ATOM 3067 C C . LEU A 1 378 ? -21.621 18.076 39.946 1.00 88.25 378 LEU A C 1
ATOM 3069 O O . LEU A 1 378 ? -21.514 18.060 38.713 1.00 88.25 378 LEU A O 1
ATOM 3073 N N . PRO A 1 379 ? -21.830 16.955 40.669 1.00 90.88 379 PRO A N 1
ATOM 3074 C CA . PRO A 1 379 ? -21.830 15.602 40.099 1.00 90.88 379 PRO A CA 1
ATOM 3075 C C . PRO A 1 379 ? -22.714 15.459 38.851 1.00 90.88 379 PRO A C 1
ATOM 3077 O O . PRO A 1 379 ? -22.254 14.972 37.823 1.00 90.88 379 PRO A O 1
ATOM 3080 N N . LYS A 1 380 ? -23.916 16.060 38.868 1.00 93.00 380 LYS A N 1
ATOM 3081 C CA . LYS A 1 380 ? -24.856 16.089 37.726 1.00 93.00 380 LYS A CA 1
ATOM 3082 C C . LYS A 1 380 ? -24.267 16.653 36.427 1.00 93.00 380 LYS A C 1
ATOM 3084 O O . LYS A 1 380 ? -24.759 16.375 35.337 1.00 93.00 380 LYS A O 1
ATOM 3089 N N . THR A 1 381 ? -23.250 17.510 36.521 1.00 93.31 381 THR A N 1
ATOM 3090 C CA . THR A 1 381 ? -22.573 18.072 35.342 1.00 93.31 381 THR A CA 1
ATOM 3091 C C . THR A 1 381 ? -21.567 17.081 34.762 1.00 93.31 381 THR A C 1
ATOM 3093 O O . THR A 1 381 ? -21.355 17.078 33.550 1.00 93.31 381 THR A O 1
ATOM 3096 N N . LEU A 1 382 ? -20.965 16.244 35.611 1.00 95.25 382 LEU A N 1
ATOM 3097 C CA . LEU A 1 382 ? -19.956 15.256 35.236 1.00 95.25 382 LEU A CA 1
ATOM 3098 C C . LEU A 1 382 ? -20.559 13.985 34.632 1.00 95.25 382 LEU A C 1
ATOM 3100 O O . LEU A 1 382 ? -19.882 13.346 33.833 1.00 95.25 382 LEU A O 1
ATOM 3104 N N . ASP A 1 383 ? -21.839 13.696 34.889 1.00 93.94 383 ASP A N 1
ATOM 3105 C CA . ASP A 1 383 ? -22.582 12.553 34.318 1.00 93.94 383 ASP A CA 1
ATOM 3106 C C . ASP A 1 383 ? -22.555 12.477 32.784 1.00 93.94 383 ASP A C 1
ATOM 3108 O O . ASP A 1 383 ? -22.750 11.417 32.196 1.00 93.94 383 ASP A O 1
ATOM 3112 N N . LYS A 1 384 ? -22.276 13.599 32.111 1.00 96.25 384 LYS A N 1
ATOM 3113 C CA . LYS A 1 384 ? -22.178 13.671 30.645 1.00 96.25 384 LYS A CA 1
ATOM 3114 C C . LYS A 1 384 ? -20.783 13.353 30.094 1.00 96.25 384 LYS A C 1
ATOM 3116 O O . LYS A 1 384 ? -20.628 13.300 28.876 1.00 96.25 384 LYS A O 1
ATOM 3121 N N . TYR A 1 385 ? -19.774 13.174 30.948 1.00 97.19 385 TYR A N 1
ATOM 3122 C CA . TYR A 1 385 ? -18.364 13.084 30.559 1.00 97.19 385 TYR A CA 1
ATOM 3123 C C . TYR A 1 385 ? -17.715 11.808 31.115 1.00 97.19 385 TYR A C 1
ATOM 3125 O O . TYR A 1 385 ? -16.970 11.839 32.094 1.00 97.19 385 TYR A O 1
ATOM 3133 N N . SER A 1 386 ? -17.994 10.667 30.478 1.00 95.81 386 SER A N 1
ATOM 3134 C CA . SER A 1 386 ? -17.578 9.341 30.963 1.00 95.81 386 SER A CA 1
ATOM 3135 C C . SER A 1 386 ? -16.063 9.164 31.100 1.00 95.81 386 SER A C 1
ATOM 3137 O O . SER A 1 386 ? -15.613 8.508 32.037 1.00 95.81 386 SER A O 1
ATOM 3139 N N . HIS A 1 387 ? -15.262 9.755 30.206 1.00 96.19 387 HIS A N 1
ATOM 3140 C CA . HIS A 1 387 ? -13.799 9.648 30.279 1.00 96.19 387 HIS A CA 1
ATOM 3141 C C . HIS A 1 387 ? -13.246 10.467 31.445 1.00 96.19 387 HIS A C 1
ATOM 3143 O O . HIS A 1 387 ? -12.380 9.988 32.170 1.00 96.19 387 HIS A O 1
ATOM 3149 N N . LEU A 1 388 ? -13.805 11.658 31.691 1.00 97.06 388 LEU A N 1
ATOM 3150 C CA . LEU A 1 388 ? -13.475 12.451 32.878 1.00 97.06 388 LEU A CA 1
ATOM 3151 C C . LEU A 1 388 ? -13.854 11.731 34.175 1.00 97.06 388 LEU A C 1
ATOM 3153 O O . LEU A 1 388 ? -13.064 11.744 35.112 1.00 97.06 388 LEU A O 1
ATOM 3157 N N . GLN A 1 389 ? -15.020 11.081 34.230 1.00 95.88 389 GLN A N 1
ATOM 3158 C CA . GLN A 1 389 ? -15.422 10.289 35.397 1.00 95.88 389 GLN A CA 1
ATOM 3159 C C . GLN A 1 389 ? -14.457 9.126 35.650 1.00 95.88 389 GLN A C 1
ATOM 3161 O O . GLN A 1 389 ? -13.978 8.967 36.770 1.00 95.88 389 GLN A O 1
ATOM 3166 N N . SER A 1 390 ? -14.114 8.356 34.611 1.00 94.12 390 SER A N 1
ATOM 3167 C CA . SER A 1 390 ? -13.124 7.277 34.725 1.00 94.12 390 SER A CA 1
ATOM 3168 C C . SER A 1 390 ? -11.769 7.805 35.193 1.00 94.12 390 SER A C 1
ATOM 3170 O O . SER A 1 390 ? -11.157 7.217 36.081 1.00 94.12 390 SER A O 1
ATOM 3172 N N . TRP A 1 391 ? -11.320 8.923 34.622 1.00 96.31 391 TRP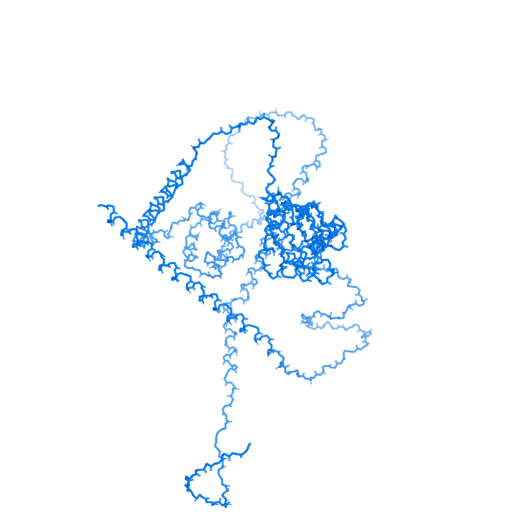 A N 1
ATOM 3173 C CA . TRP A 1 391 ? -10.060 9.558 34.984 1.00 96.31 391 TRP A CA 1
ATOM 3174 C C . TRP A 1 391 ? -10.050 10.042 36.446 1.00 96.31 391 TRP A C 1
ATOM 3176 O O . TRP A 1 391 ? -9.067 9.840 37.161 1.00 96.31 391 TRP A O 1
ATOM 3186 N N . MET A 1 392 ? -11.160 10.605 36.940 1.00 95.88 392 MET A N 1
ATOM 3187 C CA . MET A 1 392 ? -11.301 11.004 38.348 1.00 95.88 392 MET A CA 1
ATOM 3188 C C . MET A 1 392 ? -11.197 9.817 39.308 1.00 95.88 392 MET A C 1
ATOM 3190 O O . MET A 1 392 ? -10.576 9.950 40.364 1.00 95.88 392 MET A O 1
ATOM 3194 N N . VAL A 1 393 ? -11.760 8.664 38.937 1.00 93.44 393 VAL A N 1
ATOM 3195 C CA . VAL A 1 393 ? -11.639 7.426 39.722 1.00 93.44 393 VAL A CA 1
ATOM 3196 C C . VAL A 1 393 ? -10.181 6.969 39.772 1.00 93.44 393 VAL A C 1
ATOM 3198 O O . VAL A 1 393 ? -9.667 6.694 40.854 1.00 93.44 393 VAL A O 1
ATOM 3201 N N . THR A 1 394 ? -9.463 6.980 38.642 1.00 93.06 394 THR A N 1
ATOM 3202 C CA . THR A 1 394 ? -8.020 6.660 38.620 1.00 93.06 394 THR A CA 1
ATOM 3203 C C . THR A 1 394 ? -7.157 7.651 39.400 1.00 93.06 394 THR A C 1
ATOM 3205 O O . THR A 1 394 ? -6.117 7.263 39.924 1.00 93.06 394 THR A O 1
ATOM 3208 N N . MET A 1 395 ? -7.588 8.909 39.530 1.00 93.25 395 MET A N 1
ATOM 3209 C CA . MET A 1 395 ? -6.941 9.914 40.385 1.00 93.25 395 MET A CA 1
ATOM 3210 C C . MET A 1 395 ? -7.289 9.752 41.880 1.00 93.25 395 MET A C 1
ATOM 3212 O O . MET A 1 395 ? -6.827 10.541 42.702 1.00 93.25 395 MET A O 1
ATOM 3216 N N . GLY A 1 396 ? -8.071 8.730 42.252 1.00 88.38 396 GLY A N 1
ATOM 3217 C CA . GLY A 1 396 ? -8.391 8.386 43.640 1.00 88.38 396 GLY A CA 1
ATOM 3218 C C . GLY A 1 396 ? -9.653 9.049 44.198 1.00 88.38 396 GLY A C 1
ATOM 3219 O O . GLY A 1 396 ? -9.843 9.049 45.412 1.00 88.38 396 GLY A O 1
ATOM 3220 N N . CYS A 1 397 ? -10.517 9.621 43.354 1.00 79.06 397 CYS A N 1
ATOM 3221 C CA . CYS A 1 397 ? -11.800 10.166 43.796 1.00 79.06 397 CYS A CA 1
ATOM 3222 C C . CYS A 1 397 ? -12.874 9.073 43.794 1.00 79.06 397 CYS A C 1
ATOM 3224 O O . CYS A 1 397 ? -13.264 8.581 42.734 1.00 79.06 397 CYS A O 1
ATOM 3226 N N . THR A 1 398 ? -13.397 8.723 44.967 1.00 55.56 398 THR A N 1
ATOM 3227 C CA . THR A 1 398 ? -14.662 7.992 45.064 1.00 55.56 398 THR A CA 1
ATOM 3228 C C . THR A 1 398 ? -15.786 8.996 44.834 1.00 55.56 398 THR A C 1
ATOM 3230 O O . THR A 1 398 ? -16.114 9.795 45.708 1.00 55.56 398 THR A O 1
ATOM 3233 N N . ILE A 1 399 ? -16.343 9.019 43.623 1.00 53.91 399 ILE A N 1
ATOM 3234 C CA . ILE A 1 399 ? -17.599 9.731 43.388 1.00 53.91 399 ILE A CA 1
ATOM 3235 C C . ILE A 1 399 ? -18.664 8.908 44.106 1.00 53.91 399 ILE A C 1
ATOM 3237 O O . ILE A 1 399 ? -19.072 7.863 43.600 1.00 53.91 399 ILE A O 1
ATOM 3241 N N . ASP A 1 400 ? -19.088 9.354 45.286 1.00 42.66 400 ASP A N 1
ATOM 3242 C CA . ASP A 1 400 ? -20.270 8.805 45.940 1.00 42.66 400 ASP A CA 1
ATOM 3243 C C . ASP A 1 400 ? -21.471 9.147 45.056 1.00 42.66 400 ASP A C 1
ATOM 3245 O O . ASP A 1 400 ? -22.053 10.231 45.129 1.00 42.66 400 ASP A O 1
ATOM 3249 N N . ILE A 1 401 ? -21.798 8.246 44.131 1.00 44.44 401 ILE A N 1
ATOM 3250 C CA . ILE A 1 401 ? -23.036 8.317 43.367 1.00 44.44 401 ILE A CA 1
ATOM 3251 C C . ILE A 1 401 ? -24.147 8.118 44.400 1.00 44.44 401 ILE A C 1
ATOM 3253 O O . ILE A 1 401 ? -24.184 7.056 45.027 1.00 44.44 401 ILE A O 1
ATOM 3257 N N . PRO A 1 402 ? -25.064 9.082 44.607 1.00 34.28 402 PRO A N 1
ATOM 3258 C CA . PRO A 1 402 ? -26.239 8.831 45.418 1.00 34.28 402 PRO A CA 1
ATOM 3259 C C . PRO A 1 402 ? -27.109 7.829 44.658 1.00 34.28 402 PRO A C 1
ATOM 3261 O O . PRO A 1 402 ? -27.941 8.191 43.827 1.00 34.28 402 PRO A O 1
ATOM 3264 N N . VAL A 1 403 ? -26.886 6.543 44.917 1.00 32.84 403 VAL A N 1
ATOM 3265 C CA . VAL A 1 403 ? -27.779 5.470 44.506 1.00 32.84 403 VAL A CA 1
ATOM 3266 C C . VAL A 1 403 ? -29.027 5.614 45.373 1.00 32.84 403 VAL A C 1
ATOM 3268 O O . VAL A 1 403 ? -29.127 5.035 46.450 1.00 32.84 403 VAL A O 1
ATOM 3271 N N . GLN A 1 404 ? -29.985 6.427 44.925 1.00 30.25 404 GLN A N 1
ATOM 3272 C CA . GLN A 1 404 ? -31.355 6.325 45.419 1.00 30.25 404 GLN A CA 1
ATOM 3273 C C . GLN A 1 404 ? -31.956 5.034 44.855 1.00 30.25 404 GLN A C 1
ATOM 3275 O O . GLN A 1 404 ? -32.642 5.026 43.836 1.00 30.25 404 GLN A O 1
ATOM 3280 N N . LEU A 1 405 ? -31.645 3.914 45.511 1.00 30.27 405 LEU A N 1
ATOM 3281 C CA . LEU A 1 405 ? -32.446 2.701 45.432 1.00 30.27 405 LEU A CA 1
ATOM 3282 C C . LEU A 1 405 ? -33.773 3.015 46.125 1.00 30.27 405 LEU A C 1
ATOM 3284 O O . LEU A 1 405 ? -33.886 2.920 47.344 1.00 30.27 405 LEU A O 1
ATOM 3288 N N . ASN A 1 406 ? -34.772 3.416 45.342 1.00 33.44 406 ASN A N 1
ATOM 3289 C CA . ASN A 1 406 ? -36.158 3.390 45.789 1.00 33.44 406 ASN A CA 1
ATOM 3290 C C . ASN A 1 406 ? -36.581 1.922 45.915 1.00 33.44 406 ASN A C 1
ATOM 3292 O O . ASN A 1 406 ? -37.161 1.348 44.995 1.00 33.44 406 ASN A O 1
ATOM 3296 N N . SER A 1 407 ? -36.266 1.303 47.051 1.00 32.97 407 SER A N 1
ATOM 3297 C CA . SER A 1 407 ? -36.998 0.139 47.524 1.00 32.97 407 SER A CA 1
ATOM 3298 C C . SER A 1 407 ? -38.355 0.624 48.029 1.00 32.97 407 SER A C 1
ATOM 3300 O O . SER A 1 407 ? -38.479 1.386 48.985 1.00 32.97 407 SER A O 1
ATOM 3302 N N . SER A 1 408 ? -39.387 0.202 47.314 1.00 35.66 408 SER A N 1
ATOM 3303 C CA . SER A 1 408 ? -40.791 0.291 47.686 1.00 35.66 408 SER A CA 1
ATOM 3304 C C . SER A 1 408 ? -41.018 -0.116 49.146 1.00 35.66 408 SER A C 1
ATOM 3306 O O . SER A 1 408 ? -40.900 -1.292 49.485 1.00 35.66 408 SER A O 1
ATOM 3308 N N . SER A 1 409 ? -41.409 0.848 49.982 1.00 29.05 409 SER A N 1
ATOM 3309 C CA . SER A 1 409 ? -42.159 0.594 51.209 1.00 29.05 409 SER A CA 1
ATOM 3310 C C . SER A 1 409 ? -43.523 1.257 51.076 1.00 29.05 409 SER A C 1
ATOM 3312 O O . SER A 1 409 ? -43.658 2.473 50.937 1.00 29.05 409 SER A O 1
ATOM 3314 N N . SER A 1 410 ? -44.535 0.405 51.047 1.00 35.44 410 SER A N 1
ATOM 3315 C CA . SER A 1 410 ? -45.946 0.721 51.128 1.00 35.44 410 SER A CA 1
ATOM 3316 C C . SER A 1 410 ? -46.270 1.366 52.475 1.00 35.44 410 SER A C 1
ATOM 3318 O O . SER A 1 410 ? -46.358 0.657 53.473 1.00 35.44 410 SER A O 1
ATOM 3320 N N . THR A 1 411 ? -46.534 2.671 52.523 1.00 30.16 411 THR A N 1
ATOM 3321 C CA . THR A 1 411 ? -47.597 3.205 53.391 1.00 30.16 411 THR A CA 1
ATOM 3322 C C . THR A 1 411 ? -48.050 4.579 52.904 1.00 30.16 411 THR A C 1
ATOM 3324 O O . THR A 1 411 ? -47.282 5.535 52.838 1.00 30.16 411 THR A O 1
ATOM 3327 N N . LEU A 1 412 ? -49.332 4.645 52.554 1.00 30.50 412 LEU A N 1
ATOM 3328 C CA . LEU A 1 412 ? -50.117 5.850 52.319 1.00 30.50 412 LEU A CA 1
ATOM 3329 C C . LEU A 1 412 ? -50.060 6.802 53.523 1.00 30.50 412 LEU A C 1
ATOM 3331 O O . LEU A 1 412 ? -50.526 6.437 54.597 1.00 30.50 412 LEU A O 1
ATOM 3335 N N . VAL A 1 413 ? -49.643 8.051 53.299 1.00 29.83 413 VAL A N 1
ATOM 3336 C CA . VAL A 1 413 ? -50.229 9.222 53.972 1.00 29.83 413 VAL A CA 1
ATOM 3337 C C . VAL A 1 413 ? -50.394 10.325 52.929 1.00 29.83 413 VAL A C 1
ATOM 3339 O O . VAL A 1 413 ? -49.440 10.964 52.492 1.00 29.83 413 VAL A O 1
ATOM 3342 N N . VAL A 1 414 ? -51.641 10.509 52.503 1.00 29.81 414 VAL A N 1
ATOM 3343 C CA . VAL A 1 414 ? -52.094 11.597 51.637 1.00 29.81 414 VAL A CA 1
ATOM 3344 C C . VAL A 1 414 ? -52.191 12.867 52.482 1.00 29.81 414 VAL A C 1
ATOM 3346 O O . VAL A 1 414 ? -53.065 12.965 53.339 1.00 29.81 414 VAL A O 1
ATOM 3349 N N . HIS A 1 415 ? -51.350 13.866 52.207 1.00 30.59 415 HIS A N 1
ATOM 3350 C CA . HIS A 1 415 ? -51.660 15.253 52.555 1.00 30.59 415 HIS A CA 1
ATOM 3351 C C . HIS A 1 415 ? -52.213 15.961 51.321 1.00 30.59 415 HIS A C 1
ATOM 3353 O O . HIS A 1 415 ? -51.499 16.293 50.376 1.00 30.59 415 HIS A O 1
ATOM 3359 N N . ALA A 1 416 ? -53.530 16.150 51.341 1.00 33.19 416 ALA A N 1
ATOM 3360 C CA . ALA A 1 416 ? -54.280 16.897 50.353 1.00 33.19 416 ALA A CA 1
ATOM 3361 C C . ALA A 1 416 ? -53.900 18.384 50.397 1.00 33.19 416 ALA A C 1
ATOM 3363 O O . ALA A 1 416 ? -54.058 19.030 51.431 1.00 33.19 416 ALA A O 1
ATOM 3364 N N . ASN A 1 417 ? -53.501 18.941 49.253 1.00 32.84 417 ASN A N 1
ATOM 3365 C CA . ASN A 1 417 ? -53.572 20.376 49.012 1.00 32.84 417 ASN A CA 1
ATOM 3366 C C . ASN A 1 417 ? -54.464 20.652 47.799 1.00 32.84 417 ASN A C 1
ATOM 3368 O O . ASN A 1 417 ? -54.258 20.143 46.700 1.00 32.84 417 ASN A O 1
ATOM 3372 N N . LYS A 1 418 ? -55.504 21.444 48.069 1.00 40.19 418 LYS A N 1
ATOM 3373 C CA . LYS A 1 418 ? -56.567 21.885 47.166 1.00 40.19 418 LYS A CA 1
ATOM 3374 C C . LYS A 1 418 ? -56.003 22.674 45.982 1.00 40.19 418 LYS A C 1
ATOM 3376 O O . LYS A 1 418 ? -55.455 23.750 46.196 1.00 40.19 418 LYS A O 1
ATOM 3381 N N . MET A 1 419 ? -56.291 22.246 44.752 1.00 34.34 419 MET A N 1
ATOM 3382 C CA . MET A 1 419 ? -56.410 23.151 43.602 1.00 34.34 419 MET A CA 1
ATOM 3383 C C . MET A 1 419 ? -57.527 22.701 42.646 1.00 34.34 419 MET A C 1
ATOM 3385 O O . MET A 1 419 ? -57.836 21.521 42.525 1.00 34.34 419 MET A O 1
ATOM 3389 N N . LYS A 1 420 ? -58.194 23.707 42.069 1.00 38.31 420 LYS A N 1
ATOM 3390 C CA . LYS A 1 420 ? -59.487 23.691 41.359 1.00 38.31 420 LYS A CA 1
ATOM 3391 C C . LYS A 1 420 ? -59.473 22.865 40.055 1.00 38.31 420 LYS A C 1
ATOM 3393 O O . LYS A 1 420 ? -58.437 22.821 39.397 1.00 38.31 420 LYS A O 1
ATOM 3398 N N . PRO A 1 421 ? -60.620 22.299 39.623 1.00 34.94 421 PRO A N 1
ATOM 3399 C CA . PRO A 1 421 ? -60.696 21.498 38.403 1.00 34.94 421 PRO A CA 1
ATOM 3400 C C . PRO A 1 421 ? -60.806 22.378 37.143 1.00 34.94 421 PRO A C 1
ATOM 3402 O O . PRO A 1 421 ? -61.596 23.329 37.139 1.00 34.94 421 PRO A O 1
ATOM 3405 N N . PRO A 1 422 ? -60.098 22.059 36.045 1.00 39.16 422 PRO A N 1
ATOM 3406 C CA . PRO A 1 422 ? -60.469 22.516 34.716 1.00 39.16 422 PRO A CA 1
ATOM 3407 C C . PRO A 1 422 ? -61.450 21.543 34.037 1.00 39.16 422 PRO A C 1
ATOM 3409 O O . PRO A 1 422 ? -61.592 20.377 34.400 1.00 39.16 422 PRO A O 1
ATOM 3412 N N . LYS A 1 423 ? -62.186 22.104 33.077 1.00 35.41 423 LYS A N 1
ATOM 3413 C CA . LYS A 1 423 ? -63.396 21.588 32.429 1.00 35.41 423 LYS A CA 1
ATOM 3414 C C . LYS A 1 423 ? -63.169 20.282 31.652 1.00 35.41 423 LYS A C 1
ATOM 3416 O O . LYS A 1 423 ? -62.187 20.150 30.931 1.00 35.41 423 LYS A O 1
ATOM 3421 N N . ARG A 1 424 ? -64.154 19.377 31.745 1.00 36.59 424 ARG A N 1
ATOM 3422 C CA . ARG A 1 424 ? -64.335 18.204 30.874 1.00 36.59 424 ARG A CA 1
ATOM 3423 C C . ARG A 1 424 ? -64.364 18.638 29.404 1.00 36.59 424 ARG A C 1
ATOM 3425 O O . ARG A 1 424 ? -65.258 19.386 29.015 1.00 36.59 424 ARG A O 1
ATOM 3432 N N . GLN A 1 425 ? -63.438 18.118 28.607 1.00 34.72 425 GLN A N 1
ATOM 3433 C CA . GLN A 1 425 ? -63.634 17.932 27.173 1.00 34.72 425 GLN A CA 1
ATOM 3434 C C . GLN A 1 425 ? -63.840 16.439 26.929 1.00 34.72 425 GLN A C 1
ATOM 3436 O O . GLN A 1 425 ? -63.012 15.611 27.299 1.00 34.72 425 GLN A O 1
ATOM 3441 N N . THR A 1 426 ? -65.005 16.122 26.380 1.00 36.72 426 THR A N 1
ATOM 3442 C CA . THR A 1 426 ? -65.389 14.808 25.879 1.00 36.72 426 THR A CA 1
ATOM 3443 C C . THR A 1 426 ? -64.626 14.584 24.577 1.00 36.72 426 THR A C 1
ATOM 3445 O O . THR A 1 426 ? -64.878 15.296 23.608 1.00 36.72 426 THR A O 1
ATOM 3448 N N . ILE A 1 427 ? -63.685 13.642 24.558 1.00 33.16 427 ILE A N 1
ATOM 3449 C CA . ILE A 1 427 ? -63.085 13.143 23.317 1.00 33.16 427 ILE A CA 1
ATOM 3450 C C . ILE A 1 427 ? -63.790 11.828 22.996 1.00 33.16 427 ILE A C 1
ATOM 3452 O O . ILE A 1 427 ? -63.882 10.943 23.847 1.00 33.16 427 ILE A O 1
ATOM 3456 N N . GLN A 1 428 ? -64.373 11.774 21.803 1.00 35.56 428 GLN A N 1
ATOM 3457 C CA . GLN A 1 428 ? -65.035 10.601 21.251 1.00 35.56 428 GLN A CA 1
ATOM 3458 C C . GLN A 1 428 ? -63.993 9.513 20.967 1.00 35.56 428 GLN A C 1
ATOM 3460 O O . GLN A 1 428 ? -62.915 9.804 20.454 1.00 35.56 428 GLN A O 1
ATOM 3465 N N . MET A 1 429 ? -64.314 8.275 21.352 1.00 35.44 429 MET A N 1
ATOM 3466 C CA . MET A 1 429 ? -63.611 7.079 20.896 1.00 35.44 429 MET A CA 1
ATOM 3467 C C . MET A 1 429 ? -64.042 6.819 19.456 1.00 35.44 429 MET A C 1
ATOM 3469 O O . MET A 1 429 ? -65.152 6.334 19.243 1.00 35.44 429 MET A O 1
ATOM 3473 N N . ASP A 1 430 ? -63.172 7.138 18.506 1.00 35.62 430 ASP A N 1
ATOM 3474 C CA . ASP A 1 430 ? -63.244 6.565 17.169 1.00 35.62 430 ASP A CA 1
ATOM 3475 C C . ASP A 1 430 ? -62.386 5.295 17.119 1.00 35.62 430 ASP A C 1
ATOM 3477 O O . ASP A 1 430 ? -61.268 5.247 17.631 1.00 35.62 430 ASP A O 1
ATOM 3481 N N . VAL A 1 431 ? -63.033 4.268 16.572 1.00 40.72 431 VAL A N 1
ATOM 3482 C CA . VAL A 1 431 ? -62.567 3.007 15.986 1.00 40.72 431 VAL A CA 1
ATOM 3483 C C . VAL A 1 431 ? -61.055 2.750 16.063 1.00 40.72 431 VAL A C 1
ATOM 3485 O O . VAL A 1 431 ? -60.251 3.409 15.410 1.00 40.72 431 VAL A O 1
ATOM 3488 N N . ILE A 1 432 ? -60.700 1.725 16.842 1.00 34.12 432 ILE A N 1
ATOM 3489 C CA . ILE A 1 432 ? -59.402 1.049 16.799 1.00 34.12 432 ILE A CA 1
ATOM 3490 C C . ILE A 1 432 ? -59.385 0.234 15.502 1.00 34.12 432 ILE A C 1
ATOM 3492 O O . ILE A 1 432 ? -60.067 -0.786 15.419 1.00 34.12 432 ILE A O 1
ATOM 3496 N N . ASP A 1 433 ? -58.654 0.712 14.498 1.00 40.22 433 ASP A N 1
ATOM 3497 C CA . ASP A 1 433 ? -58.137 -0.148 13.438 1.00 40.22 433 ASP A CA 1
ATOM 3498 C C . ASP A 1 433 ? -56.882 -0.836 13.989 1.00 40.22 433 ASP A C 1
ATOM 3500 O O . ASP A 1 433 ? -55.910 -0.174 14.365 1.00 40.22 433 ASP A O 1
ATOM 3504 N N . ASP A 1 434 ? -56.933 -2.166 14.069 1.00 48.81 434 ASP A N 1
ATOM 3505 C CA . ASP A 1 434 ? -55.789 -3.027 14.356 1.00 48.81 434 ASP A CA 1
ATOM 3506 C C . ASP A 1 434 ? -54.765 -2.878 13.218 1.00 48.81 434 ASP A C 1
ATOM 3508 O O . ASP A 1 434 ? -54.870 -3.504 12.162 1.00 48.81 434 ASP A O 1
ATOM 3512 N N . VAL A 1 435 ? -53.788 -1.992 13.415 1.00 47.91 435 VAL A N 1
ATOM 3513 C CA . VAL A 1 435 ? -52.581 -1.913 12.591 1.00 47.91 435 VAL A CA 1
ATOM 3514 C C . VAL A 1 435 ? -51.500 -2.705 13.314 1.00 47.91 435 VAL A C 1
ATOM 3516 O O . VAL A 1 435 ? -51.008 -2.278 14.358 1.00 47.91 435 VAL A O 1
ATOM 3519 N N . ASP A 1 436 ? -51.148 -3.860 12.750 1.00 53.84 436 ASP A N 1
ATOM 3520 C CA . ASP A 1 436 ? -49.978 -4.658 13.119 1.00 53.84 436 ASP A CA 1
ATOM 3521 C C . ASP A 1 436 ? -48.699 -3.827 12.905 1.00 53.84 436 ASP A C 1
ATOM 3523 O O . ASP A 1 436 ? -48.072 -3.859 11.844 1.00 53.84 436 ASP A O 1
ATOM 3527 N N . ASP A 1 437 ? -48.322 -3.029 13.905 1.00 55.59 437 ASP A N 1
ATOM 3528 C CA . ASP A 1 437 ? -47.136 -2.173 13.868 1.00 55.59 437 ASP A CA 1
ATOM 3529 C C . ASP A 1 437 ? -45.909 -2.902 14.448 1.00 55.59 437 ASP A C 1
ATOM 3531 O O . ASP A 1 437 ? -45.271 -2.465 15.406 1.00 55.59 437 ASP A O 1
ATOM 3535 N N . GLU A 1 438 ? -45.544 -4.037 13.835 1.00 58.69 438 GLU A N 1
ATOM 3536 C CA . GLU A 1 438 ? -44.294 -4.771 14.121 1.00 58.69 438 GLU A CA 1
ATOM 3537 C C . GLU A 1 438 ? -43.030 -3.919 13.849 1.00 58.69 438 GLU A C 1
ATOM 3539 O O . GLU A 1 438 ? -41.908 -4.290 14.208 1.00 58.69 438 GLU A O 1
ATOM 3544 N N . SER A 1 439 ? -43.187 -2.754 13.210 1.00 61.28 439 SER A N 1
ATOM 3545 C CA . SER A 1 439 ? -42.082 -1.873 12.835 1.00 61.28 439 SER A CA 1
ATOM 3546 C C . SER A 1 439 ? -41.518 -1.076 14.018 1.00 61.28 439 SER A C 1
ATOM 3548 O O . SER A 1 439 ? -40.302 -0.867 14.093 1.00 61.28 439 SER A O 1
ATOM 3550 N N . VAL A 1 440 ? -42.367 -0.707 14.986 1.00 60.19 440 VAL A N 1
ATOM 3551 C CA . VAL A 1 440 ? -41.969 0.086 16.162 1.00 60.19 440 VAL A CA 1
ATOM 3552 C C . VAL A 1 440 ? -41.191 -0.766 17.167 1.00 60.19 440 VAL A C 1
ATOM 3554 O O . VAL A 1 440 ? -40.183 -0.310 17.714 1.00 60.19 440 VAL A O 1
ATOM 3557 N N . GLU A 1 441 ? -41.570 -2.035 17.350 1.00 77.31 441 GLU A N 1
ATOM 3558 C CA . GLU A 1 441 ? -40.869 -2.943 18.270 1.00 77.31 441 GLU A CA 1
ATOM 3559 C C . GLU A 1 441 ? -39.431 -3.235 17.823 1.00 77.31 441 GLU A C 1
ATOM 3561 O O . GLU A 1 441 ? -38.530 -3.365 18.657 1.00 77.31 441 GLU A O 1
ATOM 3566 N N . LYS A 1 442 ? -39.172 -3.270 16.510 1.00 78.81 442 LYS A N 1
ATOM 3567 C CA . LYS A 1 442 ? -37.825 -3.496 15.975 1.00 78.81 442 LYS A CA 1
ATOM 3568 C C . LYS A 1 442 ? -36.881 -2.324 16.258 1.00 78.81 442 LYS A C 1
ATOM 3570 O O . LYS A 1 442 ? -35.735 -2.545 16.652 1.00 78.81 442 LYS A O 1
ATOM 3575 N N . GLU A 1 443 ? -37.350 -1.084 16.112 1.00 80.94 443 GLU A N 1
ATOM 3576 C CA . GLU A 1 443 ? -36.528 0.102 16.389 1.00 80.94 443 GLU A CA 1
ATOM 3577 C C . GLU A 1 443 ? -36.237 0.255 17.894 1.00 80.94 443 GLU A C 1
ATOM 3579 O O . GLU A 1 443 ? -35.121 0.608 18.298 1.00 80.94 443 GLU A O 1
ATOM 3584 N N . GLU A 1 444 ? -37.218 -0.046 18.749 1.00 80.75 444 GLU A N 1
ATOM 3585 C CA . GLU A 1 444 ? -37.021 -0.046 20.201 1.00 80.75 444 GLU A CA 1
ATOM 3586 C C . GLU A 1 444 ? -36.065 -1.158 20.654 1.00 80.75 444 GLU A C 1
ATOM 3588 O O . GLU A 1 444 ? -35.214 -0.926 21.523 1.00 80.75 444 GLU A O 1
ATOM 3593 N N . MET A 1 445 ? -36.127 -2.331 20.018 1.00 82.00 445 MET A N 1
ATOM 3594 C CA . MET A 1 445 ? -35.211 -3.442 20.269 1.00 82.00 445 MET A CA 1
ATOM 3595 C C . MET A 1 445 ? -33.770 -3.098 19.863 1.00 82.00 445 MET A C 1
ATOM 3597 O O . MET A 1 445 ? -32.852 -3.286 20.665 1.00 82.00 445 MET A O 1
ATOM 3601 N N . GLU A 1 446 ? -33.557 -2.500 18.687 1.00 83.62 446 GLU A N 1
ATOM 3602 C CA . GLU A 1 446 ? -32.230 -2.047 18.242 1.00 83.62 446 GLU A CA 1
ATOM 3603 C C . GLU A 1 446 ? -31.649 -0.965 19.172 1.00 83.62 446 GLU A C 1
ATOM 3605 O O . GLU A 1 446 ? -30.471 -1.013 19.551 1.00 83.62 446 GLU A O 1
ATOM 3610 N N . LYS A 1 447 ? -32.479 -0.018 19.634 1.00 83.44 447 LYS A N 1
ATOM 3611 C CA . LYS A 1 447 ? -32.074 0.971 20.649 1.00 83.44 447 LYS A CA 1
ATOM 3612 C C . LYS A 1 447 ? -31.696 0.297 21.968 1.00 83.44 447 LYS A C 1
ATOM 3614 O O . LYS A 1 447 ? -30.667 0.647 22.557 1.00 83.44 447 LYS A O 1
ATOM 3619 N N . ALA A 1 448 ? -32.477 -0.675 22.439 1.00 77.25 448 ALA A N 1
ATOM 3620 C CA . ALA A 1 448 ? -32.191 -1.404 23.672 1.00 77.25 448 ALA A CA 1
ATOM 3621 C C . ALA A 1 448 ? -30.870 -2.191 23.587 1.00 77.25 448 ALA A C 1
ATOM 3623 O O . ALA A 1 448 ? -30.059 -2.147 24.522 1.00 77.25 448 ALA A O 1
ATOM 3624 N N . GLU A 1 449 ? -30.598 -2.844 22.455 1.00 77.81 449 GLU A N 1
ATOM 3625 C CA . GLU A 1 449 ? -29.332 -3.539 22.206 1.00 77.81 449 GLU A CA 1
ATOM 3626 C C . GLU A 1 449 ? -28.140 -2.579 22.149 1.00 77.81 449 GLU A C 1
ATOM 3628 O O . GLU A 1 449 ? -27.097 -2.841 22.765 1.00 77.81 449 GLU A O 1
ATOM 3633 N N . PHE A 1 450 ? -28.304 -1.413 21.519 1.00 84.94 450 PHE A N 1
ATOM 3634 C CA . PHE A 1 450 ? -27.288 -0.362 21.504 1.00 84.94 450 PHE A CA 1
ATOM 3635 C C . PHE A 1 450 ? -26.931 0.119 22.923 1.00 84.94 450 PHE A C 1
ATOM 3637 O O . PHE A 1 450 ? -25.746 0.206 23.286 1.00 84.94 450 PHE A O 1
ATOM 3644 N N . TYR A 1 451 ? -27.935 0.381 23.771 1.00 77.38 451 TYR A N 1
ATOM 3645 C CA . TYR A 1 451 ? -27.715 0.778 25.167 1.00 77.38 451 TYR A CA 1
ATOM 3646 C C . TYR A 1 451 ? -27.071 -0.338 25.997 1.00 77.38 451 TYR A C 1
ATOM 3648 O O . TYR A 1 451 ? -26.152 -0.067 26.781 1.00 77.38 451 TYR A O 1
ATOM 3656 N N . LYS A 1 452 ? -27.479 -1.595 25.792 1.00 77.12 452 LYS A N 1
ATOM 3657 C CA . LYS A 1 452 ? -26.874 -2.772 26.430 1.00 77.12 452 LYS A CA 1
ATOM 3658 C C . LYS A 1 452 ? -25.394 -2.905 26.060 1.00 77.12 452 LYS A C 1
ATOM 3660 O O . LYS A 1 452 ? -24.555 -3.046 26.952 1.00 77.12 452 LYS A O 1
ATOM 3665 N N . GLY A 1 453 ? -25.046 -2.758 24.780 1.00 77.94 453 GLY A N 1
ATOM 3666 C CA . GLY A 1 453 ? -23.660 -2.783 24.303 1.00 77.94 453 GLY A CA 1
ATOM 3667 C C . GLY A 1 453 ? -22.808 -1.646 24.878 1.00 77.94 453 GLY A C 1
ATOM 3668 O O . GLY A 1 453 ? -21.657 -1.848 25.275 1.00 77.94 453 GLY A O 1
ATOM 3669 N N . ARG A 1 454 ? -23.372 -0.437 24.999 1.00 76.44 454 ARG A N 1
ATOM 3670 C CA . ARG A 1 454 ? -22.694 0.704 25.639 1.00 76.44 454 ARG A CA 1
ATOM 3671 C C . ARG A 1 454 ? -22.437 0.465 27.130 1.00 76.44 454 ARG A C 1
ATOM 3673 O O . ARG A 1 454 ? -21.312 0.674 27.582 1.00 76.44 454 ARG A O 1
ATOM 3680 N N . ARG A 1 455 ? -23.431 -0.031 27.872 1.00 68.31 455 ARG A N 1
ATOM 3681 C CA . ARG A 1 455 ? -23.303 -0.362 29.302 1.00 68.31 455 ARG A CA 1
ATOM 3682 C C . ARG A 1 455 ? -22.287 -1.482 29.538 1.00 68.31 455 ARG A C 1
ATOM 3684 O O . ARG A 1 455 ? -21.503 -1.411 30.480 1.00 68.31 455 ARG A O 1
ATOM 3691 N N . MET A 1 456 ? -22.234 -2.475 28.652 1.00 69.81 456 MET A N 1
ATOM 3692 C CA . MET A 1 456 ? -21.288 -3.585 28.779 1.00 69.81 456 MET A CA 1
ATOM 3693 C C . MET A 1 456 ? -19.836 -3.163 28.508 1.00 69.81 456 MET A C 1
ATOM 3695 O O . MET A 1 456 ? -18.912 -3.651 29.159 1.00 69.81 456 MET A O 1
ATOM 3699 N N . ARG A 1 457 ? -19.614 -2.195 27.609 1.00 74.12 457 ARG A N 1
ATOM 3700 C CA . ARG A 1 457 ? -18.294 -1.564 27.430 1.00 74.12 457 ARG A CA 1
ATOM 3701 C C . ARG A 1 457 ? -17.844 -0.815 28.685 1.00 74.12 457 ARG A C 1
ATOM 3703 O O . ARG A 1 457 ? -16.701 -0.981 29.095 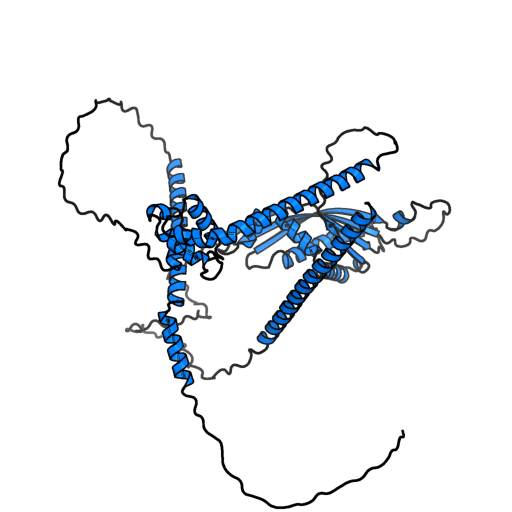1.00 74.12 457 ARG A O 1
ATOM 3710 N N . GLN A 1 458 ? -18.748 -0.077 29.330 1.00 68.75 458 GLN A N 1
ATOM 3711 C CA . GLN A 1 458 ? -18.461 0.621 30.590 1.00 68.75 458 GLN A CA 1
ATOM 3712 C C . GLN A 1 458 ? -18.123 -0.350 31.731 1.00 68.75 458 GLN A C 1
ATOM 3714 O O . GLN A 1 458 ? -17.143 -0.136 32.435 1.00 68.75 458 GLN A O 1
ATOM 3719 N N . LEU A 1 459 ? -18.881 -1.442 31.881 1.00 67.31 459 LEU A N 1
ATOM 3720 C CA . LEU A 1 459 ? -18.612 -2.476 32.889 1.00 67.31 459 LEU A CA 1
ATOM 3721 C C . LEU A 1 459 ? -17.270 -3.186 32.667 1.00 67.31 459 LEU A C 1
ATOM 3723 O O . LEU A 1 459 ? -16.546 -3.438 33.624 1.00 67.31 459 LEU A O 1
ATOM 3727 N N . ASN A 1 460 ? -16.927 -3.501 31.416 1.00 70.56 460 ASN A N 1
ATOM 3728 C CA . ASN A 1 460 ? -15.645 -4.134 31.099 1.00 70.56 460 ASN A CA 1
ATOM 3729 C C . ASN A 1 460 ? -14.462 -3.195 31.356 1.00 70.56 460 ASN A C 1
ATOM 3731 O O . ASN A 1 460 ? -13.461 -3.626 31.918 1.00 70.56 460 ASN A O 1
ATOM 3735 N N . HIS A 1 461 ? -14.596 -1.918 30.987 1.00 75.25 461 HIS A N 1
ATOM 3736 C CA . HIS A 1 461 ? -13.600 -0.891 31.299 1.00 75.25 461 HIS A CA 1
ATOM 3737 C C . HIS A 1 461 ? -13.410 -0.740 32.813 1.00 75.25 461 HIS A C 1
ATOM 3739 O O . HIS A 1 461 ? -12.288 -0.735 33.304 1.00 75.25 461 HIS A O 1
ATOM 3745 N N . TRP A 1 462 ? -14.510 -0.718 33.570 1.00 72.75 462 TRP A N 1
ATOM 3746 C CA . TRP A 1 462 ? -14.472 -0.657 35.030 1.00 72.75 462 TRP A CA 1
ATOM 3747 C C . TRP A 1 462 ? -13.749 -1.863 35.653 1.00 72.75 462 TRP A C 1
ATOM 3749 O O . TRP A 1 462 ? -12.880 -1.668 36.498 1.00 72.75 462 TRP A O 1
ATOM 3759 N N . ARG A 1 463 ? -14.012 -3.089 35.174 1.00 68.50 463 ARG A N 1
ATOM 3760 C CA . ARG A 1 463 ? -13.283 -4.296 35.615 1.00 68.50 463 ARG A CA 1
ATOM 3761 C C . ARG A 1 463 ? -11.783 -4.221 35.327 1.00 68.50 463 ARG A C 1
ATOM 3763 O O . ARG A 1 463 ? -10.987 -4.581 36.183 1.00 68.50 463 ARG A O 1
ATOM 3770 N N . GLN A 1 464 ? -11.387 -3.720 34.156 1.00 68.88 464 GLN A N 1
ATOM 3771 C CA . GLN A 1 464 ? -9.968 -3.534 33.829 1.00 68.88 464 GLN A CA 1
ATOM 3772 C C . GLN A 1 464 ? -9.300 -2.516 34.759 1.00 68.88 464 GLN A C 1
ATOM 3774 O O . GLN A 1 464 ? -8.179 -2.733 35.215 1.00 68.88 464 GLN A O 1
ATOM 3779 N N . CYS A 1 465 ? -9.989 -1.420 35.088 1.00 64.38 465 CYS A N 1
ATOM 3780 C CA . CYS A 1 465 ? -9.494 -0.462 36.072 1.00 64.38 465 CYS A CA 1
ATOM 3781 C C . CYS A 1 465 ? -9.361 -1.085 37.472 1.00 64.38 465 CYS A C 1
ATOM 3783 O O . CYS A 1 465 ? -8.362 -0.828 38.144 1.00 64.38 465 CYS A O 1
ATOM 3785 N N . GLU A 1 466 ? -10.311 -1.922 37.904 1.00 64.69 466 GLU A N 1
ATOM 3786 C CA . GLU A 1 466 ? -10.203 -2.663 39.168 1.00 64.69 466 GLU A CA 1
ATOM 3787 C C . GLU A 1 466 ? -9.020 -3.639 39.176 1.00 64.69 466 GLU A C 1
ATOM 3789 O O . GLU A 1 466 ? -8.277 -3.679 40.154 1.00 64.69 466 GLU A O 1
ATOM 3794 N N . GLU A 1 467 ? -8.791 -4.384 38.092 1.00 69.12 467 GLU A N 1
ATOM 3795 C CA . GLU A 1 467 ? -7.645 -5.295 37.963 1.00 69.12 467 GLU A CA 1
ATOM 3796 C C . GLU A 1 467 ? -6.308 -4.541 38.022 1.00 69.12 467 GLU A C 1
ATOM 3798 O O . GLU A 1 467 ? -5.385 -4.940 38.742 1.00 69.12 467 GLU A O 1
ATOM 3803 N N . LEU A 1 468 ? -6.205 -3.403 37.327 1.00 67.19 468 LEU A N 1
ATOM 3804 C CA . LEU A 1 468 ? -5.027 -2.532 37.380 1.00 67.19 468 LEU A CA 1
ATOM 3805 C C . LEU A 1 468 ? -4.802 -1.950 38.780 1.00 67.19 468 LEU A C 1
ATOM 3807 O O . LEU A 1 468 ? -3.655 -1.798 39.205 1.00 67.19 468 LEU A O 1
ATOM 3811 N N . TYR A 1 469 ? -5.874 -1.647 39.513 1.00 63.75 469 TYR A N 1
ATOM 3812 C CA . TYR A 1 469 ? -5.789 -1.159 40.887 1.00 63.75 469 TYR A CA 1
ATOM 3813 C C . TYR A 1 469 ? -5.398 -2.268 41.872 1.00 63.75 469 TYR A C 1
ATOM 3815 O O . TYR A 1 469 ? -4.546 -2.058 42.737 1.00 63.75 469 TYR A O 1
ATOM 3823 N N . ALA A 1 470 ? -5.964 -3.467 41.720 1.00 65.06 470 ALA A N 1
ATOM 3824 C CA . ALA A 1 470 ? -5.642 -4.627 42.543 1.00 65.06 470 ALA A CA 1
ATOM 3825 C C . ALA A 1 470 ? -4.168 -5.030 42.392 1.00 65.06 470 ALA A C 1
ATOM 3827 O O . ALA A 1 470 ? -3.508 -5.314 43.390 1.00 65.06 470 ALA A O 1
ATOM 3828 N N . THR A 1 471 ? -3.639 -4.981 41.167 1.00 65.88 471 THR A N 1
ATOM 3829 C CA . THR A 1 471 ? -2.239 -5.317 40.851 1.00 65.88 471 THR A CA 1
ATOM 3830 C C . THR A 1 471 ? -1.236 -4.224 41.233 1.00 65.88 471 THR A C 1
ATOM 3832 O O . THR A 1 471 ? -0.082 -4.530 41.528 1.00 65.88 471 THR A O 1
ATOM 3835 N N . ASN A 1 472 ? -1.651 -2.952 41.277 1.00 54.81 472 ASN A N 1
ATOM 3836 C CA . ASN A 1 472 ? -0.779 -1.822 41.632 1.00 54.81 472 ASN A CA 1
ATOM 3837 C C . ASN A 1 472 ? -1.023 -1.244 43.032 1.00 54.81 472 ASN A C 1
ATOM 3839 O O . ASN A 1 472 ? -0.465 -0.194 43.365 1.00 54.81 472 ASN A O 1
ATOM 3843 N N . SER A 1 473 ? -1.820 -1.918 43.864 1.00 59.66 473 SER A N 1
ATOM 3844 C CA . SER A 1 473 ? -2.143 -1.446 45.208 1.00 59.66 473 SER A CA 1
ATOM 3845 C C . SER A 1 473 ? -0.866 -1.175 46.027 1.00 59.66 473 SER A C 1
ATOM 3847 O O . SER A 1 473 ? -0.015 -2.064 46.158 1.00 59.66 473 SER A O 1
ATOM 3849 N N . PRO A 1 474 ? -0.722 0.016 46.643 1.00 55.03 474 PRO A N 1
ATOM 3850 C CA . PRO A 1 474 ? 0.437 0.372 47.466 1.00 55.03 474 PRO A CA 1
ATOM 3851 C C . PRO A 1 474 ? 0.729 -0.637 48.585 1.00 55.03 474 PRO A C 1
ATOM 3853 O O . PRO A 1 474 ? 1.886 -0.829 48.957 1.00 55.03 474 PRO A O 1
ATOM 3856 N N . LYS A 1 475 ? -0.308 -1.332 49.078 1.00 55.31 475 LYS A N 1
ATOM 3857 C CA . LYS A 1 475 ? -0.184 -2.374 50.105 1.00 55.31 475 LYS A CA 1
ATOM 3858 C C . LYS A 1 475 ? 0.523 -3.634 49.591 1.00 55.31 475 LYS A C 1
ATOM 3860 O O . LYS A 1 475 ? 1.222 -4.274 50.361 1.00 55.31 475 LYS A O 1
ATOM 3865 N N . GLN A 1 476 ? 0.407 -3.985 48.308 1.00 53.91 476 GLN A N 1
ATOM 3866 C CA . GLN A 1 476 ? 1.131 -5.137 47.747 1.00 53.91 476 GLN A CA 1
ATOM 3867 C C . GLN A 1 476 ? 2.608 -4.819 47.473 1.00 53.91 476 GLN A C 1
ATOM 3869 O O . GLN A 1 476 ? 3.468 -5.684 47.637 1.00 53.91 476 GLN A O 1
ATOM 3874 N N . ARG A 1 477 ? 2.930 -3.561 47.134 1.00 51.62 477 ARG A N 1
ATOM 3875 C CA . ARG A 1 477 ? 4.325 -3.122 46.947 1.00 51.62 477 ARG A CA 1
ATOM 3876 C C . ARG A 1 477 ? 5.132 -3.128 48.248 1.00 51.62 477 ARG A C 1
ATOM 3878 O O . ARG A 1 477 ? 6.326 -3.408 48.193 1.00 51.62 477 ARG A O 1
ATOM 3885 N N . SER A 1 478 ? 4.512 -2.865 49.404 1.00 56.81 478 SER A N 1
ATOM 3886 C CA . SER A 1 478 ? 5.224 -2.916 50.690 1.00 56.81 478 SER A CA 1
ATOM 3887 C C . SER A 1 478 ? 5.578 -4.343 51.109 1.00 56.81 478 SER A C 1
ATOM 3889 O O . SER A 1 478 ? 6.679 -4.559 51.597 1.00 56.81 478 SER A O 1
ATOM 3891 N N . TYR A 1 479 ? 4.695 -5.320 50.870 1.00 51.94 479 TYR A N 1
ATOM 3892 C CA . TYR A 1 479 ? 4.975 -6.728 51.180 1.00 51.94 479 TYR A CA 1
ATOM 3893 C C . TYR A 1 479 ? 6.064 -7.314 50.279 1.00 51.94 479 TYR A C 1
ATOM 3895 O O . TYR A 1 479 ? 6.994 -7.939 50.777 1.00 51.94 479 TYR A O 1
ATOM 3903 N N . LYS A 1 480 ? 6.018 -7.026 48.971 1.00 55.34 480 LYS A N 1
ATOM 3904 C CA . LYS A 1 480 ? 7.031 -7.522 48.030 1.00 55.34 480 LYS A CA 1
ATOM 3905 C C . LYS A 1 480 ? 8.434 -6.979 48.337 1.00 55.34 480 LYS A C 1
ATOM 3907 O O . LYS A 1 480 ? 9.405 -7.723 48.279 1.00 55.34 480 LYS A O 1
ATOM 3912 N N . ARG A 1 481 ? 8.530 -5.708 48.746 1.00 57.75 481 ARG A N 1
ATOM 3913 C CA . ARG A 1 481 ? 9.801 -5.097 49.163 1.00 57.75 481 ARG A CA 1
ATOM 3914 C C . ARG A 1 481 ? 10.315 -5.674 50.494 1.00 57.75 481 ARG A C 1
ATOM 3916 O O . ARG A 1 481 ? 11.517 -5.842 50.640 1.00 57.75 481 ARG A O 1
ATOM 3923 N N . TYR A 1 482 ? 9.425 -6.028 51.424 1.00 61.84 482 TYR A N 1
ATOM 3924 C CA . TYR A 1 482 ? 9.801 -6.628 52.712 1.00 61.84 482 TYR A CA 1
ATOM 3925 C C . TYR A 1 482 ? 10.372 -8.051 52.558 1.00 61.84 482 TYR A C 1
ATOM 3927 O O . TYR A 1 482 ? 11.334 -8.410 53.235 1.00 61.84 482 TYR A O 1
ATOM 3935 N N . ASP A 1 483 ? 9.828 -8.848 51.633 1.00 60.00 483 ASP A N 1
ATOM 3936 C CA . ASP A 1 483 ? 10.320 -10.207 51.360 1.00 60.00 483 ASP A CA 1
ATOM 3937 C C . ASP A 1 483 ? 11.657 -10.210 50.598 1.00 60.00 483 ASP A C 1
ATOM 3939 O O . ASP A 1 483 ? 12.526 -11.044 50.862 1.00 60.00 483 ASP A O 1
ATOM 3943 N N . GLU A 1 484 ? 11.869 -9.249 49.694 1.00 69.38 484 GLU A N 1
ATOM 3944 C CA . GLU A 1 484 ? 13.151 -9.063 48.999 1.00 69.38 484 GLU A CA 1
ATOM 3945 C C . GLU A 1 484 ? 14.267 -8.626 49.973 1.00 69.38 484 GLU A C 1
ATOM 3947 O O . GLU A 1 484 ? 15.384 -9.144 49.915 1.00 69.38 484 GLU A O 1
ATOM 3952 N N . GLU A 1 485 ? 13.958 -7.754 50.937 1.00 65.25 485 GLU A N 1
ATOM 3953 C CA . GLU A 1 485 ? 14.912 -7.260 51.942 1.00 65.25 485 GLU A CA 1
ATOM 3954 C C . GLU A 1 485 ? 15.269 -8.331 52.996 1.00 65.25 485 GLU A C 1
ATOM 3956 O O . GLU A 1 485 ? 16.412 -8.428 53.454 1.00 65.25 485 GLU A O 1
ATOM 3961 N N . LYS A 1 486 ? 14.321 -9.222 53.319 1.00 64.25 486 LYS A N 1
ATOM 3962 C CA . LYS A 1 486 ? 14.539 -10.360 54.227 1.00 64.25 486 LYS A CA 1
ATOM 3963 C C . LYS A 1 486 ? 15.339 -11.501 53.584 1.00 64.25 486 LYS A C 1
ATOM 3965 O O . LYS A 1 486 ? 16.057 -12.211 54.283 1.00 64.25 486 LYS A O 1
ATOM 3970 N N . ASN A 1 487 ? 15.264 -11.660 52.263 1.00 59.41 487 ASN A N 1
ATOM 3971 C CA . ASN A 1 487 ? 16.042 -12.671 51.539 1.00 59.41 487 ASN A CA 1
ATOM 3972 C C . ASN A 1 487 ? 17.478 -12.213 51.224 1.00 59.41 487 ASN A C 1
ATOM 3974 O O . ASN A 1 487 ? 18.369 -13.051 51.095 1.00 59.41 487 ASN A O 1
ATOM 3978 N N . ALA A 1 488 ? 17.739 -10.903 51.180 1.00 57.91 488 ALA A N 1
ATOM 3979 C CA . ALA A 1 488 ? 19.079 -10.354 50.953 1.00 57.91 488 ALA A CA 1
ATOM 3980 C C . ALA A 1 488 ? 20.035 -10.488 52.161 1.00 57.91 488 ALA A C 1
ATOM 3982 O O . ALA A 1 488 ? 21.247 -10.337 52.009 1.00 57.91 488 ALA A O 1
ATOM 3983 N N . THR A 1 489 ? 19.528 -10.790 53.361 1.00 50.41 489 THR A N 1
ATOM 3984 C CA . THR A 1 489 ? 20.320 -10.816 54.608 1.00 50.41 489 THR A CA 1
ATOM 3985 C C . THR A 1 489 ? 20.851 -12.199 55.015 1.00 50.41 489 THR A C 1
ATOM 3987 O O . THR A 1 489 ? 21.631 -12.286 55.960 1.00 50.41 489 THR A O 1
ATOM 3990 N N . ASN A 1 490 ? 20.542 -13.268 54.269 1.00 45.59 490 ASN A N 1
ATOM 3991 C CA . ASN A 1 490 ? 20.964 -14.647 54.576 1.00 45.59 490 ASN A CA 1
ATOM 3992 C C . ASN A 1 490 ? 22.078 -15.196 53.655 1.00 45.59 490 ASN A C 1
ATOM 3994 O O . ASN A 1 490 ? 22.069 -16.374 53.304 1.00 45.59 490 ASN A O 1
ATOM 3998 N N . SER A 1 491 ? 23.062 -14.373 53.273 1.00 37.88 491 SER A N 1
ATOM 3999 C CA . SER A 1 491 ? 24.268 -14.842 52.564 1.00 37.88 491 SER A CA 1
ATOM 4000 C C . SER A 1 491 ? 25.486 -14.859 53.508 1.00 37.88 491 SER A C 1
ATOM 4002 O O . SER A 1 491 ? 25.904 -13.789 53.967 1.00 37.88 491 SER A O 1
ATOM 4004 N N . PRO A 1 492 ? 26.068 -16.027 53.861 1.00 46.66 492 PRO A N 1
ATOM 4005 C CA . PRO A 1 492 ? 27.154 -16.089 54.834 1.00 46.66 492 PRO A CA 1
ATOM 4006 C C . PRO A 1 492 ? 28.496 -15.663 54.222 1.00 46.66 492 PRO A C 1
ATOM 4008 O O . PRO A 1 492 ? 29.050 -16.325 53.345 1.00 46.66 492 PRO A O 1
ATOM 4011 N N . LYS A 1 493 ? 29.073 -14.587 54.764 1.00 48.12 493 LYS A N 1
ATOM 4012 C CA . LYS A 1 493 ? 30.496 -14.248 54.630 1.00 48.12 493 LYS A CA 1
ATOM 4013 C C . LYS A 1 493 ? 31.340 -15.280 55.381 1.00 48.12 493 LYS A C 1
ATOM 4015 O O . LYS A 1 493 ? 31.414 -15.203 56.601 1.00 48.12 493 LYS A O 1
ATOM 4020 N N . GLN A 1 494 ? 32.034 -16.182 54.689 1.00 37.81 494 GLN A N 1
ATOM 4021 C CA . GLN A 1 494 ? 33.172 -16.914 55.260 1.00 37.81 494 GLN A CA 1
ATOM 4022 C C . GLN A 1 494 ? 34.114 -17.417 54.157 1.00 37.81 494 GLN A C 1
ATOM 4024 O O . GLN A 1 494 ? 33.782 -18.362 53.450 1.00 37.81 494 GLN A O 1
ATOM 4029 N N . ARG A 1 495 ? 35.308 -16.811 54.062 1.00 34.88 495 ARG A N 1
ATOM 4030 C CA . ARG A 1 495 ? 36.632 -17.473 54.141 1.00 34.88 495 ARG A CA 1
ATOM 4031 C C . ARG A 1 495 ? 37.726 -16.579 53.548 1.00 34.88 495 ARG A C 1
ATOM 4033 O O . ARG A 1 495 ? 37.907 -16.504 52.340 1.00 34.88 495 ARG A O 1
ATOM 4040 N N . SER A 1 496 ? 38.505 -15.966 54.435 1.00 35.62 496 SER A N 1
ATOM 4041 C CA . SER A 1 496 ? 39.900 -15.611 54.185 1.00 35.62 496 SER A CA 1
ATOM 4042 C C . SER A 1 496 ? 40.758 -16.117 55.354 1.00 35.62 496 SER A C 1
ATOM 4044 O O . SER A 1 496 ? 40.302 -16.152 56.495 1.00 35.62 496 SER A O 1
ATOM 4046 N N . TYR A 1 497 ? 41.992 -16.507 55.017 1.00 34.06 497 TYR A N 1
ATOM 4047 C CA . TYR A 1 497 ? 43.146 -16.841 55.867 1.00 34.06 497 TYR A CA 1
ATOM 4048 C C . TYR A 1 497 ? 43.208 -18.190 56.602 1.00 34.06 497 TYR A C 1
ATOM 4050 O O . TYR A 1 497 ? 42.695 -18.352 57.704 1.00 34.06 497 TYR A O 1
ATOM 4058 N N . LYS A 1 498 ? 44.023 -19.104 56.055 1.00 33.81 498 LYS A N 1
ATOM 4059 C CA . LYS A 1 498 ? 45.363 -19.491 56.568 1.00 33.81 498 LYS A CA 1
ATOM 4060 C C . LYS A 1 498 ? 45.792 -20.812 55.919 1.00 33.81 498 LYS A C 1
ATOM 4062 O O . LYS A 1 498 ? 45.064 -21.786 56.072 1.00 33.81 498 LYS A O 1
ATOM 4067 N N . ARG A 1 499 ? 46.984 -20.861 55.312 1.00 31.14 499 ARG A N 1
ATOM 4068 C CA . ARG A 1 499 ? 48.142 -21.652 55.788 1.00 31.14 499 ARG A CA 1
ATOM 4069 C C . ARG A 1 499 ? 49.306 -21.497 54.789 1.00 31.14 499 ARG A C 1
ATOM 4071 O O . ARG A 1 499 ? 49.206 -21.951 53.657 1.00 31.14 499 ARG A O 1
ATOM 4078 N N . TYR A 1 500 ? 50.346 -20.784 55.220 1.00 35.00 500 TYR A N 1
ATOM 4079 C CA . TYR A 1 500 ? 51.716 -20.963 54.739 1.00 35.00 500 TYR A CA 1
ATOM 4080 C C . TYR A 1 500 ? 52.289 -22.198 55.441 1.00 35.00 500 TYR A C 1
ATOM 4082 O O . TYR A 1 500 ? 51.894 -22.456 56.580 1.00 35.00 500 TYR A O 1
ATOM 4090 N N . ASP A 1 501 ? 53.123 -22.947 54.724 1.00 35.06 501 ASP A N 1
ATOM 4091 C CA . ASP A 1 501 ? 54.383 -23.570 55.162 1.00 35.06 501 ASP A CA 1
ATOM 4092 C C . ASP A 1 501 ? 54.641 -24.790 54.274 1.00 35.06 501 ASP A C 1
ATOM 4094 O O . ASP A 1 501 ? 53.987 -25.815 54.428 1.00 35.06 501 ASP A O 1
ATOM 4098 N N . GLU A 1 502 ? 55.544 -24.628 53.305 1.00 38.59 502 GLU A N 1
ATOM 4099 C CA . GLU A 1 502 ? 56.578 -25.606 52.936 1.00 38.59 502 GLU A CA 1
ATOM 4100 C C . GLU A 1 502 ? 57.447 -24.982 51.833 1.00 38.59 502 GLU A C 1
ATOM 4102 O O . GLU A 1 502 ? 57.098 -24.920 50.654 1.00 38.59 502 GLU A O 1
ATOM 4107 N N . GLU A 1 503 ? 58.574 -24.423 52.275 1.00 40.56 503 GLU A N 1
ATOM 4108 C CA . GLU A 1 503 ? 59.744 -24.151 51.448 1.00 40.56 503 GLU A CA 1
ATOM 4109 C C . GLU A 1 503 ? 60.381 -25.488 51.008 1.00 40.56 503 GLU A C 1
ATOM 4111 O O . GLU A 1 503 ? 60.270 -26.501 51.697 1.00 40.56 503 GLU A O 1
ATOM 4116 N N . ILE A 1 504 ? 61.114 -25.489 49.894 1.00 34.12 504 ILE A N 1
ATOM 4117 C CA . ILE A 1 504 ? 62.588 -25.565 49.851 1.00 34.12 504 ILE A CA 1
ATOM 4118 C C . ILE A 1 504 ? 63.040 -26.082 48.451 1.00 34.12 504 ILE A C 1
ATOM 4120 O O . ILE A 1 504 ? 62.652 -27.152 47.990 1.00 34.12 504 ILE A O 1
ATOM 4124 N N . TYR A 1 505 ? 63.973 -25.304 47.877 1.00 34.34 505 TYR A N 1
ATOM 4125 C CA . TYR A 1 505 ? 65.009 -25.563 46.855 1.00 34.34 505 TYR A CA 1
ATOM 4126 C C . TYR A 1 505 ? 64.854 -25.014 45.421 1.00 34.34 505 TYR A C 1
ATOM 4128 O O . TYR A 1 505 ? 64.124 -25.543 44.590 1.00 34.34 505 TYR A O 1
ATOM 4136 N N . ALA A 1 506 ? 65.732 -24.020 45.178 1.00 36.38 506 ALA A N 1
ATOM 4137 C CA . ALA A 1 506 ? 66.563 -23.717 43.999 1.00 36.38 506 ALA A CA 1
ATOM 4138 C C . ALA A 1 506 ? 66.308 -22.306 43.409 1.00 36.38 506 ALA A C 1
ATOM 4140 O O . ALA A 1 506 ? 65.363 -22.112 42.654 1.00 36.38 506 ALA A O 1
ATOM 4141 N N . THR A 1 507 ? 66.961 -21.225 43.883 1.00 36.38 507 THR A N 1
ATOM 4142 C CA . THR A 1 507 ? 68.291 -20.684 43.452 1.00 36.38 507 THR A CA 1
ATOM 4143 C C . THR A 1 507 ? 68.463 -20.697 41.925 1.00 36.38 507 THR A C 1
ATOM 4145 O O . THR A 1 507 ? 68.365 -21.760 41.334 1.00 36.38 507 THR A O 1
ATOM 4148 N N . GLU A 1 508 ? 68.749 -19.633 41.170 1.00 31.91 508 GLU A N 1
ATOM 4149 C CA . GLU A 1 508 ? 69.391 -18.333 41.405 1.00 31.91 508 GLU A CA 1
ATOM 4150 C C . GLU A 1 508 ? 69.191 -17.463 40.132 1.00 31.91 508 GLU A C 1
ATOM 4152 O O . GLU A 1 508 ? 69.067 -17.980 39.024 1.00 31.91 508 GLU A O 1
ATOM 4157 N N . SER A 1 509 ? 69.198 -16.136 40.273 1.00 37.81 509 SER A N 1
ATOM 4158 C CA . SER A 1 509 ? 69.407 -15.148 39.188 1.00 37.81 509 SER A CA 1
ATOM 4159 C C . SER A 1 509 ? 70.887 -14.714 39.242 1.00 37.81 509 SER A C 1
ATOM 4161 O O . SER A 1 509 ? 71.407 -14.749 40.362 1.00 37.81 509 SER A O 1
ATOM 4163 N N . PRO A 1 510 ? 71.588 -14.229 38.176 1.00 49.16 510 PRO A N 1
ATOM 4164 C CA . PRO A 1 510 ? 71.323 -12.871 37.655 1.00 49.16 510 PRO A CA 1
ATOM 4165 C C . PRO A 1 510 ? 71.849 -12.481 36.231 1.00 49.16 510 PRO A C 1
ATOM 4167 O O . PRO A 1 510 ? 72.737 -13.098 35.660 1.00 49.16 510 PRO A O 1
ATOM 4170 N N . LYS A 1 511 ? 71.408 -11.287 35.785 1.00 35.50 511 LYS A N 1
ATOM 4171 C CA . LYS A 1 511 ? 72.138 -10.245 35.004 1.00 35.50 511 LYS A CA 1
ATOM 4172 C C . LYS A 1 511 ? 72.432 -10.399 33.490 1.00 35.50 511 LYS A C 1
ATOM 4174 O O . LYS A 1 511 ? 73.116 -11.298 33.036 1.00 35.50 511 LYS A O 1
ATOM 4179 N N . GLN A 1 512 ? 72.060 -9.315 32.786 1.00 36.75 512 GLN A N 1
ATOM 4180 C CA . GLN A 1 512 ? 72.800 -8.563 31.748 1.00 36.75 512 GLN A CA 1
ATOM 4181 C C . GLN A 1 512 ? 73.566 -9.331 30.647 1.00 36.75 512 GLN A C 1
ATOM 4183 O O . GLN A 1 512 ? 74.630 -9.878 30.912 1.00 36.75 512 GLN A O 1
ATOM 4188 N N . ARG A 1 513 ? 73.208 -9.084 29.374 1.00 32.22 513 ARG A N 1
ATOM 4189 C CA . ARG A 1 513 ? 74.067 -8.363 28.403 1.00 32.22 513 ARG A CA 1
ATOM 4190 C C . ARG A 1 513 ? 73.393 -8.176 27.038 1.00 32.22 513 ARG A C 1
ATOM 4192 O O . ARG A 1 513 ? 72.703 -9.040 26.522 1.00 32.22 513 ARG A O 1
ATOM 4199 N N . SER A 1 514 ? 73.672 -7.006 26.480 1.00 38.28 514 SER A N 1
ATOM 4200 C CA . SER A 1 514 ? 73.580 -6.597 25.079 1.00 38.28 514 SER A CA 1
ATOM 4201 C C . SER A 1 514 ? 74.357 -7.514 24.122 1.00 38.28 514 SER A C 1
ATOM 4203 O O . SER A 1 514 ? 75.486 -7.864 24.465 1.00 38.28 514 SER A O 1
ATOM 4205 N N . TYR A 1 515 ? 73.846 -7.761 22.907 1.00 34.34 515 TYR A N 1
ATOM 4206 C CA . TYR A 1 515 ? 74.404 -7.316 21.605 1.00 34.34 515 TYR A CA 1
ATOM 4207 C C . TYR A 1 515 ? 73.841 -8.119 20.406 1.00 34.34 515 TYR A C 1
ATOM 4209 O O . TYR A 1 515 ? 73.732 -9.330 20.502 1.00 34.34 515 TYR A O 1
ATOM 4217 N N . LYS A 1 516 ? 73.614 -7.396 19.285 1.00 35.69 516 LYS A N 1
ATOM 4218 C CA . LYS A 1 516 ? 73.762 -7.748 17.839 1.00 35.69 516 LYS A CA 1
ATOM 4219 C C . LYS A 1 516 ? 73.088 -9.032 17.297 1.00 35.69 516 LYS A C 1
ATOM 4221 O O . LYS A 1 516 ? 73.345 -10.119 17.779 1.00 35.69 516 LYS A O 1
ATOM 4226 N N . ARG A 1 517 ? 72.168 -8.915 16.326 1.00 41.94 517 ARG A N 1
ATOM 4227 C CA . ARG A 1 517 ? 72.359 -8.704 14.859 1.00 41.94 517 ARG A CA 1
ATOM 4228 C C . ARG A 1 517 ? 72.832 -9.980 14.136 1.00 41.94 517 ARG A C 1
ATOM 4230 O O . ARG A 1 517 ? 73.961 -10.372 14.385 1.00 41.94 517 ARG A O 1
ATOM 4237 N N . TYR A 1 518 ? 71.970 -10.507 13.259 1.00 43.88 518 TYR A N 1
ATOM 4238 C CA . TYR A 1 518 ? 72.121 -11.091 11.897 1.00 43.88 518 TYR A CA 1
ATOM 4239 C C . TYR A 1 518 ? 70.695 -11.600 11.556 1.00 43.88 518 TYR A C 1
ATOM 4241 O O . TYR A 1 518 ? 70.094 -12.246 12.411 1.00 43.88 518 TYR A O 1
ATOM 4249 N N . ASP A 1 519 ? 69.945 -11.077 10.580 1.00 54.38 519 ASP A N 1
ATOM 4250 C CA . ASP A 1 519 ? 70.082 -11.127 9.109 1.00 54.38 519 ASP A CA 1
ATOM 4251 C C . ASP A 1 519 ? 70.379 -12.525 8.533 1.00 54.38 519 ASP A C 1
ATOM 4253 O O . ASP A 1 519 ? 71.294 -13.194 9.007 1.00 54.38 519 ASP A O 1
ATOM 4257 N N . GLU A 1 520 ? 69.621 -12.840 7.468 1.00 47.88 520 GLU A N 1
ATOM 4258 C CA . GLU A 1 520 ? 69.699 -13.962 6.502 1.00 47.88 520 GLU A CA 1
ATOM 4259 C C . GLU A 1 520 ? 68.984 -15.263 6.939 1.00 47.88 520 GLU A C 1
ATOM 4261 O O . GLU A 1 520 ? 69.183 -15.749 8.049 1.00 47.88 520 GLU A O 1
ATOM 4266 N N . GLU A 1 521 ? 68.066 -15.861 6.166 1.00 47.00 521 GLU A N 1
ATOM 4267 C CA . GLU A 1 521 ? 67.748 -15.795 4.719 1.00 47.00 521 GLU A CA 1
ATOM 4268 C C . GLU A 1 521 ? 66.241 -15.660 4.433 1.00 47.00 521 GLU A C 1
ATOM 4270 O O . GLU A 1 521 ? 65.423 -16.189 5.227 1.00 47.00 521 GLU A O 1
#

Sequence (521 aa):
MIMHYTNFLIKIALFYSVSLSCLTGQALSNVSRELTLHNIFKDANNNFEAISRTNHPSLPPSNYPSQYPSKYPSPSPSRSHLPSWVPSVVPSQIPSSYPTFPGHKISFQIESSPFEIYLRSLSSNGNISDIAEYAAFFVVSNLDDLFKEKVFPRKNGVVTTFKTQMTFDYFNETDHKNATDVNHHKNATDVNLGKFSLSVKLKKIMQVTYTKTRNDSYFEDAEEGGASFLDTAITTFFDDEDNIAELLEVMQTESPIFYEVETVEYRGVIKSRSVNNASDQVPRTRDGFEDKHTIFIILLVFLVTVSIVTYSHNRNWFSKETEEVSKDRFTKNLDKPLSRWLLKKLNKRLESPFKPYFGGNQVSKEDTYYFKRISHNLPKTLDKYSHLQSWMVTMGCTIDIPVQLNSSSSTLVVHANKMKPPKRQTIQMDVIDDVDDESVEKEEMEKAEFYKGRRMRQLNHWRQCEELYATNSPKQRSYKRYDEEKNATNSPKQRSYKRYDEEIYATESPKQRSYKRYDEE

Foldseek 3Di:
DVVVVVVVVVVVVVVVVVVVVVVVVVVVVVVVVVVVVVVVVVVVVVPPPDDDDDDDDDDDPDPDDPPDDPPDDDPDDPPPPDDDPDDPPDPDPDPPPDPPPPQDKDKDKFKAFKWKKKWFFFFDPDDPVVLLVVLLVVLVVVVQVLCCPPVPPPDPFKDKDKDKDKDKDKDFPVVVVCPVPDDDDPDDPPPDRTTIMMMMIMMIMMMMIGRDDPPPVVVVCCRVCGNVSVLVSVVVCQVDPVSQVVSLVVSVVPDVSSVRGPDIDIPGRPPPPPPPDDDDDDDDDDDDDPPPVVVVVVVVVVVVVVVVVVVVVVVVVVVVVCPVVVVVVLVVCLLAADDLVVLVVVLVCLVDPQALENVGPDHDPVRVSVLSRNVNDDVVSCVVRLSVVVSNVVVPDDPPDPPPPPDDDDDDDDDDDDDDDDDDDDDDDDDDDPDPPPVVVVVVVVVVVVVVVVVVVSVVVVVVSVVVCVVPPPVVVVVVVVVVVVVVPPDDDDDDDDDDDDDDDDDDDDDDDDDDDDDDD

Solvent-accessible surface area (backbone atoms only — not comparable to full-atom values): 32999 Å² total; per-residue (Å²): 111,70,73,61,52,52,56,50,52,51,53,51,53,54,52,50,53,56,52,50,54,53,53,54,52,54,52,53,56,52,54,56,50,52,56,54,53,56,52,57,57,58,60,63,68,75,71,75,85,79,77,85,79,82,90,71,84,76,79,80,78,76,93,62,81,72,96,58,81,70,92,62,77,72,96,61,80,80,83,67,88,63,81,72,91,65,80,70,91,63,78,75,87,64,78,71,89,65,80,80,70,78,62,54,72,46,72,54,74,36,49,35,64,38,30,36,40,37,42,36,46,34,55,40,99,62,61,62,68,62,53,51,52,51,50,50,54,51,53,53,53,53,49,51,54,48,45,52,56,73,71,42,69,89,48,91,64,58,48,77,46,77,47,74,49,76,54,73,52,74,46,60,57,70,64,72,73,45,79,84,65,86,80,90,81,94,84,76,90,74,80,68,65,56,43,25,33,40,40,38,38,38,30,46,34,38,40,41,37,32,49,60,55,100,80,55,60,70,59,51,53,41,63,74,39,32,35,61,39,49,43,49,47,55,48,53,46,70,71,32,67,68,55,48,49,50,53,50,50,53,44,37,71,76,35,80,60,36,64,52,50,77,47,83,43,75,75,47,71,57,76,77,72,78,78,71,89,72,79,88,80,90,78,84,84,81,89,90,77,76,68,65,59,56,55,50,52,52,52,51,54,51,53,53,51,51,50,50,52,53,48,51,52,52,50,54,54,54,54,60,59,50,62,74,54,40,71,68,53,62,66,77,50,50,86,49,52,67,52,72,67,56,52,54,54,52,25,61,64,41,64,44,91,80,23,80,29,85,64,28,85,47,89,33,75,64,36,59,55,49,50,60,21,52,73,60,43,62,67,82,69,49,76,80,32,66,44,47,52,54,42,40,43,76,73,69,46,81,77,83,70,84,76,80,76,83,73,88,74,93,74,92,80,87,81,88,77,93,78,83,86,80,83,90,75,88,76,81,89,73,83,88,74,91,70,88,62,69,67,58,58,52,56,54,48,52,50,51,52,52,52,51,54,53,53,51,52,52,52,52,52,51,51,52,53,49,52,54,46,68,76,63,33,70,74,58,56,53,54,56,52,50,54,55,58,61,63,68,72,77,70,84,89,82,89,81,90,88,83,89,88,84,87,90,90,82,88,83,86,86,82,89,82,90,80,83,92,79,86,88,134

pLDDT: mean 70.07, std 20.45, range [29.05, 97.62]

InterPro domains:
  IPR036282 Glutathione S-transferase, C-terminal domain superfamily [SSF47616] (327-395)

Nearest PDB structures (foldseek):
  8zdy-assembly1_H  TM=4.077E-01  e=7.809E-02  Selenomonas sp.
  8yh9-assembly1_A  TM=2.466E-01  e=5.380E-02  Selenomonas sp.
  3b49-assembly1_A  TM=3.334E-01  e=9.958E-01  Listeria innocua Clip11262

Mean predicted aligned error: 21.62 Å

Radius of gyration: 40.43 Å; Cα contacts (8 Å, |Δi|>4): 321; chains: 1; bounding box: 140×100×102 Å

Organism: NCBI:txid216773